Protein 2D1F (pdb70)

Foldseek 3Di:
DDQAFLCVVQVVQAPDDPPFDQQAPSFDPADFAWLVQVCVVQLATETERQRCPGPLFFLLLLLQSQQLSVLVVLQAQEEEEEDLASNLLSNLQSCLRSVHAYEYEYEDDDDDVLSCVSNVVSPYHYDYDPHHSVVSVVVLVVCVVVDVNYGYSDLPPPRSLSSLLCSLVVCCVVPQEGFQAEFAEDALQSNLLSVLVNQVVCVVVVSYVAGHAYEYEAAPQQQCVQVVHFHDFQDAPLVVRSHRHHNPNVSNVCSNVVSVHDYYHDYNVLLVVQQCCCCVRVVAHARSSLSRRVSRVVVCSVVCVDPRHTGYYRYRTGGNVSPVPSVPPPDDDDDDDDDDPVRVPVVPD/DDQAFLCVVPVVQADDDVVQDFQGPSFDPADFAFLPVLCVVQLATETERERLPGDLFFLLLLLLSQVLSVLLVQQAQEEEEADLASNLLSNQQSCLSSVHAYEYEYEDDDDPCLSNVSNCVSPYHYDYDDHDSVVSVVVLVVVCVVDVRYHYDDLVPPSSLSSLLCSLVSCCVVVQEGFQEEFEEQALQSNLLSVLVNQVVCVVVPSYPAGHAYEYEAAPQQACLQVVHFHDQGDAPQVRRSHRHRNPSPSNVVSNVVSVHDYYHDYNVLLLVQQCVCCVRVVARADSSLSRRVSSVSVCSVVCVDPRHTYYYGYRTGHNVSDVPSVPPPDDDDDDDDDDPVRVVVVPD

InterPro domains:
  IPR000634 Serine/threonine dehydratase, pyridoxal-phosphate-binding site [PS00165] (60-73)
  IPR001926 Tryptophan synthase beta chain-like, PALP domain [PF00291] (32-327)
  IPR004450 Threonine synthase-like [TIGR00260] (17-334)
  IPR026260 Threonine synthase, bacterial/archaeal [PIRSF038945] (6-358)
  IPR036052 Tryptophan synthase beta chain-like, PALP domain superfamily [G3DSA:3.40.50.1100] (21-335)
  IPR036052 Tryptophan synthase beta chain-like, PALP domain superfamily [G3DSA:3.40.50.1100] (68-165)
  IPR036052 Tryptophan synthase beta chain-like, PALP domain superfamily [SSF53686] (12-341)
  IPR050147 Serine/Threonine Dehydratase [PTHR48078] (39-328)

Secondary structure (DSSP, 8-state):
-----HHHHTGGGS---SS------------EEE-HHHHHHHSSEEEEEEGGGSTTSBTTHHHHHHHHHHHHHTT-SEEEE--SSHHHHHHHHHHHHHT-EEEEEE-SS---HHHHHHHHHTTPEEEEBSS-HHHHHHHHHHHHHH-TTEEE-STT-HHHHHHHTHHHHHHHHHHSS--SEEEEE-SSSHHHHHHHHHHHHHHHTTS-SSPPEEEEEEEGGG-HHHHSS--SS---S-GGG--SS-TTHHHHHHHHHHHT-EEEEE-HHHHHHHHHHHHHHH---B-HHHHHHHHHHHHHHHHTSSPTT-EEEEEE-BBGGG-HHHHHSS------B-S-HHHHHHTT-/-----HHHHTGGGS---SSPPP---S-----EEE-HHHHHHHTSEEEEEEGGGSTTSBTHHHHHHHHHHHHHHTT--EEEE--SSHHHHHHHHHHHHHT-EEEEEE-SS---HHHHHHHHHTT-EEEEBSS-HHHHHHHHHHHHHH-TTEEE--TT-HHHHHHHTHHHHHHHHHHSS--SEEEEE-SSSHHHHHHHHHHHHHHHTTS-SSPPEEEEEEETTS-HHHHSS--SS---S-GGG--SS-TTHHHHHHHHHHHT-EEEEE-HHHHHHHHHHHHHHT---B-HHHHHHHHHHHHHHHHS-S-TT-EEEEEE-BBGGG-HHHHHTT-PPPPPB-SSTHHHHTTT-

Organism: Mycobacterium tuberculosis (strain ATCC 25618 / H37Rv) (NCBI:txid83332)

Radius of gyration: 24.59 Å; Cα contacts (8 Å, |Δi|>4): 1637; chains: 2; bounding box: 54×61×67 Å

Nearest PDB structures (foldseek):
  2d1f-assembly1_B  TM=1.003E+00  e=1.004E-70  Mycobacterium tuberculosis
  2zsj-assembly2_C  TM=9.722E-01  e=9.018E-48  Aquifex aeolicus
  3aey-assembly1_B  TM=9.768E-01  e=2.888E-45  Thermus thermophilus HB8
  1uin-assembly1_B  TM=9.762E-01  e=5.482E-45  Thermus thermophilus
  1uin-assembly1_A  TM=9.665E-01  e=3.646E-45  Thermus thermophilus

Solvent-accessible surface area: 26030 Å² total; per-residue (Å²): 169,78,77,52,2,0,1,47,34,10,85,125,76,15,75,22,28,151,133,64,97,48,13,22,4,38,0,9,40,11,20,24,6,40,0,67,53,1,20,174,107,9,38,1,69,5,41,0,2,11,0,5,22,0,22,3,1,2,21,31,0,1,0,0,0,0,2,0,2,26,1,68,48,119,50,30,177,5,0,0,3,11,36,38,33,26,17,0,3,0,0,1,0,0,0,11,44,26,58,30,48,3,0,0,1,2,37,108,50,213,48,50,61,57,98,4,6,13,0,20,6,5,19,7,108,19,5,7,2,84,10,77,103,87,46,0,90,94,13,1,136,96,0,29,81,77,63,112,60,14,18,30,0,51,18,69,18,100,28,10,16,24,0,2,3,0,0,1,0,8,0,6,61,56,56,55,58,4,0,58,0,0,0,0,8,2,8,51,3,8,10,1,19,0,1,18,80,0,0,43,38,7,80,130,75,64,92,6,133,76,62,1,64,0,0,0,0,0,0,55,31,0,0,0,18,57,105,66,105,84,32,99,151,25,118,16,70,0,67,43,7,115,40,7,69,6,49,7,72,96,37,0,59,85,0,33,122,114,6,163,6,49,30,15,23,0,36,36,126,64,0,40,62,2,1,36,40,0,0,94,45,0,3,8,23,1,17,3,2,0,0,0,0,2,5,0,2,32,66,0,16,108,90,49,59,2,59,147,53,16,42,0,0,0,0,1,11,2,8,1,20,34,25,56,82,23,3,56,126,115,43,81,122,39,75,76,22,80,71,64,32,94,40,1,15,146,131,49,80,176,91,71,51,2,0,0,55,35,8,69,119,78,14,76,23,33,128,137,58,94,51,12,27,5,42,0,8,36,10,19,23,6,45,0,76,38,1,23,170,117,4,37,6,73,4,33,0,2,14,0,5,21,0,19,4,0,2,22,33,0,1,0,0,0,0,6,0,2,30,2,69,41,105,51,27,154,5,0,0,3,9,36,37,35,29,17,1,5,0,0,0,0,0,1,11,46,21,66,21,48,5,0,0,2,4,44,109,50,204,50,42,86,52,120,0,7,16,1,4,2,6,22,5,104,20,8,6,1,67,13,88,97,92,71,0,89,101,12,0,154,107,0,25,89,93,60,119,42,15,25,35,0,56,24,60,26,98,29,5,21,33,0,6,5,0,0,1,0,6,0,8,56,60,57,52,87,8,2,48,0,0,0,0,8,2,9,47,3,8,10,1,18,0,0,17,79,0,0,31,38,5,78,150,98,66,88,16,147,129,57,0,62,1,0,0,0,0,0,58,34,0,1,0,15,54,111,61,116,88,44,98,163,20,122,15,67,1,69,42,7,107,44,7,70,7,51,10,71,98,34,0,59,89,0,35,123,106,5,172,7,55,28,21,18,0,34,46,128,70,0,50,66,1,1,54,44,0,0,123,42,0,3,11,21,3,13,2,1,0,0,0,0,0,6,0,2,26,80,0,12,113,92,49,62,2,56,154,54,12,37,0,0,0,0,1,8,3,8,0,18,36,29,59,82,16,3,76,124,137,37,94,88,41,80,74,29,81,71,65,20,108,40,2,28,152,106,40,71

Structure (mmCIF, N/CA/C/O backbone):
data_2D1F
#
_entry.id   2D1F
#
_cell.length_a   55.964
_cell.length_b   55.964
_cell.length_c   368.378
_cell.angle_alpha   90.00
_cell.angle_beta   90.00
_cell.angle_gamma   120.00
#
_symmetry.space_group_name_H-M   'P 61'
#
loop_
_entity.id
_entity.type
_entity.pdbx_description
1 polymer 'Threonine synthase'
2 non-polymer "PYRIDOXAL-5'-PHOSPHATE"
3 water water
#
loop_
_atom_site.group_PDB
_atom_site.id
_atom_site.type_symbol
_atom_site.label_atom_id
_atom_site.label_alt_id
_atom_site.label_comp_id
_atom_site.label_asym_id
_atom_site.label_entity_id
_atom_site.label_seq_id
_atom_site.pdbx_PDB_ins_code
_atom_site.Cartn_x
_atom_site.Cartn_y
_atom_site.Cartn_z
_atom_site.occupancy
_atom_site.B_iso_or_equiv
_atom_site.auth_seq_id
_atom_site.auth_comp_id
_atom_site.auth_asym_id
_atom_site.auth_atom_id
_atom_site.pdbx_PDB_model_num
ATOM 1 N N . GLN A 1 10 ? 17.161 43.094 3.812 1.00 41.84 10 GLN A N 1
ATOM 2 C CA . GLN A 1 10 ? 16.867 42.010 2.817 1.00 41.82 10 GLN A CA 1
ATOM 3 C C . GLN A 1 10 ? 15.488 42.092 2.097 1.00 41.24 10 GLN A C 1
ATOM 4 O O . GLN A 1 10 ? 14.988 41.056 1.644 1.00 41.54 10 GLN A O 1
ATOM 10 N N . PRO A 1 11 ? 14.896 43.312 1.939 1.00 40.47 11 PRO A N 1
ATOM 11 C CA . PRO A 1 11 ? 13.492 43.422 1.496 1.00 39.57 11 PRO A CA 1
ATOM 12 C C . PRO A 1 11 ? 13.277 43.283 -0.015 1.00 38.99 11 PRO A C 1
ATOM 13 O O . PRO A 1 11 ? 14.212 43.473 -0.789 1.00 38.85 11 PRO A O 1
ATOM 17 N N . TRP A 1 12 ? 12.037 42.983 -0.414 1.00 38.47 12 TRP A N 1
ATOM 18 C CA . TRP A 1 12 ? 11.631 42.857 -1.830 1.00 37.77 12 TRP A CA 1
ATOM 19 C C . TRP A 1 12 ? 11.643 44.208 -2.555 1.00 37.75 12 TRP A C 1
ATOM 20 O O . TRP A 1 12 ? 11.097 45.183 -2.053 1.00 38.04 12 TRP A O 1
ATOM 31 N N . PRO A 1 13 ? 12.282 44.279 -3.731 1.00 37.61 13 PRO A N 1
ATOM 32 C CA . PRO A 1 13 ? 12.255 45.536 -4.460 1.00 37.68 13 PRO A CA 1
ATOM 33 C C . PRO A 1 13 ? 11.205 45.546 -5.568 1.00 37.82 13 PRO A C 1
ATOM 34 O O . PRO A 1 13 ? 10.266 44.728 -5.566 1.00 38.23 13 PRO A O 1
ATOM 38 N N . GLY A 1 14 ? 11.351 46.465 -6.514 1.00 37.71 14 GLY A N 1
ATOM 39 C CA . GLY A 1 14 ? 10.509 46.410 -7.708 1.00 37.63 14 GLY A CA 1
ATOM 40 C C . GLY A 1 14 ? 10.609 45.034 -8.343 1.00 36.95 14 GLY A C 1
ATOM 41 O O . GLY A 1 14 ? 11.690 44.448 -8.363 1.00 37.27 14 GLY A O 1
ATOM 42 N N . VAL A 1 15 ? 9.490 44.503 -8.830 1.00 36.24 15 VAL A N 1
ATOM 43 C CA . VAL A 1 15 ? 9.531 43.319 -9.696 1.00 35.50 15 VAL A CA 1
ATOM 44 C C . VAL A 1 15 ? 10.481 43.565 -10.880 1.00 34.96 15 VAL A C 1
ATOM 45 O O . VAL A 1 15 ? 11.173 42.656 -11.332 1.00 34.92 15 VAL A O 1
ATOM 49 N N . ILE A 1 16 ? 10.533 44.816 -11.336 1.00 34.45 16 ILE A N 1
ATOM 50 C CA . ILE A 1 16 ? 11.494 45.254 -12.331 1.00 33.66 16 ILE A CA 1
ATOM 51 C C . ILE A 1 16 ? 12.900 45.042 -11.798 1.00 33.35 16 ILE A C 1
ATOM 52 O O . ILE A 1 16 ? 13.693 44.352 -12.423 1.00 33.53 16 ILE A O 1
ATOM 57 N N . ALA A 1 17 ? 13.197 45.607 -10.634 1.00 33.01 17 ALA A N 1
ATOM 58 C CA . ALA A 1 17 ? 14.526 45.472 -10.050 1.00 32.88 17 ALA A CA 1
ATOM 59 C C . ALA A 1 17 ? 14.908 44.008 -9.794 1.00 32.74 17 ALA A C 1
ATOM 60 O O . ALA A 1 17 ? 16.035 43.609 -10.067 1.00 32.22 17 ALA A O 1
ATOM 62 N N . ALA A 1 18 ? 13.957 43.212 -9.308 1.00 32.91 18 ALA A N 1
ATOM 63 C CA . ALA A 1 18 ? 14.219 41.827 -8.899 1.00 33.32 18 ALA A CA 1
ATOM 64 C C . ALA A 1 18 ? 14.450 40.886 -10.064 1.00 33.93 18 ALA A C 1
ATOM 65 O O . ALA A 1 18 ? 14.969 39.780 -9.890 1.00 34.12 18 ALA A O 1
ATOM 67 N N . TYR A 1 19 ? 14.055 41.324 -11.252 1.00 34.59 19 TYR A N 1
ATOM 68 C CA . TYR A 1 19 ? 14.125 40.492 -12.434 1.00 35.05 19 TYR A CA 1
ATOM 69 C C . TYR A 1 19 ? 14.560 41.297 -13.665 1.00 35.52 19 TYR A C 1
ATOM 70 O O . TYR A 1 19 ? 14.125 41.008 -14.779 1.00 35.57 19 TYR A O 1
ATOM 79 N N . ARG A 1 20 ? 15.427 42.291 -13.472 1.00 36.03 20 ARG A N 1
ATOM 80 C CA . ARG A 1 20 ? 15.793 43.205 -14.564 1.00 36.58 20 ARG A CA 1
ATOM 81 C C . ARG A 1 20 ? 16.410 42.491 -15.771 1.00 36.99 20 ARG A C 1
ATOM 82 O O . ARG A 1 20 ? 15.980 42.688 -16.907 1.00 37.21 20 ARG A O 1
ATOM 90 N N . ASP A 1 21 ? 17.401 41.645 -15.515 1.00 37.55 21 ASP A N 1
ATOM 91 C CA . ASP A 1 21 ? 18.088 40.890 -16.566 1.00 38.09 21 ASP A CA 1
ATOM 92 C C . ASP A 1 21 ? 17.165 39.954 -17.367 1.00 38.22 21 ASP A C 1
ATOM 93 O O . ASP A 1 21 ? 17.610 39.307 -18.320 1.00 38.36 21 ASP A O 1
ATOM 98 N N . ARG A 1 22 ? 15.889 39.901 -16.985 1.00 38.31 22 ARG A N 1
ATOM 99 C CA . ARG A 1 22 ? 14.884 39.074 -17.666 1.00 38.61 22 ARG A CA 1
ATOM 100 C C . ARG A 1 22 ? 13.767 39.913 -18.296 1.00 38.58 22 ARG A C 1
ATOM 101 O O . ARG A 1 22 ? 12.808 39.366 -18.862 1.00 38.47 22 ARG A O 1
ATOM 109 N N . LEU A 1 23 ? 13.894 41.235 -18.200 1.00 38.49 23 LEU A N 1
ATOM 110 C CA . LEU A 1 23 ? 12.847 42.142 -18.663 1.00 38.52 23 LEU A CA 1
ATOM 111 C C . LEU A 1 23 ? 13.375 43.187 -19.657 1.00 39.00 23 LEU A C 1
ATOM 112 O O . LEU A 1 23 ? 14.534 43.602 -19.559 1.00 38.93 23 LEU A O 1
ATOM 117 N N . PRO A 1 24 ? 12.529 43.610 -20.624 1.00 39.54 24 PRO A N 1
ATOM 118 C CA . PRO A 1 24 ? 13.018 44.556 -21.635 1.00 39.88 24 PRO A CA 1
ATOM 119 C C . PRO A 1 24 ? 13.024 46.001 -21.129 1.00 40.26 24 PRO A C 1
ATOM 120 O O . PRO A 1 24 ? 12.127 46.779 -21.459 1.00 40.54 24 PRO A O 1
ATOM 124 N N . VAL A 1 25 ? 14.024 46.341 -20.319 1.00 40.50 25 VAL A N 1
ATOM 125 C CA . VAL A 1 25 ? 14.197 47.709 -19.830 1.00 40.85 25 VAL A CA 1
ATOM 126 C C . VAL A 1 25 ? 15.655 48.117 -19.903 1.00 41.18 25 VAL A C 1
ATOM 127 O O . VAL A 1 25 ? 16.532 47.382 -19.442 1.00 41.28 25 VAL A O 1
ATOM 131 N N . GLY A 1 26 ? 15.904 49.296 -20.471 1.00 41.63 26 GLY A N 1
ATOM 132 C CA . GLY A 1 26 ? 17.258 49.852 -20.568 1.00 42.14 26 GLY A CA 1
ATOM 133 C C . GLY A 1 26 ? 17.877 50.207 -19.220 1.00 42.53 26 GLY A C 1
ATOM 134 O O . GLY A 1 26 ? 17.201 50.209 -18.178 1.00 42.50 26 GLY A O 1
ATOM 135 N N . ASP A 1 27 ? 19.173 50.508 -19.247 1.00 42.81 27 ASP A N 1
ATOM 136 C CA . ASP A 1 27 ? 19.925 50.882 -18.045 1.00 43.12 27 ASP A CA 1
ATOM 137 C C . ASP A 1 27 ? 19.527 52.273 -17.540 1.00 43.23 27 ASP A C 1
ATOM 138 O O . ASP A 1 27 ? 19.767 52.617 -16.376 1.00 43.28 27 ASP A O 1
ATOM 143 N N . ASP A 1 28 ? 18.913 53.054 -18.429 1.00 43.22 28 ASP A N 1
ATOM 144 C CA . ASP A 1 28 ? 18.652 54.473 -18.204 1.00 43.06 28 ASP A CA 1
ATOM 145 C C . ASP A 1 28 ? 17.365 54.750 -17.410 1.00 42.84 28 ASP A C 1
ATOM 146 O O . ASP A 1 28 ? 17.321 55.660 -16.574 1.00 42.89 28 ASP A O 1
ATOM 151 N N . TRP A 1 29 ? 16.338 53.945 -17.668 1.00 42.31 29 TRP A N 1
ATOM 152 C CA . TRP A 1 29 ? 14.982 54.182 -17.182 1.00 41.87 29 TRP A CA 1
ATOM 153 C C . TRP A 1 29 ? 14.901 54.208 -15.656 1.00 41.52 29 TRP A C 1
ATOM 154 O O . TRP A 1 29 ? 15.688 53.542 -14.982 1.00 41.64 29 TRP A O 1
ATOM 165 N N . THR A 1 30 ? 13.959 54.982 -15.117 1.00 40.85 30 THR A N 1
ATOM 166 C CA . THR A 1 30 ? 13.710 54.992 -13.675 1.00 40.25 30 THR A CA 1
ATOM 167 C C . THR A 1 30 ? 12.490 54.122 -13.361 1.00 39.79 30 THR A C 1
ATOM 168 O O . THR A 1 30 ? 11.348 54.519 -13.643 1.00 39.77 30 THR A O 1
ATOM 172 N N . PRO A 1 31 ? 12.727 52.918 -12.795 1.00 39.26 31 PR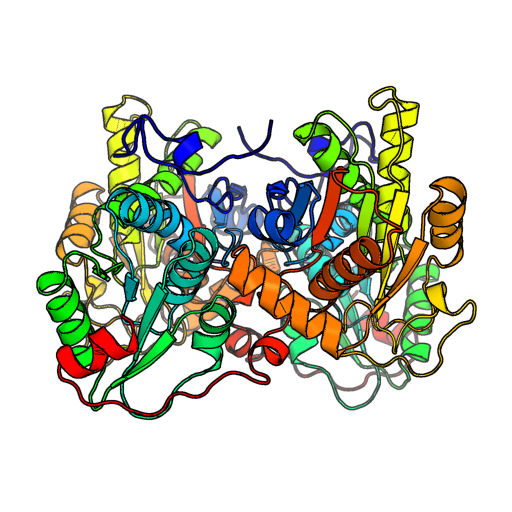O A N 1
ATOM 173 C CA . PRO A 1 31 ? 11.615 52.027 -12.423 1.00 38.62 31 PRO A CA 1
ATOM 174 C C . PRO A 1 31 ? 10.683 52.669 -11.390 1.00 37.88 31 PRO A C 1
ATOM 175 O O . PRO A 1 31 ? 11.128 53.090 -10.320 1.00 37.72 31 PRO A O 1
ATOM 179 N N . VAL A 1 32 ? 9.408 52.763 -11.749 1.00 37.20 32 VAL A N 1
ATOM 180 C CA . VAL A 1 32 ? 8.372 53.305 -10.885 1.00 36.71 32 VAL A CA 1
ATOM 181 C C . VAL A 1 32 ? 7.562 52.130 -10.346 1.00 36.21 32 VAL A C 1
ATOM 182 O O . VAL A 1 32 ? 6.858 51.447 -11.095 1.00 35.92 32 VAL A O 1
ATOM 186 N N . THR A 1 33 ? 7.684 51.899 -9.041 1.00 35.41 33 THR A N 1
ATOM 187 C CA . THR A 1 33 ? 7.205 50.666 -8.439 1.00 34.70 33 THR A CA 1
ATOM 188 C C . THR A 1 33 ? 6.600 50.921 -7.071 1.00 34.70 33 THR A C 1
ATOM 189 O O . THR A 1 33 ? 7.020 51.826 -6.358 1.00 34.54 33 THR A O 1
ATOM 193 N N . LEU A 1 34 ? 5.595 50.120 -6.728 1.00 34.56 34 LEU A N 1
ATOM 194 C CA . LEU A 1 34 ? 5.023 50.122 -5.395 1.00 34.16 34 LEU A CA 1
ATOM 195 C C . LEU A 1 34 ? 5.431 48.841 -4.691 1.00 34.34 34 LEU A C 1
ATOM 196 O O . LEU A 1 34 ? 4.741 48.378 -3.777 1.00 34.41 34 LEU A O 1
ATOM 201 N N . LEU A 1 35 ? 6.560 48.277 -5.127 1.00 34.53 35 LEU A N 1
ATOM 202 C CA . LEU A 1 35 ? 7.100 47.011 -4.599 1.00 34.60 35 LEU A CA 1
ATOM 203 C C . LEU A 1 35 ? 6.123 45.828 -4.784 1.00 35.20 35 LEU A C 1
ATOM 204 O O . LEU A 1 35 ? 5.922 45.007 -3.870 1.00 35.49 35 LEU A O 1
ATOM 209 N N . GLU A 1 36 ? 5.511 45.766 -5.971 1.00 35.14 36 GLU A N 1
ATOM 210 C CA . GLU A 1 36 ? 4.590 44.694 -6.319 1.00 35.22 36 GLU A CA 1
ATOM 211 C C . GLU A 1 36 ? 5.358 43.392 -6.443 1.00 35.43 36 GLU A C 1
ATOM 212 O O . GLU A 1 36 ? 6.591 43.387 -6.420 1.00 35.64 36 GLU A O 1
ATOM 218 N N . GLY A 1 37 ? 4.634 42.286 -6.558 1.00 35.52 37 GLY A N 1
ATOM 219 C CA . GLY A 1 37 ? 5.283 40.978 -6.639 1.00 35.89 37 GLY A CA 1
ATOM 220 C C . GLY A 1 37 ? 5.854 40.545 -5.302 1.00 35.77 37 GLY A C 1
ATOM 221 O O . GLY A 1 37 ? 5.663 41.219 -4.292 1.00 35.38 37 GLY A O 1
ATOM 222 N N . GLY A 1 38 ? 6.554 39.414 -5.303 1.00 35.88 38 GLY A N 1
ATOM 223 C CA . GLY A 1 38 ? 7.099 38.834 -4.080 1.00 36.08 38 GLY A CA 1
ATOM 224 C C . GLY A 1 38 ? 5.987 38.364 -3.158 1.00 36.33 38 GLY A C 1
ATOM 225 O O . GLY A 1 38 ? 6.180 38.262 -1.944 1.00 35.87 38 GLY A O 1
ATOM 226 N N . THR A 1 39 ? 4.824 38.083 -3.749 1.00 36.84 39 THR A N 1
ATOM 227 C CA . THR A 1 39 ? 3.604 37.714 -3.014 1.00 37.25 39 THR A CA 1
ATOM 228 C C . THR A 1 39 ? 3.678 36.279 -2.444 1.00 37.93 39 THR A C 1
ATOM 229 O O . THR A 1 39 ? 4.357 35.408 -3.016 1.00 37.82 39 THR A O 1
ATOM 233 N N . PRO A 1 40 ? 2.970 36.024 -1.321 1.00 38.23 40 PRO A N 1
ATOM 234 C CA . PRO A 1 40 ? 3.048 34.738 -0.603 1.00 38.17 40 PRO A CA 1
ATOM 235 C C . PRO A 1 40 ? 2.761 33.546 -1.493 1.00 38.51 40 PRO A C 1
ATOM 236 O O . PRO A 1 40 ? 1.976 33.665 -2.428 1.00 38.77 40 PRO A O 1
ATOM 240 N N . LEU A 1 41 ? 3.400 32.412 -1.217 1.00 38.94 41 LEU A N 1
ATOM 241 C CA . LEU A 1 41 ? 2.994 31.144 -1.831 1.00 39.06 41 LEU A CA 1
ATOM 242 C C . LEU A 1 41 ? 2.583 30.202 -0.700 1.00 39.79 41 LEU A C 1
ATOM 243 O O . LEU A 1 41 ? 3.430 29.545 -0.087 1.00 39.36 41 LEU A O 1
ATOM 248 N N . ILE A 1 42 ? 1.277 30.166 -0.420 1.00 40.68 42 ILE A N 1
ATOM 249 C CA . ILE A 1 42 ? 0.748 29.525 0.792 1.00 41.35 42 ILE A CA 1
ATOM 250 C C . ILE A 1 42 ? 0.464 28.057 0.550 1.00 41.70 42 ILE A C 1
ATOM 251 O O . ILE A 1 42 ? -0.209 27.710 -0.420 1.00 42.15 42 ILE A O 1
ATOM 256 N N . ALA A 1 43 ? 0.958 27.206 1.444 1.00 41.79 43 ALA A N 1
ATOM 257 C CA . ALA A 1 43 ? 0.625 25.797 1.418 1.00 41.80 43 ALA A CA 1
ATOM 258 C C . ALA A 1 43 ? -0.856 25.621 1.750 1.00 41.96 43 ALA A C 1
ATOM 259 O O . ALA A 1 43 ? -1.304 26.005 2.828 1.00 42.30 43 ALA A O 1
ATOM 261 N N . ALA A 1 44 ? -1.623 25.057 0.826 1.00 42.07 44 ALA A N 1
ATOM 262 C CA . ALA A 1 44 ? -3.030 24.785 1.098 1.00 42.57 44 ALA A CA 1
ATOM 263 C C . ALA A 1 44 ? -3.227 23.438 1.824 1.00 43.07 44 ALA A C 1
ATOM 264 O O . ALA A 1 44 ? -3.863 22.519 1.292 1.00 43.12 44 ALA A O 1
ATOM 266 N N . THR A 1 45 ? -2.708 23.340 3.052 1.00 43.41 45 THR A N 1
ATOM 267 C CA . THR A 1 45 ? -2.678 22.067 3.773 1.00 43.70 45 THR A CA 1
ATOM 268 C C . THR A 1 45 ? -4.055 21.387 3.858 1.00 43.82 45 THR A C 1
ATOM 269 O O . THR A 1 45 ? -4.158 20.176 3.651 1.00 43.99 45 THR A O 1
ATOM 273 N N . ASN A 1 46 ? -5.105 22.159 4.137 1.00 44.04 46 ASN A N 1
ATOM 274 C CA . ASN A 1 46 ? -6.466 21.602 4.205 1.00 44.31 46 ASN A CA 1
ATOM 275 C C . ASN A 1 46 ? -7.070 21.237 2.834 1.00 44.51 46 ASN A C 1
ATOM 276 O O . ASN A 1 46 ? -7.755 20.219 2.710 1.00 44.74 46 ASN A O 1
ATOM 281 N N . LEU A 1 47 ? -6.815 22.042 1.808 1.00 44.29 47 LEU A N 1
ATOM 282 C CA . LEU A 1 47 ? -7.205 21.652 0.455 1.00 44.48 47 LEU A CA 1
ATOM 283 C C . LEU A 1 47 ? -6.392 20.445 -0.023 1.00 44.35 47 LEU A C 1
ATOM 284 O O . LEU A 1 47 ? -6.900 19.607 -0.769 1.00 44.18 47 LEU A O 1
ATOM 289 N N . SER A 1 48 ? -5.143 20.350 0.430 1.00 44.11 48 SER A N 1
ATOM 290 C CA . SER A 1 48 ? -4.270 19.242 0.056 1.00 43.95 48 SER A CA 1
ATOM 291 C C . SER A 1 48 ? -4.728 17.905 0.625 1.00 43.94 48 SER A C 1
ATOM 292 O O . SER A 1 48 ? -4.828 16.925 -0.107 1.00 43.70 48 SER A O 1
ATOM 295 N N . LYS A 1 49 ? -5.003 17.872 1.929 1.00 44.47 49 LYS A N 1
ATOM 296 C CA . LYS A 1 49 ? -5.549 16.681 2.591 1.00 44.65 49 LYS A CA 1
ATOM 297 C C . LYS A 1 49 ? -6.816 16.206 1.883 1.00 44.77 49 LYS A C 1
ATOM 298 O O . LYS A 1 49 ? -7.032 15.003 1.712 1.00 44.92 49 LYS A O 1
ATOM 304 N N . GLN A 1 50 ? -7.640 17.168 1.474 1.00 44.76 50 GLN A N 1
ATOM 305 C CA . GLN A 1 50 ? -8.953 16.907 0.904 1.00 44.66 50 GLN A CA 1
ATOM 306 C C . GLN A 1 50 ? -8.837 16.380 -0.513 1.00 44.70 50 GLN A C 1
ATOM 307 O O . GLN A 1 50 ? -9.627 15.539 -0.939 1.00 44.68 50 GLN A O 1
ATOM 313 N N . THR A 1 51 ? -7.852 16.887 -1.243 1.00 44.71 51 THR A N 1
ATOM 314 C CA . THR A 1 51 ? -7.620 16.439 -2.599 1.00 44.65 51 THR A CA 1
ATOM 315 C C . THR A 1 51 ? -6.761 15.182 -2.602 1.00 44.54 51 THR A C 1
ATOM 316 O O . THR A 1 51 ? -7.187 14.146 -3.090 1.00 44.73 51 THR A O 1
ATOM 320 N N . GLY A 1 52 ? -5.562 15.278 -2.034 1.00 44.31 52 GLY A N 1
ATOM 321 C CA . GLY A 1 52 ? -4.549 14.245 -2.194 1.00 43.88 52 GLY A CA 1
ATOM 322 C C . GLY A 1 52 ? -3.392 14.731 -3.052 1.00 43.68 52 GLY A C 1
ATOM 323 O O . GLY A 1 52 ? -2.330 14.099 -3.091 1.00 43.80 52 GLY A O 1
ATOM 324 N N . CYS A 1 53 ? -3.609 15.838 -3.761 1.00 43.07 53 CYS A N 1
ATOM 325 C CA . CYS A 1 53 ? -2.534 16.552 -4.443 1.00 42.81 53 CYS A CA 1
ATOM 326 C C . CYS A 1 53 ? -1.931 17.552 -3.471 1.00 42.08 53 CYS A C 1
ATOM 327 O O . CYS A 1 53 ? -2.549 17.845 -2.450 1.00 42.32 53 CYS A O 1
ATOM 330 N N . THR A 1 54 ? -0.731 18.059 -3.750 1.00 41.22 54 THR A N 1
ATOM 331 C CA . THR A 1 54 ? -0.163 19.087 -2.872 1.00 40.75 54 THR A CA 1
ATOM 332 C C . THR A 1 54 ? -0.247 20.448 -3.563 1.00 40.00 54 THR A C 1
ATOM 333 O O . THR A 1 54 ? 0.402 20.697 -4.588 1.00 39.49 54 THR A O 1
ATOM 337 N N . ILE A 1 55 ? -1.067 21.308 -2.958 1.00 38.80 55 ILE A N 1
ATOM 338 C CA . ILE A 1 55 ? -1.493 22.558 -3.531 1.00 37.77 55 ILE A CA 1
ATOM 339 C C . ILE A 1 55 ? -0.902 23.725 -2.753 1.00 37.42 55 ILE A C 1
ATOM 340 O O . ILE A 1 55 ? -1.004 23.785 -1.522 1.00 37.68 55 ILE A O 1
ATOM 345 N N . HIS A 1 56 ? -0.261 24.631 -3.480 1.00 36.39 56 HIS A N 1
ATOM 346 C CA . HIS A 1 56 ? 0.167 25.902 -2.939 1.00 35.80 56 HIS A CA 1
ATOM 347 C C . HIS A 1 56 ? -0.739 26.963 -3.528 1.00 35.31 56 HIS A C 1
ATOM 348 O O . HIS A 1 56 ? -1.299 26.759 -4.602 1.00 35.88 56 HIS A O 1
ATOM 355 N N . LEU A 1 57 ? -0.896 28.088 -2.843 1.00 34.55 57 LEU A N 1
ATOM 356 C CA . LEU A 1 57 ? -1.631 29.196 -3.409 1.00 33.96 57 LEU A CA 1
ATOM 357 C C . LEU A 1 57 ? -0.690 30.354 -3.647 1.00 33.90 57 LEU A C 1
ATOM 358 O O . LEU A 1 57 ? -0.023 30.839 -2.730 1.00 34.02 57 LEU A O 1
ATOM 363 N N . LYS A 1 58 ? -0.604 30.789 -4.890 1.00 33.86 58 LYS A N 1
ATOM 364 C CA . LYS A 1 58 ? 0.050 32.047 -5.156 1.00 34.02 58 LYS A CA 1
ATOM 365 C C . LYS A 1 58 ? -0.979 33.177 -4.878 1.00 34.48 58 LYS A C 1
ATOM 366 O O . LYS A 1 58 ? -1.990 33.320 -5.589 1.00 34.33 58 LYS A O 1
ATOM 372 N N . VAL A 1 59 ? -0.750 33.943 -3.817 1.00 34.42 59 VAL A N 1
ATOM 373 C CA . VAL A 1 59 ? -1.763 34.909 -3.407 1.00 34.92 59 VAL A CA 1
ATOM 374 C C . VAL A 1 59 ? -1.445 36.336 -3.861 1.00 35.22 59 VAL A C 1
ATOM 375 O O . VAL A 1 59 ? -0.717 37.072 -3.207 1.00 34.46 59 VAL A O 1
ATOM 379 N N . GLU A 1 60 ? -2.012 36.665 -5.031 1.00 35.84 60 GLU A N 1
ATOM 380 C CA . GLU A 1 60 ? -1.762 37.927 -5.728 1.00 36.58 60 GLU A CA 1
ATOM 381 C C . GLU A 1 60 ? -2.604 39.076 -5.216 1.00 37.09 60 GLU A C 1
ATOM 382 O O . GLU A 1 60 ? -2.342 40.231 -5.558 1.00 37.95 60 GLU A O 1
ATOM 388 N N . GLY A 1 61 ? -3.599 38.782 -4.386 1.00 37.22 61 GLY A N 1
ATOM 389 C CA . GLY A 1 61 ? -4.398 39.846 -3.782 1.00 37.50 61 GLY A CA 1
ATOM 390 C C . GLY A 1 61 ? -3.562 40.749 -2.897 1.00 37.91 61 GLY A C 1
ATOM 391 O O . GLY A 1 61 ? -4.005 41.834 -2.514 1.00 37.95 61 GLY A O 1
ATOM 392 N N . LEU A 1 62 ? -2.353 40.291 -2.559 1.00 37.90 62 LEU A N 1
ATOM 393 C CA . LEU A 1 62 ? -1.456 41.048 -1.681 1.00 37.77 62 LEU A CA 1
ATOM 394 C C . LEU A 1 62 ? -0.483 41.956 -2.449 1.00 37.81 62 LEU A C 1
ATOM 395 O O . LEU A 1 62 ? 0.485 42.467 -1.867 1.00 38.35 62 LEU A O 1
ATOM 400 N N . ASN A 1 63 ? -0.735 42.134 -3.749 1.00 37.22 63 ASN A N 1
ATOM 401 C CA . ASN A 1 63 ? -0.124 43.206 -4.524 1.00 36.69 63 ASN A CA 1
ATOM 402 C C . ASN A 1 63 ? -0.725 44.571 -4.139 1.00 36.48 63 ASN A C 1
ATOM 403 O O . ASN A 1 63 ? -1.886 44.649 -3.720 1.00 35.78 63 ASN A O 1
ATOM 408 N N . PRO A 1 64 ? 0.059 45.655 -4.292 1.00 36.36 64 PRO A N 1
ATOM 409 C CA . PRO A 1 64 ? -0.386 46.999 -3.903 1.00 36.05 64 PRO A CA 1
ATOM 410 C C . PRO A 1 64 ? -1.873 47.270 -4.176 1.00 35.51 64 PRO A C 1
ATOM 411 O O . PRO A 1 64 ? -2.608 47.585 -3.254 1.00 36.07 64 PRO A O 1
ATOM 415 N N . THR A 1 65 ? -2.334 47.111 -5.405 1.00 35.03 65 THR A N 1
ATOM 416 C CA . THR A 1 65 ? -3.728 47.437 -5.700 1.00 34.92 65 THR A CA 1
ATOM 417 C C . THR A 1 65 ? -4.721 46.277 -5.529 1.00 34.92 65 THR A C 1
ATOM 418 O O . THR A 1 65 ? -5.919 46.448 -5.791 1.00 34.45 65 THR A O 1
ATOM 422 N N . GLY A 1 66 ? -4.231 45.116 -5.089 1.00 34.47 66 GLY A N 1
ATOM 423 C CA . GLY A 1 66 ? -5.117 44.016 -4.726 1.00 34.88 66 GLY A CA 1
ATOM 424 C C . GLY A 1 66 ? -5.349 43.000 -5.829 1.00 35.70 66 GLY A C 1
ATOM 425 O O . GLY A 1 66 ? -6.242 42.149 -5.725 1.00 35.95 66 GLY A O 1
ATOM 426 N N . SER A 1 67 ? -4.559 43.087 -6.894 1.00 35.47 67 SER A N 1
ATOM 427 C CA . SER A 1 67 ? -4.626 42.101 -7.945 1.00 35.90 67 SER A CA 1
ATOM 428 C C . SER A 1 67 ? -3.299 42.004 -8.686 1.00 36.22 67 SER A C 1
ATOM 429 O O . SER A 1 67 ? -2.430 42.859 -8.521 1.00 37.11 67 SER A O 1
ATOM 432 N N . PHE A 1 68 ? -3.175 40.982 -9.527 1.00 35.71 68 PHE A N 1
ATOM 433 C CA . PHE A 1 68 ? -1.932 40.681 -10.214 1.00 35.47 68 PHE A CA 1
ATOM 434 C C . PHE A 1 68 ? -1.602 41.685 -11.332 1.00 35.58 68 PHE A C 1
ATOM 435 O O . PHE A 1 68 ? -0.479 41.676 -11.861 1.00 35.99 68 PHE A O 1
ATOM 443 N N . LYS A 1 69 ? -2.572 42.514 -11.721 1.00 35.14 69 LYS A N 1
ATOM 444 C CA . LYS A 1 69 ? -2.359 43.523 -12.788 1.00 34.75 69 LYS A CA 1
ATOM 445 C C . LYS A 1 69 ? -1.178 44.458 -12.462 1.00 34.62 69 LYS A C 1
ATOM 446 O O . LYS A 1 69 ? -0.594 45.067 -13.348 1.00 34.65 69 LYS A O 1
ATOM 452 N N . ASP A 1 70 ? -0.836 44.564 -11.186 1.00 34.65 70 ASP A N 1
ATOM 453 C CA . ASP A 1 70 ? 0.290 45.380 -10.760 1.00 35.32 70 ASP A CA 1
ATOM 454 C C . ASP A 1 70 ? 1.627 44.972 -11.397 1.00 35.49 70 ASP A C 1
ATOM 455 O O . ASP A 1 70 ? 2.481 45.829 -11.615 1.00 35.85 70 ASP A O 1
ATOM 460 N N . ARG A 1 71 ? 1.797 43.677 -11.684 1.00 35.47 71 ARG A N 1
ATOM 461 C CA . ARG A 1 71 ? 2.995 43.143 -12.338 1.00 35.42 71 ARG A CA 1
ATOM 462 C C . ARG A 1 71 ? 3.137 43.678 -13.759 1.00 35.85 71 ARG A C 1
ATOM 463 O O . ARG A 1 71 ? 4.250 43.831 -14.279 1.00 36.09 71 ARG A O 1
ATOM 471 N N . GLY A 1 72 ? 2.007 43.944 -14.399 1.00 35.88 72 GLY A N 1
ATOM 472 C CA . GLY A 1 72 ? 2.028 44.496 -15.747 1.00 35.93 72 GLY A CA 1
ATOM 473 C C . GLY A 1 72 ? 2.251 45.994 -15.730 1.00 36.25 72 GLY A C 1
ATOM 474 O O . GLY A 1 72 ? 3.030 46.512 -16.533 1.00 36.68 72 GLY A O 1
ATOM 475 N N . MET A 1 73 ? 1.570 46.692 -14.821 1.00 35.94 73 MET A N 1
ATOM 476 C CA . MET A 1 73 ? 1.617 48.149 -14.779 1.00 35.98 73 MET A CA 1
ATOM 477 C C . MET A 1 73 ? 2.981 48.784 -14.466 1.00 36.01 73 MET A C 1
ATOM 478 O O . MET A 1 73 ? 3.347 49.735 -15.153 1.00 36.00 73 MET A O 1
ATOM 483 N N . THR A 1 74 ? 3.732 48.284 -13.469 1.00 35.86 74 THR A N 1
ATOM 484 C CA . THR A 1 74 ? 5.107 48.783 -13.204 1.00 35.58 74 THR A CA 1
ATOM 485 C C . THR A 1 74 ? 5.760 48.892 -14.543 1.00 35.60 74 THR A C 1
ATOM 486 O O . THR A 1 74 ? 6.351 49.912 -14.910 1.00 35.73 74 THR A O 1
ATOM 490 N N . MET A 1 75 ? 5.643 47.780 -15.264 1.00 35.13 75 MET A N 1
ATOM 491 C CA . MET A 1 75 ? 6.303 47.576 -16.523 1.00 34.59 75 MET A CA 1
ATOM 492 C C . MET A 1 75 ? 5.702 48.503 -17.572 1.00 33.77 75 MET A C 1
ATOM 493 O O . MET A 1 75 ? 6.442 49.225 -18.217 1.00 34.07 75 MET A O 1
ATOM 498 N N . ALA A 1 76 ? 4.377 48.541 -17.705 1.00 32.93 76 ALA A N 1
ATOM 499 C CA . ALA A 1 76 ? 3.756 49.403 -18.721 1.00 32.45 76 ALA A CA 1
ATOM 500 C C . ALA A 1 76 ? 3.966 50.887 -18.456 1.00 32.08 76 ALA A C 1
ATOM 501 O O . ALA A 1 76 ? 4.229 51.657 -19.373 1.00 31.80 76 ALA A O 1
ATOM 503 N N . VAL A 1 77 ? 3.873 51.276 -17.192 1.00 32.22 77 VAL A N 1
ATOM 504 C CA . VAL A 1 77 ? 4.020 52.676 -16.804 1.00 32.22 77 VAL A CA 1
ATOM 505 C C . VAL A 1 77 ? 5.485 53.144 -16.835 1.00 32.43 77 VAL A C 1
ATOM 506 O O . VAL A 1 77 ? 5.767 54.281 -17.219 1.00 32.50 77 VAL A O 1
ATOM 510 N N . THR A 1 78 ? 6.410 52.264 -16.458 1.00 32.70 78 THR A N 1
ATOM 511 C CA . THR A 1 78 ? 7.835 52.602 -16.495 1.00 32.98 78 THR A CA 1
ATOM 512 C C . THR A 1 78 ? 8.292 52.805 -17.933 1.00 33.23 78 THR A C 1
ATOM 513 O O . THR A 1 78 ? 9.019 53.755 -18.237 1.00 33.22 78 THR A O 1
ATOM 517 N N . ASP A 1 79 ? 7.851 51.903 -18.805 1.00 33.40 79 ASP A N 1
ATOM 518 C CA . ASP A 1 79 ? 8.092 52.009 -20.231 1.00 33.62 79 ASP A CA 1
ATOM 519 C C . ASP A 1 79 ? 7.419 53.258 -20.825 1.00 33.79 79 ASP A C 1
ATOM 520 O O . ASP A 1 79 ? 7.966 53.894 -21.719 1.00 33.82 79 ASP A O 1
ATOM 525 N N . ALA A 1 80 ? 6.232 53.596 -20.329 1.00 34.04 80 ALA A N 1
ATOM 526 C CA . ALA A 1 80 ? 5.543 54.814 -20.735 1.00 34.04 80 ALA A CA 1
ATOM 527 C C . ALA A 1 80 ? 6.364 56.051 -20.363 1.00 34.19 80 ALA A C 1
ATOM 528 O O . ALA A 1 80 ? 6.624 56.905 -21.214 1.00 33.92 80 ALA A O 1
ATOM 530 N N . LEU A 1 81 ? 6.782 56.131 -19.095 1.00 34.58 81 LEU A N 1
ATOM 531 C CA . LEU A 1 81 ? 7.602 57.252 -18.601 1.00 35.00 81 LEU A CA 1
ATOM 532 C C . LEU A 1 81 ? 8.858 57.429 -19.462 1.00 35.39 81 LEU A C 1
ATOM 533 O O . LEU A 1 81 ? 9.129 58.525 -19.961 1.00 35.50 81 LEU A O 1
ATOM 538 N N . ALA A 1 82 ? 9.597 56.333 -19.640 1.00 35.79 82 ALA A N 1
ATOM 539 C CA . ALA A 1 82 ? 10.852 56.324 -20.384 1.00 36.04 82 ALA A CA 1
ATOM 540 C C . ALA A 1 82 ? 10.652 56.725 -21.838 1.00 36.33 82 ALA A C 1
ATOM 541 O O . ALA A 1 82 ? 11.513 57.389 -22.429 1.00 36.18 82 ALA A O 1
ATOM 543 N N . HIS A 1 83 ? 9.513 56.318 -22.400 1.00 36.68 83 HIS A N 1
ATOM 544 C CA . HIS A 1 83 ? 9.156 56.638 -23.780 1.00 37.19 83 HIS A CA 1
ATOM 545 C C . HIS A 1 83 ? 8.460 57.998 -23.940 1.00 37.50 83 HIS A C 1
ATOM 546 O O . HIS A 1 83 ? 8.065 58.371 -25.047 1.00 37.55 83 HIS A O 1
ATOM 553 N N . GLY A 1 84 ? 8.333 58.737 -22.838 1.00 37.87 84 GLY A N 1
ATOM 554 C CA . GLY A 1 84 ? 7.821 60.106 -22.868 1.00 38.38 84 GLY A CA 1
ATOM 555 C C . GLY A 1 84 ? 6.364 60.204 -23.269 1.00 38.84 84 GLY A C 1
ATOM 556 O O . GLY A 1 84 ? 5.995 61.040 -24.090 1.00 38.87 84 GLY A O 1
ATOM 557 N N . GLN A 1 85 ? 5.540 59.330 -22.701 1.00 39.38 85 GLN A N 1
ATOM 558 C CA . GLN A 1 85 ? 4.098 59.382 -22.896 1.00 39.95 85 GLN A CA 1
ATOM 559 C C . GLN A 1 85 ? 3.517 60.296 -21.822 1.00 40.27 85 GLN A C 1
ATOM 560 O O . GLN A 1 85 ? 4.029 60.338 -20.706 1.00 40.24 85 GLN A O 1
ATOM 566 N N . ARG A 1 86 ? 2.455 61.024 -22.155 1.00 40.78 86 ARG A N 1
ATOM 567 C CA . ARG A 1 86 ? 1.798 61.912 -21.190 1.00 41.17 86 ARG A CA 1
ATOM 568 C C . ARG A 1 86 ? 0.548 61.294 -20.590 1.00 41.39 86 ARG A C 1
ATOM 569 O O . ARG A 1 86 ? 0.024 61.789 -19.594 1.00 41.81 86 ARG A O 1
ATOM 577 N N . ALA A 1 87 ? 0.060 60.219 -21.197 1.00 41.44 87 ALA A N 1
ATOM 578 C CA . ALA A 1 87 ? -1.183 59.611 -20.747 1.00 41.35 87 ALA A CA 1
ATOM 579 C C . ALA A 1 87 ? -1.185 58.089 -20.877 1.00 41.49 87 ALA A C 1
ATOM 580 O O . ALA A 1 87 ? -0.626 57.514 -21.817 1.00 41.27 87 ALA A O 1
ATOM 582 N N . VAL A 1 88 ? -1.820 57.452 -19.902 1.00 41.81 88 VAL A N 1
ATOM 583 C CA . VAL A 1 88 ? -2.014 56.008 -19.880 1.00 42.13 88 VAL A CA 1
ATOM 584 C C . VAL A 1 88 ? -3.520 55.731 -19.935 1.00 42.21 88 VAL A C 1
ATOM 585 O O . VAL A 1 88 ? -4.284 56.193 -19.085 1.00 42.28 88 VAL A O 1
ATOM 589 N N . LEU A 1 89 ? -3.940 54.999 -20.957 1.00 42.48 89 LEU A N 1
ATOM 590 C CA . LEU A 1 89 ? -5.359 54.818 -21.236 1.00 42.75 89 LEU A CA 1
ATOM 591 C C . LEU A 1 89 ? -5.757 53.341 -21.238 1.00 43.02 89 LEU A C 1
ATOM 592 O O . LEU A 1 89 ? -4.991 52.483 -21.678 1.00 42.97 89 LEU A O 1
ATOM 597 N N . CYS A 1 90 ? -6.948 53.056 -20.724 1.00 43.33 90 CYS A N 1
ATOM 598 C CA . CYS A 1 90 ? -7.537 51.731 -20.852 1.00 44.31 90 CYS A CA 1
ATOM 599 C C . CYS A 1 90 ? -9.047 51.865 -20.907 1.00 43.77 90 CYS A C 1
ATOM 600 O O . CYS A 1 90 ? -9.576 52.923 -20.605 1.00 43.86 90 CYS A O 1
ATOM 603 N N . ALA A 1 91 ? -9.730 50.791 -21.289 1.00 43.63 91 ALA A N 1
ATOM 604 C CA . ALA A 1 91 ? -11.165 50.838 -21.515 1.00 43.48 91 ALA A CA 1
ATOM 605 C C . ALA A 1 91 ? -11.902 49.700 -20.817 1.00 43.62 91 ALA A C 1
ATOM 606 O O . ALA A 1 91 ? -12.521 48.861 -21.470 1.00 43.97 91 ALA A O 1
ATOM 608 N N . SER A 1 92 ? -11.827 49.665 -19.490 1.00 43.49 92 SER A N 1
ATOM 609 C CA . SER A 1 92 ? -12.629 48.727 -18.703 1.00 43.26 92 SER A CA 1
ATOM 610 C C . SER A 1 92 ? -12.783 49.220 -17.274 1.00 42.98 92 SER A C 1
ATOM 611 O O . SER A 1 92 ? -11.938 49.969 -16.776 1.00 42.38 92 SER A O 1
ATOM 614 N N . THR A 1 93 ? -13.865 48.777 -16.630 1.00 42.94 93 THR A N 1
ATOM 615 C CA . THR A 1 93 ? -14.195 49.150 -15.241 1.00 42.71 93 THR A CA 1
ATOM 616 C C . THR A 1 93 ? -13.544 48.238 -14.180 1.00 42.27 93 THR A C 1
ATOM 617 O O . THR A 1 93 ? -13.941 48.248 -13.004 1.00 42.31 93 THR A O 1
ATOM 621 N N . GLY A 1 94 ? -12.533 47.475 -14.586 1.00 41.71 94 GLY A N 1
ATOM 622 C CA . GLY A 1 94 ? -12.016 46.403 -13.735 1.00 41.07 94 GLY A CA 1
ATOM 623 C C . GLY A 1 94 ? -10.779 46.721 -12.921 1.00 40.30 94 GLY A C 1
ATOM 624 O O . GLY A 1 94 ? -10.462 47.891 -12.651 1.00 40.22 94 GLY A O 1
ATOM 625 N N . ASN A 1 95 ? -10.081 45.658 -12.530 1.00 39.41 95 ASN A N 1
ATOM 626 C CA . ASN A 1 95 ? -8.854 45.778 -11.749 1.00 38.68 95 ASN A CA 1
ATOM 627 C C . ASN A 1 95 ? -7.689 46.379 -12.550 1.00 38.61 95 ASN A C 1
ATOM 628 O O . ASN A 1 95 ? -6.717 46.864 -11.961 1.00 39.00 95 ASN A O 1
ATOM 633 N N . THR A 1 96 ? -7.797 46.345 -13.882 1.00 38.20 96 THR A N 1
ATOM 634 C CA . THR A 1 96 ? -6.850 47.005 -14.778 1.00 38.10 96 THR A CA 1
ATOM 635 C C . THR A 1 96 ? -6.758 48.500 -14.478 1.00 38.13 96 THR A C 1
ATOM 636 O O . THR A 1 96 ? -5.668 49.057 -14.379 1.00 38.29 96 THR A O 1
ATOM 640 N N . SER A 1 97 ? -7.912 49.138 -14.335 1.00 37.82 97 SER A N 1
ATOM 641 C CA . SER A 1 97 ? -7.975 50.578 -14.175 1.00 37.75 97 SER A CA 1
ATOM 642 C C . SER A 1 97 ? -7.380 51.032 -12.842 1.00 37.44 97 SER A C 1
ATOM 643 O O . SER A 1 97 ? -6.648 52.017 -12.790 1.00 37.53 97 SER A O 1
ATOM 646 N N . ALA A 1 98 ? -7.696 50.310 -11.773 1.00 37.07 98 ALA A N 1
ATOM 647 C CA . ALA A 1 98 ? -7.171 50.624 -10.446 1.00 36.47 98 ALA A CA 1
ATOM 648 C C . ALA A 1 98 ? -5.660 50.491 -10.453 1.00 36.20 98 ALA A C 1
ATOM 649 O O . ALA A 1 98 ? -4.959 51.343 -9.928 1.00 35.87 98 ALA A O 1
ATOM 651 N N . SER A 1 99 ? -5.172 49.414 -11.061 1.00 35.66 99 SER A N 1
ATOM 652 C CA . SER A 1 99 ? -3.754 49.167 -11.157 1.00 35.42 99 SER A CA 1
ATOM 653 C C . SER A 1 99 ? -3.075 50.242 -12.015 1.00 35.31 99 SER A C 1
ATOM 654 O O . SER A 1 99 ? -2.040 50.785 -11.632 1.00 35.14 99 SER A O 1
ATOM 657 N N . ALA A 1 100 ? -3.671 50.552 -13.166 1.00 35.28 100 ALA A N 1
ATOM 658 C CA . ALA A 1 100 ? -3.148 51.570 -14.083 1.00 35.21 100 ALA A CA 1
ATOM 659 C C . ALA A 1 100 ? -3.080 52.928 -13.404 1.00 35.38 100 ALA A C 1
ATOM 660 O O . ALA A 1 100 ? -2.069 53.627 -13.500 1.00 35.55 100 ALA A O 1
ATOM 662 N N . ALA A 1 101 ? -4.156 53.277 -12.703 1.00 35.09 101 ALA A N 1
ATOM 663 C CA . ALA A 1 101 ? -4.294 54.576 -12.084 1.00 35.31 101 ALA A CA 1
ATOM 664 C C . ALA A 1 101 ? -3.285 54.794 -10.957 1.00 35.56 101 ALA A C 1
ATOM 665 O O . ALA A 1 101 ? -2.782 55.909 -10.772 1.00 36.05 101 ALA A O 1
ATOM 667 N N . ALA A 1 102 ? -2.998 53.738 -10.200 1.00 35.26 102 ALA A N 1
ATOM 668 C CA . ALA A 1 102 ? -2.035 53.821 -9.111 1.00 35.03 102 ALA A CA 1
ATOM 669 C C . ALA A 1 102 ? -0.631 54.138 -9.636 1.00 35.20 102 ALA A C 1
ATOM 670 O O . ALA A 1 102 ? 0.018 55.075 -9.154 1.00 35.17 102 ALA A O 1
ATOM 672 N N . TYR A 1 103 ? -0.187 53.379 -10.642 1.00 35.02 103 TYR A N 1
ATOM 673 C CA . TYR A 1 103 ? 1.149 53.553 -11.223 1.00 34.78 103 TYR A CA 1
ATOM 674 C C . TYR A 1 103 ? 1.313 54.885 -11.980 1.00 34.80 103 TYR A C 1
ATOM 675 O O . TYR A 1 103 ? 2.386 55.495 -11.948 1.00 34.90 103 TYR A O 1
ATOM 684 N N . ALA A 1 104 ? 0.243 55.342 -12.627 1.00 34.60 104 ALA A N 1
ATOM 685 C CA . ALA A 1 104 ? 0.250 56.636 -13.306 1.00 34.26 104 ALA A CA 1
ATOM 686 C C . ALA A 1 104 ? 0.401 57.749 -12.268 1.00 34.18 104 ALA A C 1
ATOM 687 O O . ALA A 1 104 ? 1.165 58.701 -12.460 1.00 34.38 104 ALA A O 1
ATOM 689 N N . ALA A 1 105 ? -0.314 57.600 -11.157 1.00 33.86 105 ALA A N 1
ATOM 690 C CA . ALA A 1 105 ? -0.251 58.548 -10.060 1.00 33.30 105 ALA A CA 1
ATOM 691 C C . ALA A 1 105 ? 1.155 58.629 -9.506 1.00 33.18 105 ALA A C 1
ATOM 692 O O . ALA A 1 105 ? 1.655 59.719 -9.268 1.00 33.15 105 ALA A O 1
ATOM 694 N N . ARG A 1 106 ? 1.792 57.479 -9.292 1.00 33.26 106 ARG A N 1
ATOM 695 C CA . ARG A 1 106 ? 3.140 57.479 -8.729 1.00 33.39 106 ARG A CA 1
ATOM 696 C C . ARG A 1 106 ? 4.158 58.070 -9.715 1.00 33.90 106 ARG A C 1
ATOM 697 O O . ARG A 1 106 ? 5.055 58.840 -9.315 1.00 34.08 106 ARG A O 1
ATOM 705 N N . ALA A 1 107 ? 4.008 57.728 -10.995 1.00 33.95 107 ALA A N 1
ATOM 706 C CA . ALA A 1 107 ? 4.867 58.284 -12.040 1.00 34.11 107 ALA A CA 1
ATOM 707 C C . ALA A 1 107 ? 4.657 59.793 -12.181 1.00 34.32 107 ALA A C 1
ATOM 708 O O . ALA A 1 107 ? 5.591 60.524 -12.497 1.00 34.13 107 ALA A O 1
ATOM 710 N N . GLY A 1 108 ? 3.429 60.241 -11.914 1.00 34.66 108 GLY A N 1
ATOM 711 C CA . GLY A 1 108 ? 2.997 61.601 -12.210 1.00 34.79 108 GLY A CA 1
ATOM 712 C C . GLY A 1 108 ? 2.572 61.664 -13.664 1.00 35.10 108 GLY A C 1
ATOM 713 O O . GLY A 1 108 ? 3.168 62.377 -14.458 1.00 34.97 108 GLY A O 1
ATOM 714 N N . ILE A 1 109 ? 1.540 60.904 -14.015 1.00 35.65 109 ILE A N 1
ATOM 715 C CA . ILE A 1 109 ? 1.075 60.808 -15.403 1.00 36.02 109 ILE A CA 1
ATOM 716 C C . ILE A 1 109 ? -0.440 60.674 -15.466 1.00 36.13 109 ILE A C 1
ATOM 717 O O . ILE A 1 109 ? -1.047 60.012 -14.632 1.00 36.45 109 ILE A O 1
ATOM 722 N N . THR A 1 110 ? -1.049 61.322 -16.446 1.00 36.34 110 THR A N 1
ATOM 723 C CA . THR A 1 110 ? -2.493 61.266 -16.600 1.00 36.77 110 THR A CA 1
ATOM 724 C C . THR A 1 110 ? -2.948 59.835 -16.884 1.00 36.95 110 THR A C 1
ATOM 725 O O . THR A 1 110 ? -2.272 59.099 -17.586 1.00 37.27 110 THR A O 1
ATOM 729 N N . CYS A 1 111 ? -4.084 59.440 -16.318 1.00 37.48 111 CYS A N 1
ATOM 730 C CA . CYS A 1 111 ? -4.639 58.112 -16.559 1.00 37.23 111 CYS A CA 1
ATOM 731 C C . CYS A 1 111 ? -6.115 58.200 -16.915 1.00 37.02 111 CYS A C 1
ATOM 732 O O . CYS A 1 111 ? -6.914 58.706 -16.132 1.00 37.45 111 CYS A O 1
ATOM 735 N N . ALA A 1 112 ? -6.474 57.736 -18.106 1.00 36.77 112 ALA A N 1
ATOM 736 C CA . ALA A 1 112 ? -7.854 57.846 -18.557 1.00 36.61 112 ALA A CA 1
ATOM 737 C C . ALA A 1 112 ? -8.522 56.495 -18.697 1.00 36.67 112 ALA A C 1
ATOM 738 O O . ALA A 1 112 ? -7.932 55.552 -19.222 1.00 36.69 112 ALA A O 1
ATOM 740 N N . VAL A 1 113 ? -9.759 56.410 -18.221 1.00 36.52 113 VAL A N 1
ATOM 741 C CA . VAL A 1 113 ? -10.533 55.187 -18.332 1.00 36.23 113 VAL A CA 1
ATOM 742 C C . VAL A 1 113 ? -11.812 55.456 -19.097 1.00 36.35 113 VAL A C 1
ATOM 743 O O . VAL A 1 113 ? -12.657 56.248 -18.657 1.00 36.55 113 VAL A O 1
ATOM 747 N N . LEU A 1 114 ? -11.940 54.789 -20.242 1.00 36.36 114 LEU A N 1
ATOM 748 C CA . LEU A 1 114 ? -13.121 54.886 -21.104 1.00 36.51 114 LEU A CA 1
ATOM 749 C C . LEU A 1 114 ? -14.191 53.866 -20.717 1.00 36.59 114 LEU A C 1
ATOM 750 O O . LEU A 1 114 ? -13.883 52.686 -20.509 1.00 36.75 114 LEU A O 1
ATOM 755 N N . ILE A 1 115 ? -15.439 54.328 -20.626 1.00 36.52 115 ILE A N 1
ATOM 756 C CA . ILE A 1 115 ? -16.560 53.491 -20.183 1.00 36.62 115 ILE A CA 1
ATOM 757 C C . ILE A 1 115 ? -17.816 53.721 -21.038 1.00 36.83 115 ILE A C 1
ATOM 758 O O . ILE A 1 115 ? -17.998 54.815 -21.579 1.00 36.76 115 ILE A O 1
ATOM 763 N N . PRO A 1 116 ? -18.672 52.684 -21.181 1.00 37.06 116 PRO A N 1
ATOM 764 C CA . PRO A 1 116 ? -19.847 52.768 -22.053 1.00 37.34 116 PRO A CA 1
ATOM 765 C C . PRO A 1 116 ? -21.010 53.543 -21.425 1.00 37.64 116 PRO A C 1
ATOM 766 O O . PRO A 1 116 ? -21.014 53.770 -20.213 1.00 37.84 116 PRO A O 1
ATOM 770 N N . GLN A 1 117 ? -21.981 53.929 -22.254 1.00 37.87 117 GLN A N 1
ATOM 771 C CA . GLN A 1 117 ? -23.164 54.678 -21.819 1.00 38.26 117 GLN A CA 1
ATOM 772 C C . GLN A 1 117 ? -24.059 53.824 -20.926 1.00 38.60 117 GLN A C 1
ATOM 773 O O . GLN A 1 117 ? -23.899 52.600 -20.858 1.00 38.44 117 GLN A O 1
ATOM 779 N N . GLY A 1 118 ? -25.012 54.482 -20.264 1.00 39.14 118 GLY A N 1
ATOM 780 C CA . GLY A 1 118 ? -25.947 53.819 -19.360 1.00 39.68 118 GLY A CA 1
ATOM 781 C C . GLY A 1 118 ? -25.473 53.841 -17.918 1.00 40.12 118 GLY A C 1
ATOM 782 O O . GLY A 1 118 ? -24.651 54.683 -17.536 1.00 40.01 118 GLY A O 1
ATOM 783 N N . LYS A 1 119 ? -25.993 52.906 -17.122 1.00 40.50 119 LYS A N 1
ATOM 784 C CA . LYS A 1 119 ? -25.682 52.818 -15.698 1.00 41.00 119 LYS A CA 1
ATOM 785 C C . LYS A 1 119 ? -24.196 52.588 -15.486 1.00 41.46 119 LYS A C 1
ATOM 786 O O . LYS A 1 119 ? -23.583 51.750 -16.159 1.00 41.49 119 LYS A O 1
ATOM 792 N N . ILE A 1 120 ? -23.621 53.353 -14.564 1.00 41.93 120 ILE A N 1
ATOM 793 C CA . ILE A 1 120 ? -22.228 53.179 -14.182 1.00 42.49 120 ILE A CA 1
ATOM 794 C C . ILE A 1 120 ? -22.181 52.543 -12.801 1.00 42.86 120 ILE A C 1
ATOM 795 O O . ILE A 1 120 ? -22.888 52.980 -11.891 1.00 43.22 120 ILE A O 1
ATOM 800 N N . ALA A 1 121 ? -21.374 51.496 -12.654 1.00 43.25 121 ALA A N 1
ATOM 801 C CA . ALA A 1 121 ? -21.050 50.967 -11.335 1.00 43.60 121 ALA A CA 1
ATOM 802 C C . ALA A 1 121 ? -19.858 51.767 -10.815 1.00 43.66 121 ALA A C 1
ATOM 803 O O . ALA A 1 121 ? -18.712 51.548 -11.229 1.00 43.57 121 ALA A O 1
ATOM 805 N N . MET A 1 122 ? -20.153 52.721 -9.937 1.00 43.71 122 MET A N 1
ATOM 806 C CA . MET A 1 122 ? -19.135 53.606 -9.364 1.00 43.86 122 MET A CA 1
ATOM 807 C C . MET A 1 122 ? -18.263 52.874 -8.343 1.00 43.54 122 MET A C 1
ATOM 808 O O . MET A 1 122 ? -17.095 53.218 -8.146 1.00 43.74 122 MET A O 1
ATOM 813 N N . GLY A 1 123 ? -18.840 51.858 -7.704 1.00 43.08 123 GLY A N 1
ATOM 814 C CA . GLY A 1 123 ? -18.095 50.964 -6.835 1.00 42.20 123 GLY A CA 1
ATOM 815 C C . GLY A 1 123 ? -16.898 50.379 -7.551 1.00 41.73 123 GLY A C 1
ATOM 816 O O . GLY A 1 123 ? -15.824 50.275 -6.970 1.00 41.88 123 GLY A O 1
ATOM 817 N N . LYS A 1 124 ? -17.082 50.003 -8.815 1.00 41.23 124 LYS A N 1
ATOM 818 C CA . LYS A 1 124 ? -15.998 49.468 -9.632 1.00 40.89 124 LYS A CA 1
ATOM 819 C C . LYS A 1 124 ? -14.877 50.491 -9.826 1.00 40.38 124 LYS A C 1
ATOM 820 O O . LYS A 1 124 ? -13.696 50.163 -9.677 1.00 40.65 124 LYS A O 1
ATOM 826 N N . LEU A 1 125 ? -15.246 51.735 -10.122 1.00 39.45 125 LEU A N 1
ATOM 827 C CA . LEU A 1 125 ? -14.261 52.742 -10.527 1.00 38.63 125 LEU A CA 1
ATOM 828 C C . LEU A 1 125 ? -13.616 53.510 -9.368 1.00 38.13 125 LEU A C 1
ATOM 829 O O . LEU A 1 125 ? -12.567 54.149 -9.539 1.00 38.02 125 LEU A O 1
ATOM 834 N N . ALA A 1 126 ? -14.227 53.407 -8.190 1.00 37.39 126 ALA A N 1
ATOM 835 C CA . ALA A 1 126 ? -13.797 54.135 -6.995 1.00 36.99 126 ALA A CA 1
ATOM 836 C C . ALA A 1 126 ? -12.281 54.122 -6.715 1.00 36.73 126 ALA A C 1
ATOM 837 O O . ALA A 1 126 ? -11.668 55.182 -6.583 1.00 36.70 126 ALA A O 1
ATOM 839 N N . GLN A 1 127 ? -11.675 52.940 -6.633 1.00 36.53 127 GLN A N 1
ATOM 840 C CA . GLN A 1 127 ? -10.233 52.852 -6.376 1.00 36.41 127 GLN A CA 1
ATOM 841 C C . GLN A 1 127 ? -9.401 53.651 -7.407 1.00 36.28 127 GLN A C 1
ATOM 842 O O . GLN A 1 127 ? -8.519 54.440 -7.031 1.00 36.40 127 GLN A O 1
ATOM 848 N N . ALA A 1 128 ? -9.703 53.469 -8.693 1.00 35.66 128 ALA A N 1
ATOM 849 C CA . ALA A 1 128 ? -9.020 54.203 -9.750 1.00 35.14 128 ALA A CA 1
ATOM 850 C C . ALA A 1 128 ? -9.240 55.719 -9.684 1.00 35.21 128 ALA A C 1
ATOM 851 O O . ALA A 1 128 ? -8.301 56.493 -9.917 1.00 35.13 128 ALA A O 1
ATOM 853 N N . VAL A 1 129 ? -10.459 56.160 -9.383 1.00 34.83 129 VAL A N 1
ATOM 854 C CA . VAL A 1 129 ? -10.685 57.605 -9.309 1.00 35.19 129 VAL A CA 1
ATOM 855 C C . VAL A 1 129 ? -10.001 58.203 -8.058 1.00 35.19 129 VAL A C 1
ATOM 856 O O . VAL A 1 129 ? -9.597 59.370 -8.051 1.00 34.99 129 VAL A O 1
ATOM 860 N N . MET A 1 130 ? -9.840 57.375 -7.032 1.00 35.07 130 MET A N 1
ATOM 861 C CA . MET A 1 130 ? -9.050 57.733 -5.862 1.00 35.38 130 MET A CA 1
ATOM 862 C C . MET A 1 130 ? -7.612 58.087 -6.231 1.00 35.49 130 MET A C 1
ATOM 863 O O . MET A 1 130 ? -7.006 58.968 -5.612 1.00 35.20 130 MET A O 1
ATOM 868 N N . HIS A 1 131 ? -7.079 57.391 -7.238 1.00 35.56 131 HIS A N 1
ATOM 869 C CA . HIS A 1 131 ? -5.691 57.564 -7.671 1.00 35.54 131 HIS A CA 1
ATOM 870 C C . HIS A 1 131 ? -5.496 58.668 -8.697 1.00 35.62 131 HIS A C 1
ATOM 871 O O . HIS A 1 131 ? -4.359 58.940 -9.098 1.00 35.88 131 HIS A O 1
ATOM 878 N N . GLY A 1 132 ? -6.594 59.285 -9.137 1.00 35.65 132 GLY A N 1
ATOM 879 C CA . GLY A 1 132 ? -6.529 60.367 -10.129 1.00 35.33 132 GLY A CA 1
ATOM 880 C C . GLY A 1 132 ? -6.927 60.006 -11.553 1.00 35.30 132 GLY A C 1
ATOM 881 O O . GLY A 1 132 ? -6.738 60.807 -12.475 1.00 35.03 132 GLY A O 1
ATOM 882 N N . ALA A 1 133 ? -7.472 58.806 -11.750 1.00 35.50 133 ALA A N 1
ATOM 883 C CA . ALA A 1 133 ? -7.969 58.415 -13.073 1.00 35.73 133 ALA A CA 1
ATOM 884 C C . ALA A 1 133 ? -9.035 59.398 -13.546 1.00 35.97 133 ALA A C 1
ATOM 885 O O . ALA A 1 133 ? -9.892 59.805 -12.756 1.00 35.79 133 ALA A O 1
ATOM 887 N N . LYS A 1 134 ? -8.958 59.805 -14.814 1.00 36.14 134 LYS A N 1
ATOM 888 C CA . LYS A 1 134 ? -10.036 60.578 -15.419 1.00 36.69 134 LYS A CA 1
ATOM 889 C C . LYS A 1 134 ? -10.996 59.600 -16.077 1.00 36.81 134 LYS A C 1
ATOM 890 O O . LYS A 1 134 ? -10.626 58.875 -17.012 1.00 36.76 134 LYS A O 1
ATOM 896 N N . ILE A 1 135 ? -12.224 59.566 -15.576 1.00 36.99 135 ILE A N 1
ATOM 897 C CA . ILE A 1 135 ? -13.255 58.720 -16.159 1.00 37.19 135 ILE A CA 1
ATOM 898 C C . ILE A 1 135 ? -13.898 59.460 -17.320 1.00 37.39 135 ILE A C 1
ATOM 899 O O . ILE A 1 135 ? -14.243 60.635 -17.200 1.00 37.88 135 ILE A O 1
ATOM 904 N N . ILE A 1 136 ? -14.036 58.782 -18.451 1.00 37.61 136 ILE A N 1
ATOM 905 C CA . ILE A 1 136 ? -14.635 59.399 -19.629 1.00 37.74 136 ILE A CA 1
ATOM 906 C C . ILE A 1 136 ? -15.716 58.484 -20.177 1.00 38.04 136 ILE A C 1
ATOM 907 O O . ILE A 1 136 ? -15.421 57.402 -20.689 1.00 38.20 136 ILE A O 1
ATOM 912 N N . GLN A 1 137 ? -16.968 58.912 -20.038 1.00 38.32 137 GLN A N 1
ATOM 913 C CA . GLN A 1 137 ? -18.104 58.126 -20.512 1.00 38.65 137 GLN A CA 1
ATOM 914 C C . GLN A 1 137 ? -18.472 58.492 -21.948 1.00 38.99 137 GLN A C 1
ATOM 915 O O . GLN A 1 137 ? -18.468 59.668 -22.321 1.00 38.94 137 GLN A O 1
ATOM 921 N N . ILE A 1 138 ? -18.808 57.463 -22.727 1.00 39.52 138 ILE A N 1
ATOM 922 C CA . ILE A 1 138 ? -18.954 57.540 -24.186 1.00 39.88 138 ILE A CA 1
ATOM 923 C C . ILE A 1 138 ? -20.402 57.370 -24.647 1.00 40.05 138 ILE A C 1
ATOM 924 O O . ILE A 1 138 ? -21.128 56.521 -24.124 1.00 40.17 138 ILE A O 1
ATOM 929 N N . ASP A 1 139 ? -20.804 58.181 -25.629 1.00 40.26 139 ASP A N 1
ATOM 930 C CA . ASP A 1 139 ? -22.070 58.004 -26.345 1.00 40.49 139 ASP A CA 1
ATOM 931 C C . ASP A 1 139 ? -22.030 56.718 -27.187 1.00 40.65 139 ASP A C 1
ATOM 932 O O . ASP A 1 139 ? -21.939 56.768 -28.418 1.00 40.77 139 ASP A O 1
ATOM 937 N N . GLY A 1 140 ? -22.095 55.571 -26.515 1.00 40.79 140 GLY A N 1
ATOM 938 C CA . GLY A 1 140 ? -22.005 54.271 -27.180 1.00 41.07 140 GLY A CA 1
ATOM 939 C C . GLY A 1 140 ? -21.795 53.101 -26.232 1.00 41.33 140 GLY A C 1
ATOM 940 O O . GLY A 1 140 ? -21.937 53.245 -25.012 1.00 41.27 140 GLY A O 1
ATOM 941 N N . ASN A 1 141 ? -21.445 51.945 -26.798 1.00 41.56 141 ASN A N 1
ATOM 942 C CA . ASN A 1 141 ? -21.329 50.698 -26.037 1.00 41.86 141 ASN A CA 1
ATOM 943 C C . ASN A 1 141 ? -19.890 50.237 -25.808 1.00 42.02 141 ASN A C 1
ATOM 944 O O . ASN A 1 141 ? -18.941 50.907 -26.215 1.00 42.14 141 ASN A O 1
ATOM 949 N N . PHE A 1 142 ? -19.743 49.083 -25.162 1.00 42.18 142 PHE A N 1
ATOM 950 C CA . PHE A 1 142 ? -18.435 48.579 -24.753 1.00 42.32 142 PHE A CA 1
ATOM 951 C C . PHE A 1 142 ? -17.470 48.327 -25.912 1.00 42.35 142 PHE A C 1
ATOM 952 O O . PHE A 1 142 ? -16.257 48.453 -25.740 1.00 42.54 142 PHE A O 1
ATOM 960 N N . ASP A 1 143 ? -18.006 47.964 -27.074 1.00 42.28 143 ASP A N 1
ATOM 961 C CA . ASP A 1 143 ? -17.204 47.841 -28.291 1.00 42.26 143 ASP A CA 1
ATOM 962 C C . ASP A 1 143 ? -16.605 49.192 -28.684 1.00 42.05 143 ASP A C 1
ATOM 963 O O . ASP A 1 143 ? -15.398 49.291 -28.930 1.00 42.27 143 ASP A O 1
ATOM 968 N N . ASP A 1 144 ? -17.451 50.221 -28.741 1.00 41.60 144 ASP A N 1
ATOM 969 C CA . ASP A 1 144 ? -17.022 51.573 -29.088 1.00 41.27 144 ASP A CA 1
ATOM 970 C C . ASP A 1 144 ? -15.858 52.032 -28.214 1.00 41.19 144 ASP A C 1
ATOM 971 O O . ASP A 1 144 ? -14.956 52.722 -28.689 1.00 40.94 144 ASP A O 1
ATOM 976 N N . CYS A 1 145 ? -15.884 51.630 -26.943 1.00 41.13 145 CYS A N 1
ATOM 977 C CA . CYS A 1 145 ? -14.807 51.916 -26.003 1.00 41.27 145 CYS A CA 1
ATOM 978 C C . CYS A 1 145 ? -13.472 51.324 -26.461 1.00 41.12 145 CYS A C 1
ATOM 979 O O . CYS A 1 145 ? -12.453 52.012 -26.476 1.00 41.05 145 CYS A O 1
ATOM 982 N N . LEU A 1 146 ? -13.491 50.054 -26.848 1.00 41.14 146 LEU A N 1
ATOM 983 C CA . LEU A 1 146 ? -12.301 49.377 -27.357 1.00 41.17 146 LEU A CA 1
ATOM 984 C C . LEU A 1 146 ? -11.832 49.968 -28.674 1.00 41.14 146 LEU A C 1
ATOM 985 O O . LEU A 1 146 ? -10.647 50.240 -28.840 1.00 41.12 146 LEU A O 1
ATOM 990 N N . GLU A 1 147 ? -12.765 50.158 -29.604 1.00 41.22 147 GLU A N 1
ATOM 991 C CA . GLU A 1 147 ? -12.467 50.784 -30.885 1.00 41.52 147 GLU A CA 1
ATOM 992 C C . GLU A 1 147 ? -11.888 52.191 -30.679 1.00 41.45 147 GLU A C 1
ATOM 993 O O . GLU A 1 147 ? -10.901 52.545 -31.325 1.00 41.61 147 GLU A O 1
ATOM 999 N N . LEU A 1 148 ? -12.479 52.978 -29.773 1.00 41.17 148 LEU A N 1
ATOM 1000 C CA . LEU A 1 148 ? -11.984 54.329 -29.506 1.00 41.08 148 LEU A CA 1
ATOM 1001 C C . LEU A 1 148 ? -10.572 54.312 -28.929 1.00 41.25 148 LEU A C 1
ATOM 1002 O O . LEU A 1 148 ? -9.682 54.985 -29.444 1.00 41.37 148 LEU A O 1
ATOM 1007 N N . ALA A 1 149 ? -10.371 53.541 -27.864 1.00 41.68 149 ALA A N 1
ATOM 1008 C CA . ALA A 1 149 ? -9.085 53.512 -27.168 1.00 42.05 149 ALA A CA 1
ATOM 1009 C C . ALA A 1 149 ? -7.937 53.121 -28.093 1.00 42.43 149 ALA A C 1
ATOM 1010 O O . ALA A 1 149 ? -6.832 53.649 -27.980 1.00 42.43 149 ALA A O 1
ATOM 1012 N N . ARG A 1 150 ? -8.227 52.207 -29.018 1.00 43.13 150 ARG A N 1
ATOM 1013 C CA . ARG A 1 150 ? -7.266 51.711 -30.001 1.00 43.57 150 ARG A CA 1
ATOM 1014 C C . ARG A 1 150 ? -6.930 52.783 -31.043 1.00 43.59 150 ARG A C 1
ATOM 1015 O O . ARG A 1 150 ? -5.769 52.946 -31.411 1.00 43.50 150 ARG A O 1
ATOM 1023 N N . LYS A 1 151 ? -7.947 53.512 -31.503 1.00 43.96 151 LYS A N 1
ATOM 1024 C CA . LYS A 1 151 ? -7.768 54.571 -32.497 1.00 44.33 151 LYS A CA 1
ATOM 1025 C C . LYS A 1 151 ? -6.897 55.697 -31.944 1.00 44.71 151 LYS A C 1
ATOM 1026 O O . LYS A 1 151 ? -5.987 56.185 -32.620 1.00 44.78 151 LYS A O 1
ATOM 1032 N N . MET A 1 152 ? -7.173 56.087 -30.703 1.00 45.36 152 MET A N 1
ATOM 1033 C CA . MET A 1 152 ? -6.397 57.113 -30.008 1.00 46.25 152 MET A CA 1
ATOM 1034 C C . MET A 1 152 ? -4.927 56.737 -29.849 1.00 46.03 152 MET A C 1
ATOM 1035 O O . MET A 1 152 ? -4.042 57.546 -30.123 1.00 46.29 152 MET A O 1
ATOM 1040 N N . ALA A 1 153 ? -4.675 55.509 -29.408 1.00 45.97 153 ALA A N 1
ATOM 1041 C CA . ALA A 1 153 ? -3.313 55.015 -29.231 1.00 45.85 153 ALA A CA 1
ATOM 1042 C C . ALA A 1 153 ? -2.516 55.054 -30.537 1.00 45.66 153 ALA A C 1
ATOM 1043 O O . ALA A 1 153 ? -1.321 55.342 -30.525 1.00 45.71 153 ALA A O 1
ATOM 1045 N N . ALA A 1 154 ? -3.197 54.785 -31.650 1.00 45.53 154 ALA A N 1
ATOM 1046 C CA . ALA A 1 154 ? -2.591 54.768 -32.984 1.00 45.43 154 ALA A CA 1
ATOM 1047 C C . ALA A 1 154 ? -2.514 56.158 -33.619 1.00 45.41 154 ALA A C 1
ATOM 1048 O O . ALA A 1 154 ? -1.816 56.353 -34.617 1.00 45.57 154 ALA A O 1
ATOM 1050 N N . ASP A 1 155 ? -3.238 57.116 -33.049 1.00 45.41 155 ASP A N 1
ATOM 1051 C CA . ASP A 1 155 ? -3.186 58.493 -33.532 1.00 45.43 155 ASP A CA 1
ATOM 1052 C C . ASP A 1 155 ? -2.269 59.366 -32.684 1.00 45.58 155 ASP A C 1
ATOM 1053 O O . ASP A 1 155 ? -1.702 60.335 -33.183 1.00 45.68 155 ASP A O 1
ATOM 1058 N N . PHE A 1 156 ? -2.122 59.017 -31.408 1.00 45.74 156 PHE A N 1
ATOM 1059 C CA . PHE A 1 156 ? -1.305 59.796 -30.474 1.00 45.87 156 PHE A CA 1
ATOM 1060 C C . PHE A 1 156 ? -0.245 58.919 -29.802 1.00 46.20 156 PHE A C 1
ATOM 1061 O O . PHE A 1 156 ? -0.538 58.226 -28.815 1.00 46.18 156 PHE A O 1
ATOM 1069 N N . PRO A 1 157 ? 0.990 58.940 -30.349 1.00 46.44 157 PRO A N 1
ATOM 1070 C CA . PRO A 1 157 ? 2.133 58.166 -29.846 1.00 46.62 157 PRO A CA 1
ATOM 1071 C C . PRO A 1 157 ? 2.556 58.556 -28.428 1.00 46.79 157 PRO A C 1
ATOM 1072 O O . PRO A 1 157 ? 3.547 58.030 -27.913 1.00 47.00 157 PRO A O 1
ATOM 1076 N N . THR A 1 158 ? 1.809 59.473 -27.817 1.00 46.69 158 THR A N 1
ATOM 1077 C CA . THR A 1 158 ? 2.029 59.868 -26.433 1.00 46.46 158 THR A CA 1
ATOM 1078 C C . THR A 1 158 ? 1.000 59.207 -25.503 1.00 46.43 158 THR A C 1
ATOM 1079 O O . THR A 1 158 ? 1.169 59.195 -24.282 1.00 46.29 158 THR A O 1
ATOM 1083 N N . ILE A 1 159 ? -0.062 58.652 -26.088 1.00 46.37 159 ILE A N 1
ATOM 1084 C CA . ILE A 1 159 ? -0.988 57.796 -25.342 1.00 46.21 159 ILE A CA 1
ATOM 1085 C C . ILE A 1 159 ? -0.437 56.375 -25.366 1.00 46.12 159 ILE A C 1
ATOM 1086 O O . ILE A 1 159 ? 0.133 55.941 -26.363 1.00 46.13 159 ILE A O 1
ATOM 1091 N N . SER A 1 160 ? -0.606 55.653 -24.270 1.00 46.18 160 SER A N 1
ATOM 1092 C CA . SER A 1 160 ? -0.187 54.268 -24.231 1.00 46.29 160 SER A CA 1
ATOM 1093 C C . SER A 1 160 ? -1.331 53.396 -23.765 1.00 46.55 160 SER A C 1
ATOM 1094 O O . SER A 1 160 ? -1.654 53.366 -22.587 1.00 46.89 160 SER A O 1
ATOM 1097 N N . LEU A 1 161 ? -1.955 52.693 -24.700 1.00 47.09 161 LEU A N 1
ATOM 1098 C CA . LEU A 1 161 ? -3.026 51.760 -24.363 1.00 47.55 161 LEU A CA 1
ATOM 1099 C C . LEU A 1 161 ? -2.482 50.591 -23.540 1.00 47.87 161 LEU A C 1
ATOM 1100 O O . LEU A 1 161 ? -1.665 49.806 -24.023 1.00 47.90 161 LEU A O 1
ATOM 1105 N N . VAL A 1 162 ? -2.941 50.489 -22.297 1.00 48.33 162 VAL A N 1
ATOM 1106 C CA . VAL A 1 162 ? -2.457 49.460 -21.379 1.00 48.80 162 VAL A CA 1
ATOM 1107 C C . VAL A 1 162 ? -3.427 48.277 -21.237 1.00 49.23 162 VAL A C 1
ATOM 1108 O O . VAL A 1 162 ? -3.655 47.790 -20.129 1.00 49.59 162 VAL A O 1
ATOM 1112 N N . ASN A 1 163 ? -3.978 47.812 -22.358 1.00 49.73 163 ASN A N 1
ATOM 1113 C CA . ASN A 1 163 ? -4.894 46.663 -22.374 1.00 50.33 163 ASN A CA 1
ATOM 1114 C C . ASN A 1 163 ? -4.150 45.314 -22.315 1.00 50.79 163 ASN A C 1
ATOM 1115 O O . ASN A 1 163 ? -2.921 45.279 -22.385 1.00 50.83 163 ASN A O 1
ATOM 1120 N N . SER A 1 164 ? -4.893 44.211 -22.208 1.00 51.27 164 SER A N 1
ATOM 1121 C CA . SER A 1 164 ? -4.308 42.864 -22.038 1.00 51.68 164 SER A CA 1
ATOM 1122 C C . SER A 1 164 ? -3.140 42.559 -22.980 1.00 51.93 164 SER A C 1
ATOM 1123 O O . SER A 1 164 ? -2.155 41.918 -22.595 1.00 51.81 164 SER A O 1
ATOM 1126 N N . VAL A 1 165 ? -3.264 43.021 -24.218 1.00 52.25 165 VAL A N 1
ATOM 1127 C CA . VAL A 1 165 ? -2.341 42.620 -25.277 1.00 52.43 165 VAL A CA 1
ATOM 1128 C C . VAL A 1 165 ? -1.086 43.496 -25.385 1.00 52.40 165 VAL A C 1
ATOM 1129 O O . VAL A 1 165 ? -0.312 43.384 -26.352 1.00 52.66 165 VAL A O 1
ATOM 1133 N N . ASN A 1 166 ? -0.893 44.344 -24.375 1.00 52.15 166 ASN A N 1
ATOM 1134 C CA . ASN A 1 166 ? 0.313 45.157 -24.222 1.00 51.85 166 ASN A CA 1
ATOM 1135 C C . ASN A 1 166 ? 1.515 44.238 -23.977 1.00 51.41 166 ASN A C 1
ATOM 1136 O O . ASN A 1 166 ? 1.585 43.567 -22.938 1.00 51.29 166 ASN A O 1
ATOM 1141 N N . PRO A 1 167 ? 2.455 44.184 -24.944 1.00 50.92 167 PRO A N 1
ATOM 1142 C CA . PRO A 1 167 ? 3.601 43.275 -24.806 1.00 50.39 167 PRO A CA 1
ATOM 1143 C C . PRO A 1 167 ? 4.371 43.499 -23.496 1.00 49.74 167 PRO A C 1
ATOM 1144 O O . PRO A 1 167 ? 4.856 42.539 -22.898 1.00 49.90 167 PRO A O 1
ATOM 1148 N N . VAL A 1 168 ? 4.460 44.752 -23.056 1.00 48.89 168 VAL A N 1
ATOM 1149 C CA . VAL A 1 168 ? 5.167 45.109 -21.826 1.00 47.92 168 VAL A CA 1
ATOM 1150 C C . VAL A 1 168 ? 4.436 44.568 -20.587 1.00 47.41 168 VAL A C 1
ATOM 1151 O O . VAL A 1 168 ? 5.078 44.068 -19.662 1.00 47.44 168 VAL A O 1
ATOM 1155 N N . ARG A 1 169 ? 3.104 44.657 -20.573 1.00 46.71 169 ARG A N 1
ATOM 1156 C CA . ARG A 1 169 ? 2.288 44.107 -19.476 1.00 45.90 169 ARG A CA 1
ATOM 1157 C C . ARG A 1 169 ? 2.535 42.621 -19.265 1.00 45.41 169 ARG A C 1
ATOM 1158 O O . ARG A 1 169 ? 2.653 42.166 -18.135 1.00 45.34 169 ARG A O 1
ATOM 1166 N N . ILE A 1 170 ? 2.597 41.878 -20.366 1.00 45.03 170 ILE A N 1
ATOM 1167 C CA . ILE A 1 170 ? 2.778 40.433 -20.334 1.00 44.89 170 ILE A CA 1
ATOM 1168 C C . ILE A 1 170 ? 4.173 40.078 -19.831 1.00 44.47 170 ILE A C 1
ATOM 1169 O O . ILE A 1 170 ? 4.354 39.103 -19.104 1.00 44.63 170 ILE A O 1
ATOM 1174 N N . GLU A 1 171 ? 5.154 40.889 -20.210 1.00 44.07 171 GLU A N 1
ATOM 1175 C CA . GLU A 1 171 ? 6.511 40.745 -19.694 1.00 43.39 171 GLU A CA 1
ATOM 1176 C C . GLU A 1 171 ? 6.511 40.874 -18.172 1.00 43.03 171 GLU A C 1
ATOM 1177 O O . GLU A 1 171 ? 7.048 40.017 -17.471 1.00 43.26 171 GLU A O 1
ATOM 1183 N N . GLY A 1 172 ? 5.884 41.929 -17.664 1.00 42.08 172 GLY A N 1
ATOM 1184 C CA . GLY A 1 172 ? 5.781 42.115 -16.227 1.00 41.38 172 GLY A CA 1
ATOM 1185 C C . GLY A 1 172 ? 5.087 40.947 -15.558 1.00 40.75 172 GLY A C 1
ATOM 1186 O O . GLY A 1 172 ? 5.571 40.419 -14.556 1.00 40.53 172 GLY A O 1
ATOM 1187 N N . GLN A 1 173 ? 3.967 40.521 -16.139 1.00 40.10 173 GLN A N 1
ATOM 1188 C CA . GLN A 1 173 ? 3.131 39.504 -15.514 1.00 39.37 173 GLN A CA 1
ATOM 1189 C C . GLN A 1 173 ? 3.755 38.124 -15.493 1.00 38.85 173 GLN A C 1
ATOM 1190 O O . GLN A 1 173 ? 3.325 37.275 -14.701 1.00 39.41 173 GLN A O 1
ATOM 1196 N N . LYS A 1 174 ? 4.765 37.901 -16.333 1.00 37.74 174 LYS A N 1
ATOM 1197 C CA . LYS A 1 174 ? 5.395 36.584 -16.431 1.00 37.02 174 LYS A CA 1
ATOM 1198 C C . LYS A 1 174 ? 6.193 36.244 -15.179 1.00 36.74 174 LYS A C 1
ATOM 1199 O O . L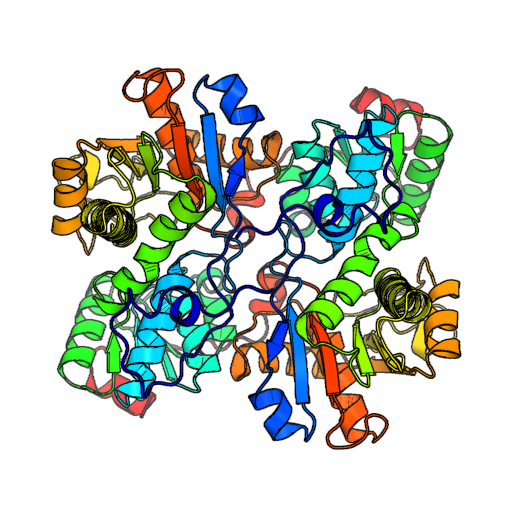YS A 1 174 ? 6.543 35.094 -14.955 1.00 36.44 174 LYS A O 1
ATOM 1205 N N . THR A 1 175 ? 6.448 37.252 -14.354 1.00 36.67 175 THR A N 1
ATOM 1206 C CA . THR A 1 175 ? 7.358 37.119 -13.223 1.00 36.54 175 THR A CA 1
ATOM 1207 C C . THR A 1 175 ? 6.769 36.284 -12.090 1.00 36.48 175 THR A C 1
ATOM 1208 O O . THR A 1 175 ? 7.511 35.702 -11.283 1.00 36.25 175 THR A O 1
ATOM 1212 N N . ALA A 1 176 ? 5.440 36.218 -12.037 1.00 36.24 176 ALA A N 1
ATOM 1213 C CA . ALA A 1 176 ? 4.756 35.394 -11.047 1.00 35.82 176 ALA A CA 1
ATOM 1214 C C . ALA A 1 176 ? 5.212 33.946 -11.201 1.00 35.74 176 ALA A C 1
ATOM 1215 O O . ALA A 1 176 ? 5.382 33.228 -10.219 1.00 35.55 176 ALA A O 1
ATOM 1217 N N . ALA A 1 177 ? 5.426 33.535 -12.444 1.00 35.68 177 ALA A N 1
ATOM 1218 C CA . ALA A 1 177 ? 5.963 32.215 -12.729 1.00 36.01 177 ALA A CA 1
ATOM 1219 C C . ALA A 1 177 ? 7.379 32.081 -12.170 1.00 35.93 177 ALA A C 1
ATOM 1220 O O . ALA A 1 177 ? 7.740 31.026 -11.640 1.00 35.93 177 ALA A O 1
ATOM 1222 N N . PHE A 1 178 ? 8.160 33.156 -12.272 1.00 35.83 178 PHE A N 1
ATOM 1223 C CA . PHE A 1 178 ? 9.541 33.143 -11.790 1.00 36.13 178 PHE A CA 1
ATOM 1224 C C . PHE A 1 178 ? 9.593 32.965 -10.280 1.00 35.91 178 PHE A C 1
ATOM 1225 O O . PHE A 1 178 ? 10.456 32.250 -9.766 1.00 35.78 178 PHE A O 1
ATOM 1233 N N . GLU A 1 179 ? 8.679 33.616 -9.571 1.00 35.90 179 GLU A N 1
ATOM 1234 C CA . GLU A 1 179 ? 8.702 33.562 -8.112 1.00 36.10 179 GLU A CA 1
ATOM 1235 C C . GLU A 1 179 ? 8.364 32.165 -7.618 1.00 36.40 179 GLU A C 1
ATOM 1236 O O . GLU A 1 179 ? 9.083 31.617 -6.757 1.00 36.53 179 GLU A O 1
ATOM 1242 N N . ILE A 1 180 ? 7.311 31.580 -8.196 1.00 36.18 180 ILE A N 1
ATOM 1243 C CA . ILE A 1 180 ? 6.894 30.217 -7.872 1.00 36.46 180 ILE A CA 1
ATOM 1244 C C . ILE A 1 180 ? 8.069 29.232 -7.926 1.00 36.96 180 ILE A C 1
ATOM 1245 O O . ILE A 1 180 ? 8.301 28.482 -6.964 1.00 37.12 180 ILE A O 1
ATOM 1250 N N . VAL A 1 181 ? 8.812 29.250 -9.034 1.00 37.28 181 VAL A N 1
ATOM 1251 C CA . VAL A 1 181 ? 9.991 28.402 -9.172 1.00 37.86 181 VAL A CA 1
ATOM 1252 C C . VAL A 1 181 ? 11.109 28.832 -8.211 1.00 38.55 181 VAL A C 1
ATOM 1253 O O . VAL A 1 181 ? 11.675 27.995 -7.488 1.00 38.61 181 VAL A O 1
ATOM 1257 N N . ASP A 1 182 ? 11.414 30.133 -8.192 1.00 39.18 182 ASP A N 1
ATOM 1258 C CA . ASP A 1 182 ? 12.387 30.686 -7.236 1.00 39.40 182 ASP A CA 1
ATOM 1259 C C . ASP A 1 182 ? 12.224 30.108 -5.831 1.00 39.56 182 ASP A C 1
ATOM 1260 O O . ASP A 1 182 ? 13.228 29.768 -5.189 1.00 39.48 182 ASP A O 1
ATOM 1265 N N . VAL A 1 183 ? 10.984 29.976 -5.343 1.00 39.63 183 VAL A N 1
ATOM 1266 C CA . VAL A 1 183 ? 10.820 29.415 -3.986 1.00 39.96 183 VAL A CA 1
ATOM 1267 C C . VAL A 1 183 ? 10.666 27.897 -3.924 1.00 40.09 183 VAL A C 1
ATOM 1268 O O . VAL A 1 183 ? 11.015 27.298 -2.914 1.00 40.12 183 VAL A O 1
ATOM 1272 N N . LEU A 1 184 ? 10.158 27.272 -4.988 1.00 40.26 184 LEU A N 1
ATOM 1273 C CA . LEU A 1 184 ? 9.937 25.827 -4.968 1.00 40.11 184 LEU A CA 1
ATOM 1274 C C . LEU A 1 184 ? 11.163 25.068 -5.413 1.00 40.45 184 LEU A C 1
ATOM 1275 O O . LEU A 1 184 ? 11.396 23.945 -4.962 1.00 40.47 184 LEU A O 1
ATOM 1280 N N . GLY A 1 185 ? 11.945 25.679 -6.299 1.00 40.70 185 GLY A N 1
ATOM 1281 C CA . GLY A 1 185 ? 13.100 25.014 -6.891 1.00 40.95 185 GLY A CA 1
ATOM 1282 C C . GLY A 1 185 ? 12.749 24.255 -8.161 1.00 41.29 185 GLY A C 1
ATOM 1283 O O . GLY A 1 185 ? 13.640 23.707 -8.821 1.00 41.32 185 GLY A O 1
ATOM 1284 N N . THR A 1 186 ? 11.451 24.209 -8.480 1.00 41.43 186 THR A N 1
ATOM 1285 C CA . THR A 1 186 ? 10.921 23.651 -9.736 1.00 41.87 186 THR A CA 1
ATOM 1286 C C . THR A 1 186 ? 9.550 24.217 -10.008 1.00 41.97 186 THR A C 1
ATOM 1287 O O . THR A 1 186 ? 8.945 24.823 -9.132 1.00 42.26 186 THR A O 1
ATOM 1291 N N . ALA A 1 187 ? 9.063 24.000 -11.228 1.00 42.10 187 ALA A N 1
ATOM 1292 C CA . ALA A 1 187 ? 7.680 24.266 -11.600 1.00 41.75 187 ALA A CA 1
ATOM 1293 C C . ALA A 1 187 ? 6.757 23.279 -10.885 1.00 41.67 187 ALA A C 1
ATOM 1294 O O . ALA A 1 187 ? 7.205 22.197 -10.451 1.00 42.13 187 ALA A O 1
ATOM 1296 N N . PRO A 1 188 ? 5.476 23.652 -10.715 1.00 41.10 188 PRO A N 1
ATOM 1297 C CA . PRO A 1 188 ? 4.473 22.649 -10.364 1.00 40.72 188 PRO A CA 1
ATOM 1298 C C . PRO A 1 188 ? 4.229 21.661 -11.509 1.00 40.26 188 PRO A C 1
ATOM 1299 O O . PRO A 1 188 ? 4.642 21.915 -12.647 1.00 40.22 188 PRO A O 1
ATOM 1303 N N . ASP A 1 189 ? 3.579 20.540 -11.203 1.00 39.88 189 ASP A N 1
ATOM 1304 C CA . ASP A 1 189 ? 3.097 19.616 -12.239 1.00 39.54 189 ASP A CA 1
ATOM 1305 C C . ASP A 1 189 ? 2.026 20.296 -13.084 1.00 39.56 189 ASP A C 1
ATOM 1306 O O . ASP A 1 189 ? 2.035 20.191 -14.316 1.00 39.83 189 ASP A O 1
ATOM 1311 N N . VAL A 1 190 ? 1.095 20.982 -12.411 1.00 39.09 190 VAL A N 1
ATOM 1312 C CA . VAL A 1 190 ? 0.085 21.799 -13.080 1.00 38.22 190 VAL A CA 1
ATOM 1313 C C . VAL A 1 190 ? -0.023 23.147 -12.430 1.00 37.64 190 VAL A C 1
ATOM 1314 O O . VAL A 1 190 ? -0.027 23.259 -11.207 1.00 37.90 190 VAL A O 1
ATOM 1318 N N . HIS A 1 191 ? -0.080 24.180 -13.260 1.00 36.88 191 HIS A N 1
ATOM 1319 C CA . HIS A 1 191 ? -0.443 25.486 -12.776 1.00 36.06 191 HIS A CA 1
ATOM 1320 C C . HIS A 1 191 ? -1.883 25.836 -13.140 1.00 35.95 191 HIS A C 1
ATOM 1321 O O . HIS A 1 191 ? -2.256 25.829 -14.322 1.00 36.36 191 HIS A O 1
ATOM 1328 N N . ALA A 1 192 ? -2.690 26.144 -12.132 1.00 35.49 192 ALA A N 1
ATOM 1329 C CA . ALA A 1 192 ? -4.093 26.498 -12.369 1.00 36.01 192 ALA A CA 1
ATOM 1330 C C . ALA A 1 192 ? -4.369 27.997 -12.187 1.00 36.11 192 ALA A C 1
ATOM 1331 O O . ALA A 1 192 ? -4.004 28.595 -11.171 1.00 36.50 192 ALA A O 1
ATOM 1333 N N . LEU A 1 193 ? -5.022 28.604 -13.161 1.00 36.10 193 LEU A N 1
ATOM 1334 C CA . LEU A 1 193 ? -5.340 30.025 -13.067 1.00 36.82 193 LEU A CA 1
ATOM 1335 C C . LEU A 1 193 ? -6.683 30.317 -13.740 1.00 36.80 193 LEU A C 1
ATOM 1336 O O . LEU A 1 193 ? -7.159 29.479 -14.494 1.00 36.91 193 LEU A O 1
ATOM 1341 N N . PRO A 1 194 ? -7.326 31.467 -13.417 1.00 36.94 194 PRO A N 1
ATOM 1342 C CA . PRO A 1 194 ? -8.606 31.798 -14.031 1.00 36.89 194 PRO A CA 1
ATOM 1343 C C . PRO A 1 194 ? -8.333 32.532 -15.324 1.00 37.32 194 PRO A C 1
ATOM 1344 O O . PRO A 1 194 ? -7.265 33.115 -15.458 1.00 38.11 194 PRO A O 1
ATOM 1348 N N . VAL A 1 195 ? -9.256 32.500 -16.282 1.00 37.12 195 VAL A N 1
ATOM 1349 C CA . VAL A 1 195 ? -8.963 33.095 -17.565 1.00 36.67 195 VAL A CA 1
ATOM 1350 C C . VAL A 1 195 ? -10.101 34.012 -18.014 1.00 36.91 195 VAL A C 1
ATOM 1351 O O . VAL A 1 195 ? -11.219 33.554 -18.247 1.00 37.47 195 VAL A O 1
ATOM 1355 N N . GLY A 1 196 ? -9.819 35.306 -18.159 1.00 36.56 196 GLY A N 1
ATOM 1356 C CA . GLY A 1 196 ? -10.788 36.219 -18.775 1.00 36.44 196 GLY A CA 1
ATOM 1357 C C . GLY A 1 196 ? -10.379 36.659 -20.179 1.00 36.79 196 GLY A C 1
ATOM 1358 O O . GLY A 1 196 ? -10.946 36.202 -21.202 1.00 37.30 196 GLY A O 1
ATOM 1359 N N . ASN A 1 197 ? -9.399 37.559 -20.243 1.00 36.44 197 ASN A N 1
ATOM 1360 C CA . ASN A 1 197 ? -8.837 37.965 -21.515 1.00 36.40 197 ASN A CA 1
ATOM 1361 C C . ASN A 1 197 ? -7.659 37.077 -21.967 1.00 36.92 197 ASN A C 1
ATOM 1362 O O . ASN A 1 197 ? -7.204 37.171 -23.125 1.00 37.09 197 ASN A O 1
ATOM 1367 N N . ALA A 1 198 ? -7.194 36.214 -21.056 1.00 36.83 198 ALA A N 1
ATOM 1368 C CA . ALA A 1 198 ? -6.136 35.238 -21.321 1.00 36.99 198 ALA A CA 1
ATOM 1369 C C . ALA A 1 198 ? -4.739 35.848 -21.353 1.00 37.13 198 ALA A C 1
ATOM 1370 O O . ALA A 1 198 ? -3.787 35.208 -21.796 1.00 37.43 198 ALA A O 1
ATOM 1372 N N . GLY A 1 199 ? -4.612 37.084 -20.892 1.00 37.14 199 GLY A N 1
ATOM 1373 C CA . GLY A 1 199 ? -3.310 37.729 -20.823 1.00 37.60 199 GLY A CA 1
ATOM 1374 C C . GLY A 1 199 ? -2.413 37.058 -19.803 1.00 38.15 199 GLY A C 1
ATOM 1375 O O . GLY A 1 199 ? -1.197 36.991 -19.988 1.00 38.76 199 GLY A O 1
ATOM 1376 N N . ASN A 1 200 ? -3.024 36.537 -18.738 1.00 38.32 200 ASN A N 1
ATOM 1377 C CA . ASN A 1 200 ? -2.300 35.948 -17.614 1.00 38.68 200 ASN A CA 1
ATOM 1378 C C . ASN A 1 200 ? -1.808 34.537 -17.927 1.00 38.95 200 ASN A C 1
ATOM 1379 O O . ASN A 1 200 ? -0.628 34.238 -17.749 1.00 39.42 200 ASN A O 1
ATOM 1384 N N . ILE A 1 201 ? -2.700 33.674 -18.410 1.00 38.77 201 ILE A N 1
ATOM 1385 C CA . ILE A 1 201 ? -2.292 32.338 -18.794 1.00 38.35 201 ILE A CA 1
ATOM 1386 C C . ILE A 1 201 ? -1.145 32.461 -19.779 1.00 38.42 201 ILE A C 1
ATOM 1387 O O . ILE A 1 201 ? -0.191 31.706 -19.688 1.00 38.65 201 ILE A O 1
ATOM 1392 N N . THR A 1 202 ? -1.230 33.433 -20.689 1.00 38.17 202 THR A N 1
ATOM 1393 C CA . THR A 1 202 ? -0.150 33.715 -21.627 1.00 38.18 202 THR A CA 1
ATOM 1394 C C . THR A 1 202 ? 1.139 34.046 -20.888 1.00 38.17 202 THR A C 1
ATOM 1395 O O . THR A 1 202 ? 2.176 33.447 -21.139 1.00 38.11 202 THR A O 1
ATOM 1399 N N . ALA A 1 203 ? 1.061 34.988 -19.957 1.00 38.37 203 ALA A N 1
ATOM 1400 C CA . ALA A 1 203 ? 2.245 35.428 -19.223 1.00 38.43 203 ALA A CA 1
ATOM 1401 C C . ALA A 1 203 ? 2.914 34.312 -18.429 1.00 38.34 203 ALA A C 1
ATOM 1402 O O . ALA A 1 203 ? 4.142 34.176 -18.469 1.00 39.01 203 ALA A O 1
ATOM 1404 N N . TYR A 1 204 ? 2.127 33.516 -17.708 1.00 37.77 204 TYR A N 1
ATOM 1405 C CA . TYR A 1 204 ? 2.695 32.398 -16.951 1.00 37.38 204 TYR A CA 1
ATOM 1406 C C . TYR A 1 204 ? 3.452 31.465 -17.877 1.00 37.61 204 TYR A C 1
ATOM 1407 O O . TYR A 1 204 ? 4.564 31.010 -17.557 1.00 37.42 204 TYR A O 1
ATOM 1416 N N . TRP A 1 205 ? 2.849 31.203 -19.036 1.00 37.29 205 TRP A N 1
ATOM 1417 C CA . TRP A 1 205 ? 3.425 30.265 -19.972 1.00 37.33 205 TRP A CA 1
ATOM 1418 C C . TRP A 1 205 ? 4.691 30.802 -20.601 1.00 37.20 205 TRP A C 1
ATOM 1419 O O . TRP A 1 205 ? 5.602 30.035 -20.915 1.00 37.62 205 TRP A O 1
ATOM 1430 N N . LYS A 1 206 ? 4.730 32.115 -20.802 1.00 36.91 206 LYS A N 1
ATOM 1431 C CA . LYS A 1 206 ? 5.911 32.782 -21.304 1.00 36.69 206 LYS A CA 1
ATOM 1432 C C . LYS A 1 206 ? 6.984 32.647 -20.226 1.00 36.77 206 LYS A C 1
ATOM 1433 O O . LYS A 1 206 ? 8.154 32.332 -20.519 1.00 36.74 206 LYS A O 1
ATOM 1439 N N . GLY A 1 207 ? 6.560 32.834 -18.976 1.00 36.26 207 GLY A N 1
ATOM 1440 C CA . GLY A 1 207 ? 7.459 32.799 -17.831 1.00 36.04 207 GLY A CA 1
ATOM 1441 C C . GLY A 1 207 ? 8.077 31.444 -17.573 1.00 36.04 207 GLY A C 1
ATOM 1442 O O . GLY A 1 207 ? 9.308 31.331 -17.449 1.00 36.35 207 GLY A O 1
ATOM 1443 N N . TYR A 1 208 ? 7.234 30.415 -17.480 1.00 35.92 208 TYR A N 1
ATOM 1444 C CA . TYR A 1 208 ? 7.717 29.048 -17.304 1.00 36.00 208 TYR A CA 1
ATOM 1445 C C . TYR A 1 208 ? 8.672 28.609 -18.422 1.00 36.40 208 TYR A C 1
ATOM 1446 O O . TYR A 1 208 ? 9.732 28.036 -18.135 1.00 36.78 208 TYR A O 1
ATOM 1455 N N . THR A 1 209 ? 8.321 28.903 -19.677 1.00 36.55 209 THR A N 1
ATOM 1456 C CA . THR A 1 209 ? 9.166 28.545 -20.828 1.00 36.58 209 THR A CA 1
ATOM 1457 C C . THR A 1 209 ? 10.488 29.299 -20.850 1.00 36.72 209 THR A C 1
ATOM 1458 O O . THR A 1 209 ? 11.463 28.794 -21.375 1.00 36.95 209 THR A O 1
ATOM 1462 N N . GLU A 1 210 ? 10.513 30.509 -20.300 1.00 37.21 210 GLU A N 1
ATOM 1463 C CA . GLU A 1 210 ? 11.751 31.281 -20.179 1.00 37.89 210 GLU A CA 1
ATOM 1464 C C . GLU A 1 210 ? 12.745 30.657 -19.198 1.00 38.35 210 GLU A C 1
ATOM 1465 O O . GLU A 1 210 ? 13.959 30.775 -19.384 1.00 38.67 210 GLU A O 1
ATOM 1471 N N . TYR A 1 211 ? 12.220 30.006 -18.159 1.00 38.78 211 TYR A N 1
ATOM 1472 C CA . TYR A 1 211 ? 13.020 29.320 -17.142 1.00 39.06 211 TYR A CA 1
ATOM 1473 C C . TYR A 1 211 ? 13.513 27.960 -17.643 1.00 39.83 211 TYR A C 1
ATOM 1474 O O . TYR A 1 211 ? 14.674 27.587 -17.419 1.00 40.15 211 TYR A O 1
ATOM 1483 N N . HIS A 1 212 ? 12.638 27.235 -18.340 1.00 40.28 212 HIS A N 1
ATOM 1484 C CA . HIS A 1 212 ? 13.011 26.007 -19.030 1.00 40.51 212 HIS A CA 1
ATOM 1485 C C . HIS A 1 212 ? 14.106 26.271 -20.062 1.00 41.08 212 HIS A C 1
ATOM 1486 O O . HIS A 1 212 ? 15.042 25.464 -20.216 1.00 41.22 212 HIS A O 1
ATOM 1493 N N . GLN A 1 213 ? 13.993 27.401 -20.758 1.00 41.46 213 GLN A N 1
ATOM 1494 C CA . GLN A 1 213 ? 14.990 27.792 -21.761 1.00 42.07 213 GLN A CA 1
ATOM 1495 C C . GLN A 1 213 ? 16.298 28.260 -21.084 1.00 42.05 213 GLN A C 1
ATOM 1496 O O . GLN A 1 213 ? 17.389 28.125 -21.647 1.00 41.74 213 GLN A O 1
ATOM 1502 N N . LEU A 1 214 ? 16.178 28.781 -19.863 1.00 42.36 214 LEU A N 1
ATOM 1503 C CA . LEU A 1 214 ? 17.352 29.133 -19.055 1.00 42.54 214 LEU A CA 1
ATOM 1504 C C . LEU A 1 214 ? 17.995 27.932 -18.331 1.00 42.75 214 LEU A C 1
ATOM 1505 O O . LEU A 1 214 ? 19.054 28.066 -17.701 1.00 42.55 214 LEU A O 1
ATOM 1510 N N . GLY A 1 215 ? 17.366 26.761 -18.453 1.00 42.95 215 GLY A N 1
ATOM 1511 C CA . GLY A 1 215 ? 17.835 25.536 -17.798 1.00 43.04 215 GLY A CA 1
ATOM 1512 C C . GLY A 1 215 ? 17.602 25.522 -16.295 1.00 43.17 215 GLY A C 1
ATOM 1513 O O . GLY A 1 215 ? 18.404 24.954 -15.544 1.00 43.12 215 GLY A O 1
ATOM 1514 N N . LEU A 1 216 ? 16.504 26.144 -15.861 1.00 43.17 216 LEU A N 1
ATOM 1515 C CA . LEU A 1 216 ? 16.163 26.244 -14.439 1.00 43.22 216 LEU A CA 1
ATOM 1516 C C . LEU A 1 216 ? 15.055 25.284 -14.003 1.00 43.26 216 LEU A C 1
ATOM 1517 O O . LEU A 1 216 ? 14.805 25.101 -12.813 1.00 43.26 216 LEU A O 1
ATOM 1522 N N . ILE A 1 217 ? 14.389 24.681 -14.978 1.00 43.37 217 ILE A N 1
ATOM 1523 C CA . ILE A 1 217 ? 13.514 23.539 -14.735 1.00 43.37 217 ILE A CA 1
ATOM 1524 C C . ILE A 1 217 ? 13.667 22.544 -15.883 1.00 43.54 217 ILE A C 1
ATOM 1525 O O . ILE A 1 217 ? 14.289 22.844 -16.909 1.00 43.50 217 ILE A O 1
ATOM 1530 N N . ASP A 1 218 ? 13.105 21.357 -15.702 1.00 43.60 218 ASP A N 1
ATOM 1531 C CA . ASP A 1 218 ? 13.214 20.302 -16.692 1.00 43.71 218 ASP A CA 1
ATOM 1532 C C . ASP A 1 218 ? 11.834 19.925 -17.182 1.00 43.70 218 ASP A C 1
ATOM 1533 O O . ASP A 1 218 ? 11.630 19.674 -18.371 1.00 44.60 218 ASP A O 1
ATOM 1538 N N . LYS A 1 219 ? 10.897 19.891 -16.247 1.00 43.08 219 LYS A N 1
ATOM 1539 C CA . LYS A 1 219 ? 9.502 19.624 -16.505 1.00 42.88 219 LYS A CA 1
ATOM 1540 C C . LYS A 1 219 ? 8.795 20.972 -16.610 1.00 42.34 219 LYS A C 1
ATOM 1541 O O . LYS A 1 219 ? 9.079 21.893 -15.839 1.00 42.75 219 LYS A O 1
ATOM 1547 N N . LEU A 1 220 ? 7.887 21.102 -17.569 1.00 41.60 220 LEU A N 1
ATOM 1548 C CA . LEU A 1 220 ? 7.047 22.294 -17.668 1.00 40.62 220 LEU A CA 1
ATOM 1549 C C . LEU A 1 220 ? 5.685 21.969 -17.066 1.00 40.02 220 LEU A C 1
ATOM 1550 O O . LEU A 1 220 ? 5.273 20.798 -17.081 1.00 39.89 220 LEU A O 1
ATOM 1555 N N . PRO A 1 221 ? 4.989 22.981 -16.503 1.00 39.28 221 PRO A N 1
ATOM 1556 C CA . PRO A 1 221 ? 3.687 22.652 -15.935 1.00 38.93 221 PRO A CA 1
ATOM 1557 C C . PRO A 1 221 ? 2.604 22.519 -16.984 1.00 38.64 221 PRO A C 1
ATOM 1558 O O . PRO A 1 221 ? 2.779 22.955 -18.122 1.00 38.68 221 PRO A O 1
ATOM 1562 N N . ARG A 1 222 ? 1.508 21.876 -16.597 1.00 38.53 222 ARG A N 1
ATOM 1563 C CA . ARG A 1 222 ? 0.294 21.832 -17.405 1.00 38.17 222 ARG A CA 1
ATOM 1564 C C . ARG A 1 222 ? -0.580 23.008 -16.979 1.00 37.40 222 ARG A C 1
ATOM 1565 O O . ARG A 1 222 ? -0.918 23.144 -15.812 1.00 36.75 222 ARG A O 1
ATOM 1573 N N . MET A 1 223 ? -0.921 23.873 -17.925 1.00 37.12 223 MET A N 1
ATOM 1574 C CA . MET A 1 223 ? -1.662 25.074 -17.590 1.00 36.76 223 MET A CA 1
ATOM 1575 C C . MET A 1 223 ? -3.141 24.803 -17.605 1.00 36.39 223 MET A C 1
ATOM 1576 O O . MET A 1 223 ? -3.712 24.523 -18.650 1.00 36.76 223 MET A O 1
ATOM 1581 N N . LEU A 1 224 ? -3.762 24.883 -16.440 1.00 36.26 224 LEU A N 1
ATOM 1582 C CA . LEU A 1 224 ? -5.191 24.678 -16.334 1.00 36.46 224 LEU A CA 1
ATOM 1583 C C . LEU A 1 224 ? -5.868 26.024 -16.196 1.00 36.68 224 LEU A C 1
ATOM 1584 O O . LEU A 1 224 ? -5.623 26.739 -15.234 1.00 37.63 224 LEU A O 1
ATOM 1589 N N . GLY A 1 225 ? -6.710 26.376 -17.156 1.00 36.15 225 GLY A N 1
ATOM 1590 C CA . GLY A 1 225 ? -7.389 27.659 -17.111 1.00 36.08 225 GLY A CA 1
ATOM 1591 C C . GLY A 1 225 ? -8.881 27.489 -16.913 1.00 35.98 225 GLY A C 1
ATOM 1592 O O . GLY A 1 225 ? -9.538 26.772 -17.686 1.00 36.16 225 GLY A O 1
ATOM 1593 N N . THR A 1 226 ? -9.417 28.133 -15.882 1.00 35.34 226 THR A N 1
ATOM 1594 C CA . THR A 1 226 ? -10.837 28.022 -15.611 1.00 35.52 226 THR A CA 1
ATOM 1595 C C . THR A 1 226 ? -11.622 29.250 -16.045 1.00 35.83 226 THR A C 1
ATOM 1596 O O . THR A 1 226 ? -11.225 30.397 -15.796 1.00 35.82 226 THR A O 1
ATOM 1600 N N . GLN A 1 227 ? -12.731 28.979 -16.716 1.00 35.86 227 GLN A N 1
ATOM 1601 C CA . GLN A 1 227 ? -13.685 30.001 -17.046 1.00 36.41 227 GLN A CA 1
ATOM 1602 C C . GLN A 1 227 ? -14.990 29.671 -16.359 1.00 36.49 227 GLN A C 1
ATOM 1603 O O . GLN A 1 227 ? -15.272 28.503 -16.093 1.00 36.51 227 GLN A O 1
ATOM 1609 N N . ALA A 1 228 ? -15.769 30.705 -16.054 1.00 36.45 228 ALA A N 1
ATOM 1610 C CA . ALA A 1 228 ? -17.143 30.519 -15.605 1.00 36.52 228 ALA A CA 1
ATOM 1611 C C . ALA A 1 228 ? -17.977 29.911 -16.738 1.00 36.68 228 ALA A C 1
ATOM 1612 O O . ALA A 1 228 ? -17.788 30.250 -17.902 1.00 37.05 228 ALA A O 1
ATOM 1614 N N . ALA A 1 229 ? -18.897 29.018 -16.396 1.00 36.67 229 ALA A N 1
ATOM 1615 C CA . ALA A 1 229 ? -19.770 28.381 -17.382 1.00 36.81 229 ALA A CA 1
ATOM 1616 C C . ALA A 1 229 ? -20.563 29.376 -18.246 1.00 37.09 229 ALA A C 1
ATOM 1617 O O . ALA A 1 229 ? -20.887 29.078 -19.399 1.00 37.34 229 ALA A O 1
ATOM 1619 N N . GLY A 1 230 ? -20.879 30.547 -17.698 1.00 37.02 230 GLY A N 1
ATOM 1620 C CA . GLY A 1 230 ? -21.685 31.531 -18.428 1.00 37.33 230 GLY A CA 1
ATOM 1621 C C . GLY A 1 230 ? -20.846 32.514 -19.232 1.00 37.59 230 GLY A C 1
ATOM 1622 O O . GLY A 1 230 ? -21.384 33.398 -19.917 1.00 37.78 230 GLY A O 1
ATOM 1623 N N . ALA A 1 231 ? -19.525 32.368 -19.125 1.00 37.14 231 ALA A N 1
ATOM 1624 C CA . ALA A 1 231 ? -18.593 33.117 -19.938 1.00 36.75 231 ALA A CA 1
ATOM 1625 C C . ALA A 1 231 ? -17.385 32.223 -20.209 1.00 36.88 231 ALA A C 1
ATOM 1626 O O . ALA A 1 231 ? -16.297 32.470 -19.692 1.00 37.12 231 ALA A O 1
ATOM 1628 N N . ALA A 1 232 ? -17.590 31.172 -21.014 1.00 36.89 232 ALA A N 1
ATOM 1629 C CA . ALA A 1 232 ? -16.572 30.134 -21.240 1.00 36.61 232 ALA A CA 1
ATOM 1630 C C . ALA A 1 232 ? -16.218 29.920 -22.728 1.00 36.90 232 ALA A C 1
ATOM 1631 O O . ALA A 1 232 ? -16.241 28.775 -23.222 1.00 36.58 232 ALA A O 1
ATOM 1633 N N . PRO A 1 233 ? -15.862 31.010 -23.445 1.00 37.02 233 PRO A N 1
ATOM 1634 C CA . PRO A 1 233 ? -15.664 30.899 -24.880 1.00 37.43 233 PRO A CA 1
ATOM 1635 C C . PRO A 1 233 ? -14.455 30.047 -25.259 1.00 37.95 233 PRO A C 1
ATOM 1636 O O . PRO A 1 233 ? -14.390 29.540 -26.378 1.00 38.36 233 PRO A O 1
ATOM 1640 N N . LEU A 1 234 ? -13.510 29.885 -24.342 1.00 38.66 234 LEU A N 1
ATOM 1641 C CA . LEU A 1 234 ? -12.357 29.037 -24.612 1.00 39.50 234 LEU A CA 1
ATOM 1642 C C . LEU A 1 234 ? -12.678 27.560 -24.385 1.00 39.98 234 LEU A C 1
ATOM 1643 O O . LEU A 1 234 ? -12.031 26.684 -24.964 1.00 40.39 234 LEU A O 1
ATOM 1648 N N . VAL A 1 235 ? -13.701 27.293 -23.577 1.00 40.28 235 VAL A N 1
ATOM 1649 C CA . VAL A 1 235 ? -14.207 25.936 -23.414 1.00 40.27 235 VAL A CA 1
ATOM 1650 C C . VAL A 1 235 ? -15.002 25.517 -24.642 1.00 40.66 235 VAL A C 1
ATOM 1651 O O . VAL A 1 235 ? -14.706 24.487 -25.253 1.00 41.16 235 VAL A O 1
ATOM 1655 N N . LEU A 1 236 ? -15.998 26.324 -25.010 1.00 41.12 236 LEU A N 1
ATOM 1656 C CA . LEU A 1 236 ? -16.982 25.943 -26.043 1.00 41.32 236 LEU A CA 1
ATOM 1657 C C . LEU A 1 236 ? -16.468 26.138 -27.469 1.00 41.47 236 LEU A C 1
ATOM 1658 O O . LEU A 1 236 ? -17.114 25.698 -28.428 1.00 41.63 236 LEU A O 1
ATOM 1663 N N . GLY A 1 237 ? -15.324 26.813 -27.598 1.00 41.52 237 GLY A N 1
ATOM 1664 C CA . GLY A 1 237 ? -14.631 26.984 -28.878 1.00 41.88 237 GLY A CA 1
ATOM 1665 C C . GLY A 1 237 ? -15.140 28.118 -29.751 1.00 42.25 237 GLY A C 1
ATOM 1666 O O . GLY A 1 237 ? -14.706 28.273 -30.898 1.00 42.11 237 GLY A O 1
ATOM 1667 N N . GLU A 1 238 ? -16.056 28.910 -29.197 1.00 42.66 238 GLU A N 1
ATOM 1668 C CA . GLU A 1 238 ? -16.666 30.042 -29.888 1.00 42.69 238 GLU A CA 1
ATOM 1669 C C . GLU A 1 238 ? -16.844 31.257 -28.972 1.00 42.71 238 GLU A C 1
ATOM 1670 O O . GLU A 1 238 ? -17.005 31.103 -27.767 1.00 42.50 238 GLU A O 1
ATOM 1676 N N . PRO A 1 239 ? -16.822 32.476 -29.548 1.00 42.88 239 PRO A N 1
ATOM 1677 C CA . PRO A 1 239 ? -17.124 33.685 -28.779 1.00 42.82 239 PRO A CA 1
ATOM 1678 C C . PRO A 1 239 ? -18.510 33.620 -28.134 1.00 42.81 239 PRO A C 1
ATOM 1679 O O . PRO A 1 239 ? -19.421 32.972 -28.679 1.00 42.38 239 PRO A O 1
ATOM 1683 N N . VAL A 1 240 ? -18.652 34.291 -26.988 1.00 42.68 240 VAL A N 1
ATOM 1684 C CA . VAL A 1 240 ? -19.905 34.324 -26.239 1.00 42.82 240 VAL A CA 1
ATOM 1685 C C . VAL A 1 240 ? -20.516 35.724 -26.335 1.00 43.42 240 VAL A C 1
ATOM 1686 O O . VAL A 1 240 ? -19.867 36.726 -26.001 1.00 43.52 240 VAL A O 1
ATOM 1690 N N . SER A 1 241 ? -21.763 35.776 -26.802 1.00 43.96 241 SER A N 1
ATOM 1691 C CA . SER A 1 241 ? -22.482 37.034 -27.044 1.00 44.57 241 SER A CA 1
ATOM 1692 C C . SER A 1 241 ? -22.771 37.834 -25.778 1.00 44.75 241 SER A C 1
ATOM 1693 O O . SER A 1 241 ? -22.595 39.057 -25.748 1.00 44.82 241 SER A O 1
ATOM 1696 N N . HIS A 1 242 ? -23.244 37.148 -24.742 1.00 44.87 242 HIS A N 1
ATOM 1697 C CA . HIS A 1 242 ? -23.602 37.823 -23.513 1.00 44.81 242 HIS A CA 1
ATOM 1698 C C . HIS A 1 242 ? -23.051 37.102 -22.318 1.00 44.74 242 HIS A C 1
ATOM 1699 O O . HIS A 1 242 ? -23.741 36.292 -21.699 1.00 44.88 242 HIS A O 1
ATOM 1706 N N . PRO A 1 243 ? -21.780 37.397 -21.993 1.00 44.65 243 PRO A N 1
ATOM 1707 C CA . PRO A 1 243 ? -21.090 36.730 -20.902 1.00 44.42 243 PRO A CA 1
ATOM 1708 C C . PRO A 1 243 ? -21.841 37.006 -19.606 1.00 44.43 243 PRO A C 1
ATOM 1709 O O . PRO A 1 243 ? -22.395 38.094 -19.424 1.00 44.19 243 PRO A O 1
ATOM 1713 N N . GLU A 1 244 ? -21.861 36.011 -18.730 1.00 44.42 244 GLU A N 1
ATOM 1714 C CA . GLU A 1 244 ? -22.801 35.974 -17.629 1.00 44.48 244 GLU A CA 1
ATOM 1715 C C . GLU A 1 244 ? -22.155 35.239 -16.472 1.00 43.91 244 GLU A C 1
ATOM 1716 O O . GLU A 1 244 ? -22.113 34.006 -16.456 1.00 44.08 244 GLU A O 1
ATOM 1722 N N . THR A 1 245 ? -21.634 35.998 -15.515 1.00 43.15 245 THR A N 1
ATOM 1723 C CA . THR A 1 245 ? -21.052 35.425 -14.310 1.00 42.50 245 THR A CA 1
ATOM 1724 C C . THR A 1 245 ? -20.902 36.456 -13.194 1.00 42.41 245 THR A C 1
ATOM 1725 O O . THR A 1 245 ? -20.636 37.637 -13.443 1.00 42.22 245 THR A O 1
ATOM 1729 N N . ILE A 1 246 ? -21.059 35.997 -11.959 1.00 41.98 246 ILE A N 1
ATOM 1730 C CA . ILE A 1 246 ? -20.824 36.856 -10.825 1.00 41.78 246 ILE A CA 1
ATOM 1731 C C . ILE A 1 246 ? -19.332 37.162 -10.661 1.00 41.38 246 ILE A C 1
ATOM 1732 O O . ILE A 1 246 ? -18.973 38.212 -10.119 1.00 41.00 246 ILE A O 1
ATOM 1737 N N . ALA A 1 247 ? -18.477 36.252 -11.137 1.00 41.03 247 ALA A N 1
ATOM 1738 C CA . ALA A 1 247 ? -17.029 36.494 -11.166 1.00 40.84 247 ALA A CA 1
ATOM 1739 C C . ALA A 1 247 ? -16.760 37.539 -12.234 1.00 40.81 247 ALA A C 1
ATOM 1740 O O . ALA A 1 247 ? -16.501 37.209 -13.390 1.00 41.18 247 ALA A O 1
ATOM 1742 N N . THR A 1 248 ? -16.850 38.807 -11.850 1.00 40.62 248 THR A N 1
ATOM 1743 C CA . THR A 1 248 ? -16.864 39.904 -12.817 1.00 40.40 248 THR A CA 1
ATOM 1744 C C . THR A 1 248 ? -15.608 39.962 -13.679 1.00 40.17 248 THR A C 1
ATOM 1745 O O . THR A 1 248 ? -15.680 40.294 -14.860 1.00 39.96 248 THR A O 1
ATOM 1749 N N . ALA A 1 249 ? -14.466 39.625 -13.076 1.00 40.01 249 ALA A N 1
ATOM 1750 C CA . ALA A 1 249 ? -13.163 39.814 -13.698 1.00 39.60 249 ALA A CA 1
ATOM 1751 C C . ALA A 1 249 ? -12.937 38.864 -14.868 1.00 39.73 249 ALA A C 1
ATOM 1752 O O . ALA A 1 249 ? -12.060 39.110 -15.715 1.00 40.07 249 ALA A O 1
ATOM 1754 N N . ILE A 1 250 ? -13.720 37.786 -14.913 1.00 39.31 250 ILE A N 1
ATOM 1755 C CA . ILE A 1 250 ? -13.661 36.850 -16.032 1.00 39.21 250 ILE A CA 1
ATOM 1756 C C . ILE A 1 250 ? -14.978 36.831 -16.818 1.00 39.37 250 ILE A C 1
ATOM 1757 O O . ILE A 1 250 ? -15.264 35.895 -17.562 1.00 39.81 250 ILE A O 1
ATOM 1762 N N . ARG A 1 251 ? -15.766 37.887 -16.663 1.00 39.41 251 ARG A N 1
ATOM 1763 C CA . ARG A 1 251 ? -16.995 38.065 -17.438 1.00 39.76 251 ARG A CA 1
ATOM 1764 C C . ARG A 1 251 ? -16.596 38.547 -18.842 1.00 39.41 251 ARG A C 1
ATOM 1765 O O . ARG A 1 251 ? -16.847 39.689 -19.205 1.00 39.39 251 ARG A O 1
ATOM 1773 N N . ILE A 1 252 ? -15.937 37.669 -19.605 1.00 39.26 252 ILE A N 1
ATOM 1774 C CA . ILE A 1 252 ? -15.437 37.992 -20.952 1.00 39.00 252 ILE A CA 1
ATOM 1775 C C . ILE A 1 252 ? -15.912 36.964 -21.999 1.00 39.24 252 ILE A C 1
ATOM 1776 O O . ILE A 1 252 ? -15.606 35.764 -21.905 1.00 38.68 252 ILE A O 1
ATOM 1781 N N . GLY A 1 253 ? -16.661 37.459 -22.984 1.00 39.44 253 GLY A N 1
ATOM 1782 C CA . GLY A 1 253 ? -17.169 36.638 -24.075 1.00 40.24 253 GLY A CA 1
ATOM 1783 C C . GLY A 1 253 ? -16.245 36.528 -25.273 1.00 40.63 253 GLY A C 1
ATOM 1784 O O . GLY A 1 253 ? -16.517 35.761 -26.198 1.00 40.65 253 GLY A O 1
ATOM 1785 N N . SER A 1 254 ? -15.148 37.281 -25.243 1.00 41.03 254 SER A N 1
ATOM 1786 C CA . SER A 1 254 ? -14.272 37.438 -26.399 1.00 41.74 254 SER A CA 1
ATOM 1787 C C . SER A 1 254 ? -12.861 37.818 -25.930 1.00 41.74 254 SER A C 1
ATOM 1788 O O . SER A 1 254 ? -12.528 39.002 -25.867 1.00 42.05 254 SER A O 1
ATOM 1791 N N . PRO A 1 255 ? -12.032 36.822 -25.580 1.00 41.55 255 PRO A N 1
ATOM 1792 C CA . PRO A 1 255 ? -10.719 37.138 -25.038 1.00 41.88 255 PRO A CA 1
ATOM 1793 C C . PRO A 1 255 ? -9.820 37.879 -26.021 1.00 41.97 255 PRO A C 1
ATOM 1794 O O . PRO A 1 255 ? -9.718 37.494 -27.190 1.00 42.17 255 PRO A O 1
ATOM 1798 N N . ALA A 1 256 ? -9.187 38.939 -25.530 1.00 41.91 256 ALA A N 1
ATOM 1799 C CA . ALA A 1 256 ? -8.204 39.705 -26.283 1.00 42.00 256 ALA A CA 1
ATOM 1800 C C . ALA A 1 256 ? -7.045 38.847 -26.798 1.00 42.38 256 ALA A C 1
ATOM 1801 O O . ALA A 1 256 ? -6.654 38.976 -27.959 1.00 42.02 256 ALA A O 1
ATOM 1803 N N . SER A 1 257 ? -6.509 37.987 -25.925 1.00 43.20 257 SER A N 1
ATOM 1804 C CA . SER A 1 257 ? -5.349 37.137 -26.216 1.00 44.28 257 SER A CA 1
ATOM 1805 C C . SER A 1 257 ? -5.806 35.720 -26.488 1.00 44.96 257 SER A C 1
ATOM 1806 O O . SER A 1 257 ? -5.391 34.767 -25.833 1.00 45.06 257 SER A O 1
ATOM 1809 N N . TRP A 1 258 ? -6.669 35.604 -27.480 1.00 46.22 258 TRP A N 1
ATOM 1810 C CA . TRP A 1 258 ? -7.277 34.361 -27.849 1.00 47.18 258 TRP A CA 1
ATOM 1811 C C . TRP A 1 258 ? -6.222 33.363 -28.325 1.00 46.50 258 TRP A C 1
ATOM 1812 O O . TRP A 1 258 ? -6.048 32.305 -27.718 1.00 46.39 258 TRP A O 1
ATOM 1823 N N . THR A 1 259 ? -5.521 33.734 -29.400 1.00 45.62 259 THR A N 1
ATOM 1824 C CA . THR A 1 259 ? -4.413 32.983 -29.997 1.00 44.60 259 THR A CA 1
ATOM 1825 C C . THR A 1 259 ? -3.385 32.449 -28.996 1.00 44.36 259 THR A C 1
ATOM 1826 O O . THR A 1 259 ? -3.035 31.259 -29.027 1.00 44.30 259 THR A O 1
ATOM 1830 N N . SER A 1 260 ? -2.905 33.342 -28.129 1.00 43.61 260 SER A N 1
ATOM 1831 C CA . SER A 1 260 ? -1.874 33.033 -27.141 1.00 43.14 260 SER A CA 1
ATOM 1832 C C . SER A 1 260 ? -2.324 32.035 -26.078 1.00 42.41 260 SER A C 1
ATOM 1833 O O . SER A 1 260 ? -1.506 31.253 -25.559 1.00 42.00 260 SER A O 1
ATOM 1836 N N . ALA A 1 261 ? -3.610 32.100 -25.726 1.00 41.23 261 ALA A N 1
ATOM 1837 C CA . ALA A 1 261 ? -4.161 31.217 -24.712 1.00 40.36 261 ALA A CA 1
ATOM 1838 C C . ALA A 1 261 ? -4.183 29.794 -25.232 1.00 39.79 261 ALA A C 1
ATOM 1839 O O . ALA A 1 261 ? -3.704 28.873 -24.565 1.00 39.40 261 ALA A O 1
ATOM 1841 N N . VAL A 1 262 ? -4.718 29.632 -26.440 1.00 39.19 262 VAL A N 1
ATOM 1842 C CA . VAL A 1 262 ? -4.802 28.335 -27.094 1.00 38.39 262 VAL A CA 1
ATOM 1843 C C . VAL A 1 262 ? -3.409 27.762 -27.310 1.00 38.33 262 VAL A C 1
ATOM 1844 O O . VAL A 1 262 ? -3.207 26.570 -27.113 1.00 38.51 262 VAL A O 1
ATOM 1848 N N . GLU A 1 263 ? -2.451 28.601 -27.705 1.00 38.06 263 GLU A N 1
ATOM 1849 C CA . GLU A 1 263 ? -1.079 28.136 -27.893 1.00 38.03 263 GLU A CA 1
ATOM 1850 C C . GLU A 1 263 ? -0.519 27.597 -26.590 1.00 38.06 263 GLU A C 1
ATOM 1851 O O . GLU A 1 263 ? 0.079 26.525 -26.566 1.00 38.29 263 GLU A O 1
ATOM 1857 N N . ALA A 1 264 ? -0.732 28.337 -25.506 1.00 38.04 264 ALA A N 1
ATOM 1858 C CA . ALA A 1 264 ? -0.315 27.903 -24.185 1.00 37.89 264 ALA A CA 1
ATOM 1859 C C . ALA A 1 264 ? -0.960 26.571 -23.828 1.00 38.10 264 ALA A C 1
ATOM 1860 O O . ALA A 1 264 ? -0.276 25.644 -23.405 1.00 38.77 264 ALA A O 1
ATOM 1862 N N . GLN A 1 265 ? -2.268 26.464 -24.019 1.00 37.99 265 GLN A N 1
ATOM 1863 C CA . GLN A 1 265 ? -2.966 25.214 -23.764 1.00 38.17 265 GLN A CA 1
ATOM 1864 C C . GLN A 1 265 ? -2.399 24.063 -24.594 1.00 38.44 265 GLN A C 1
ATOM 1865 O O . GLN A 1 265 ? -2.135 22.973 -24.077 1.00 38.73 265 GLN A O 1
ATOM 1871 N N . GLN A 1 266 ? -2.211 24.308 -25.881 1.00 38.35 266 GLN A N 1
ATOM 1872 C CA . GLN A 1 266 ? -1.720 23.281 -26.777 1.00 38.49 266 GLN A CA 1
ATOM 1873 C C . GLN A 1 266 ? -0.280 22.900 -26.469 1.00 38.56 266 GLN A C 1
ATOM 1874 O O . GLN A 1 266 ? 0.055 21.716 -26.502 1.00 39.11 266 GLN A O 1
ATOM 1880 N N . GLN A 1 267 ? 0.565 23.889 -26.175 1.00 38.28 267 GLN A N 1
ATOM 1881 C CA . GLN A 1 267 ? 1.995 23.628 -25.942 1.00 37.68 267 GLN A CA 1
ATOM 1882 C C . GLN A 1 267 ? 2.248 22.982 -24.562 1.00 38.08 267 GLN A C 1
ATOM 1883 O O . GLN A 1 267 ? 3.084 22.081 -24.447 1.00 37.87 267 GLN A O 1
ATOM 1889 N N . SER A 1 268 ? 1.523 23.434 -23.532 1.00 37.97 268 SER A N 1
ATOM 1890 C CA . SER A 1 268 ? 1.702 22.924 -22.164 1.00 38.03 268 SER A CA 1
ATOM 1891 C C . SER A 1 268 ? 0.961 21.619 -21.893 1.00 37.97 268 SER A C 1
ATOM 1892 O O . SER A 1 268 ? 1.053 21.074 -20.792 1.00 38.06 268 SER A O 1
ATOM 1895 N N . LYS A 1 269 ? 0.246 21.111 -22.900 1.00 37.98 269 LYS A N 1
ATOM 1896 C CA . LYS A 1 269 ? -0.662 19.968 -22.733 1.00 37.80 269 LYS A CA 1
ATOM 1897 C C . LYS A 1 269 ? -1.671 20.315 -21.649 1.00 37.59 269 LYS A C 1
ATOM 1898 O O . LYS A 1 269 ? -2.102 19.443 -20.890 1.00 37.65 269 LYS A O 1
ATOM 1904 N N . GLY A 1 270 ? -2.022 21.597 -21.565 1.00 37.14 270 GLY A N 1
ATOM 1905 C CA . GLY A 1 270 ? -2.977 22.066 -20.578 1.00 37.00 270 GLY A CA 1
ATOM 1906 C C . GLY A 1 270 ? -4.423 21.836 -20.969 1.00 36.92 270 GLY A C 1
ATOM 1907 O O . GLY A 1 270 ? -4.711 21.208 -21.980 1.00 36.88 270 GLY A O 1
ATOM 1908 N N . ARG A 1 271 ? -5.337 22.383 -20.174 1.00 36.93 271 ARG A N 1
ATOM 1909 C CA . ARG A 1 271 ? -6.769 22.205 -20.391 1.00 36.60 271 ARG A CA 1
ATOM 1910 C C . ARG A 1 271 ? -7.517 23.511 -20.146 1.00 36.51 271 ARG A C 1
ATOM 1911 O O . ARG A 1 271 ? -7.095 24.320 -19.321 1.00 36.75 271 ARG A O 1
ATOM 1919 N N . PHE A 1 272 ? -8.609 23.720 -20.881 1.00 36.26 272 PHE A N 1
ATOM 1920 C CA . PHE A 1 272 ? -9.594 24.747 -20.531 1.00 35.81 272 PHE A CA 1
ATOM 1921 C C . PHE A 1 272 ? -10.843 24.084 -19.967 1.00 36.31 272 PHE A C 1
ATOM 1922 O O . PHE A 1 272 ? -11.284 23.034 -20.450 1.00 36.85 272 PHE A O 1
ATOM 1930 N N . LEU A 1 273 ? -11.401 24.698 -18.934 1.00 36.38 273 LEU A N 1
ATOM 1931 C CA . LEU A 1 273 ? -12.435 24.062 -18.155 1.00 36.62 273 LEU A CA 1
ATOM 1932 C C . LEU A 1 273 ? -13.410 25.113 -17.629 1.00 36.42 273 LEU A C 1
ATOM 1933 O O . LEU A 1 273 ? -13.015 26.213 -17.263 1.00 36.40 273 LEU A O 1
ATOM 1938 N N . ALA A 1 274 ? -14.691 24.769 -17.619 1.00 36.33 274 ALA A N 1
ATOM 1939 C CA . ALA A 1 274 ? -15.719 25.661 -17.099 1.00 36.00 274 ALA A CA 1
ATOM 1940 C C . ALA A 1 274 ? -16.159 25.234 -15.709 1.00 35.94 274 ALA A C 1
ATOM 1941 O O . ALA A 1 274 ? -16.322 24.032 -15.435 1.00 35.61 274 ALA A O 1
ATOM 1943 N N . ALA A 1 275 ? -16.310 26.227 -14.830 1.00 35.88 275 ALA A N 1
ATOM 1944 C CA . ALA A 1 275 ? -16.928 26.039 -13.527 1.00 35.89 275 ALA A CA 1
ATOM 1945 C C . ALA A 1 275 ? -18.218 26.845 -13.499 1.00 36.11 275 ALA A C 1
ATOM 1946 O O . ALA A 1 275 ? -18.276 27.933 -14.057 1.00 36.16 275 ALA A O 1
ATOM 1948 N N . SER A 1 276 ? -19.259 26.301 -12.878 1.00 36.46 276 SER A N 1
ATOM 1949 C CA . SER A 1 276 ? -20.515 27.025 -12.728 1.00 36.79 276 SER A CA 1
ATOM 1950 C C . SER A 1 276 ? -20.365 28.056 -11.609 1.00 37.48 276 SER A C 1
ATOM 1951 O O . SER A 1 276 ? -19.424 27.974 -10.800 1.00 37.63 276 SER A O 1
ATOM 1954 N N . ASP A 1 277 ? -21.292 29.012 -11.548 1.00 37.88 277 ASP A N 1
ATOM 1955 C CA . ASP A 1 277 ? -21.267 30.010 -10.489 1.00 38.52 277 ASP A CA 1
ATOM 1956 C C . ASP A 1 277 ? -21.338 29.371 -9.102 1.00 38.75 277 ASP A C 1
ATOM 1957 O O . ASP A 1 277 ? -20.561 29.737 -8.224 1.00 38.70 277 ASP A O 1
ATOM 1962 N N . GLU A 1 278 ? -22.225 28.385 -8.931 1.00 38.97 278 GLU A N 1
ATOM 1963 C CA . GLU A 1 278 ? -22.338 27.628 -7.674 1.00 39.15 278 GLU A CA 1
ATOM 1964 C C . GLU A 1 278 ? -20.985 27.071 -7.255 1.00 38.72 278 GLU A C 1
ATOM 1965 O O . GLU A 1 278 ? -20.582 27.191 -6.095 1.00 38.73 278 GLU A O 1
ATOM 1971 N N . GLU A 1 279 ? -20.286 26.480 -8.216 1.00 38.33 279 GLU A N 1
ATOM 1972 C CA . GLU A 1 279 ? -19.009 25.851 -7.954 1.00 38.10 279 GLU A CA 1
ATOM 1973 C C . GLU A 1 279 ? -17.936 26.867 -7.638 1.00 37.91 279 GLU A C 1
ATOM 1974 O O . GLU A 1 279 ? -17.107 26.631 -6.759 1.00 37.96 279 GLU A O 1
ATOM 1980 N N . ILE A 1 280 ? -17.960 27.991 -8.354 1.00 37.69 280 ILE A N 1
ATOM 1981 C CA . ILE A 1 280 ? -17.109 29.144 -8.038 1.00 37.16 280 ILE A CA 1
ATOM 1982 C C . ILE A 1 280 ? -17.385 29.652 -6.624 1.00 37.48 280 ILE A C 1
ATOM 1983 O O . ILE A 1 280 ? -16.465 29.840 -5.822 1.00 38.08 280 ILE A O 1
ATOM 1988 N N . LEU A 1 281 ? -18.660 29.850 -6.317 1.00 37.34 281 LEU A N 1
ATOM 1989 C CA . LEU A 1 281 ? -19.076 30.265 -4.994 1.00 37.19 281 LEU A CA 1
ATOM 1990 C C . LEU A 1 281 ? -18.700 29.273 -3.900 1.00 37.12 281 LEU A C 1
ATOM 1991 O O . LEU A 1 281 ? -18.350 29.685 -2.796 1.00 37.56 281 LEU A O 1
ATOM 1996 N N . ALA A 1 282 ? -18.778 27.974 -4.185 1.00 36.71 282 ALA A N 1
ATOM 1997 C CA . ALA A 1 282 ? -18.364 26.979 -3.197 1.00 36.34 282 ALA A CA 1
ATOM 1998 C C . ALA A 1 282 ? -16.860 27.124 -2.885 1.00 36.30 282 ALA A C 1
ATOM 1999 O O . ALA A 1 282 ? -16.457 27.123 -1.712 1.00 36.28 282 ALA A O 1
ATOM 2001 N N . ALA A 1 283 ? -16.047 27.288 -3.929 1.00 35.84 283 ALA A N 1
ATOM 2002 C CA . ALA A 1 283 ? -14.612 27.500 -3.762 1.00 35.79 283 ALA A CA 1
ATOM 2003 C C . ALA A 1 283 ? -14.349 28.785 -2.974 1.00 35.94 283 ALA A C 1
ATOM 2004 O O . ALA A 1 283 ? -13.558 28.793 -2.015 1.00 35.94 283 ALA A O 1
ATOM 2006 N N . TYR A 1 284 ? -15.033 29.855 -3.390 1.00 36.05 284 TYR A N 1
ATOM 2007 C CA . TYR A 1 284 ? -15.001 31.182 -2.749 1.00 35.96 284 TYR A CA 1
ATOM 2008 C C . TYR A 1 284 ? -15.041 31.078 -1.251 1.00 36.21 284 TYR A C 1
ATOM 2009 O O . TYR A 1 284 ? -14.196 31.662 -0.571 1.00 36.42 284 TYR A O 1
ATOM 2018 N N . HIS A 1 285 ? -16.014 30.312 -0.749 1.00 36.70 285 HIS A N 1
ATOM 2019 C CA . HIS A 1 285 ? -16.161 30.040 0.688 1.00 37.00 285 HIS A CA 1
ATOM 2020 C C . HIS A 1 285 ? -15.120 29.064 1.218 1.00 37.17 285 HIS A C 1
ATOM 2021 O O . HIS A 1 285 ? -14.646 29.217 2.344 1.00 37.38 285 HIS A O 1
ATOM 2028 N N . LEU A 1 286 ? -14.762 28.073 0.404 1.00 37.40 286 LEU A N 1
ATOM 2029 C CA . LEU A 1 286 ? -13.831 27.030 0.826 1.00 37.59 286 LEU A CA 1
ATOM 2030 C C . LEU A 1 286 ? -12.489 27.604 1.266 1.00 37.89 286 LEU A C 1
ATOM 2031 O O . LEU A 1 286 ? -12.087 27.392 2.410 1.00 37.60 286 LEU A O 1
ATOM 2036 N N . VAL A 1 287 ? -11.814 28.329 0.361 1.00 38.06 287 VAL A N 1
ATOM 2037 C CA . VAL A 1 287 ? -10.498 28.923 0.649 1.00 38.29 287 VAL A CA 1
ATOM 2038 C C . VAL A 1 287 ? -10.517 29.762 1.931 1.00 38.63 287 VAL A C 1
ATOM 2039 O O . VAL A 1 287 ? -9.676 29.583 2.820 1.00 39.00 287 VAL A O 1
ATOM 2043 N N . ALA A 1 288 ? -11.501 30.651 2.029 1.00 38.45 288 ALA A N 1
ATOM 2044 C CA . ALA A 1 288 ? -11.650 31.494 3.183 1.00 38.76 288 ALA A CA 1
ATOM 2045 C C . ALA A 1 288 ? -11.892 30.695 4.464 1.00 39.35 288 ALA A C 1
ATOM 2046 O O . ALA A 1 288 ? -11.272 30.982 5.495 1.00 39.48 288 ALA A O 1
ATOM 2048 N N . ARG A 1 289 ? -12.771 29.692 4.401 1.00 39.70 289 ARG A N 1
ATOM 2049 C CA . ARG A 1 289 ? -13.150 28.920 5.595 1.00 40.37 289 ARG A CA 1
ATOM 2050 C C . ARG A 1 289 ? -12.090 27.924 6.053 1.00 39.98 289 ARG A C 1
ATOM 2051 O O . ARG A 1 289 ? -12.050 27.535 7.220 1.00 40.38 289 ARG A O 1
ATOM 2059 N N . VAL A 1 290 ? -11.210 27.534 5.149 1.00 39.76 290 VAL A N 1
ATOM 2060 C CA . VAL A 1 290 ? -10.381 26.368 5.395 1.00 39.38 290 VAL A CA 1
ATOM 2061 C C . VAL A 1 290 ? -8.883 26.642 5.234 1.00 39.78 290 VAL A C 1
ATOM 2062 O O . VAL A 1 290 ? -8.059 25.913 5.801 1.00 39.83 290 VAL A O 1
ATOM 2066 N N . GLU A 1 291 ? -8.542 27.693 4.482 1.00 39.88 291 GLU A N 1
ATOM 2067 C CA . GLU A 1 291 ? -7.150 28.124 4.310 1.00 40.22 291 GLU A CA 1
ATOM 2068 C C . GLU A 1 291 ? -6.818 29.450 4.979 1.00 40.31 291 GLU A C 1
ATOM 2069 O O . GLU A 1 291 ? -5.645 29.834 5.083 1.00 40.50 291 GLU A O 1
ATOM 2075 N N . GLY A 1 292 ? -7.853 30.151 5.423 1.00 40.28 292 GLY A N 1
ATOM 2076 C CA . GLY A 1 292 ? -7.693 31.468 6.006 1.00 39.83 292 GLY A CA 1
ATOM 2077 C C . GLY A 1 292 ? -7.419 32.532 4.965 1.00 40.01 292 GLY A C 1
ATOM 2078 O O . GLY A 1 292 ? -7.064 33.656 5.321 1.00 40.42 292 GLY A O 1
ATOM 2079 N N . VAL A 1 293 ? -7.578 32.212 3.680 1.00 39.70 293 VAL A N 1
ATOM 2080 C CA . VAL A 1 293 ? -7.313 33.227 2.659 1.00 39.63 293 VAL A CA 1
ATOM 2081 C C . VAL A 1 293 ? -8.544 33.773 1.901 1.00 40.10 293 VAL A C 1
ATOM 2082 O O . VAL A 1 293 ? -9.342 33.010 1.357 1.00 40.31 293 VAL A O 1
ATOM 2086 N N . PHE A 1 294 ? -8.699 35.100 1.934 1.00 40.22 294 PHE A N 1
ATOM 2087 C CA . PHE A 1 294 ? -9.861 35.775 1.377 1.00 40.18 294 PHE A CA 1
ATOM 2088 C C . PHE A 1 294 ? -9.588 36.197 -0.053 1.00 40.67 294 PHE A C 1
ATOM 2089 O O . PHE A 1 294 ? -8.773 37.095 -0.330 1.00 40.58 294 PHE A O 1
ATOM 2097 N N . VAL A 1 295 ? -10.343 35.566 -0.940 1.00 40.81 295 VAL A N 1
ATOM 2098 C CA . VAL A 1 295 ? -10.087 35.564 -2.358 1.00 40.92 295 VAL A CA 1
ATOM 2099 C C . VAL A 1 295 ? -11.319 36.076 -3.074 1.00 41.57 295 VAL A C 1
ATOM 2100 O O . VAL A 1 295 ? -12.436 35.842 -2.635 1.00 42.13 295 VAL A O 1
ATOM 2104 N N . GLU A 1 296 ? -11.090 36.840 -4.134 1.00 42.23 296 GLU A N 1
ATOM 2105 C CA . GLU A 1 296 ? -12.113 37.380 -5.028 1.00 42.82 296 GLU A CA 1
ATOM 2106 C C . GLU A 1 296 ? -12.804 36.215 -5.769 1.00 42.90 296 GLU A C 1
ATOM 2107 O O . GLU A 1 296 ? -12.185 35.163 -5.957 1.00 42.90 296 GLU A O 1
ATOM 2113 N N . PRO A 1 297 ? -14.072 36.385 -6.215 1.00 42.94 297 PRO A N 1
ATOM 2114 C CA . PRO A 1 297 ? -14.752 35.278 -6.935 1.00 42.80 297 PRO A CA 1
ATOM 2115 C C . PRO A 1 297 ? -14.007 34.710 -8.147 1.00 42.88 297 PRO A C 1
ATOM 2116 O O . PRO A 1 297 ? -13.936 33.487 -8.292 1.00 43.35 297 PRO A O 1
ATOM 2120 N N . ALA A 1 298 ? -13.460 35.573 -9.005 1.00 42.61 298 ALA A N 1
ATOM 2121 C CA . ALA A 1 298 ? -12.636 35.127 -10.133 1.00 42.35 298 ALA A CA 1
ATOM 2122 C C . ALA A 1 298 ? -11.455 34.274 -9.691 1.00 42.53 298 ALA A C 1
ATOM 2123 O O . ALA A 1 298 ? -11.100 33.326 -10.366 1.00 43.66 298 ALA A O 1
ATOM 2125 N N . SER A 1 299 ? -10.846 34.613 -8.563 1.00 42.81 299 SER A N 1
ATOM 2126 C CA . SER A 1 299 ? -9.747 33.838 -8.017 1.00 42.77 299 SER A CA 1
ATOM 2127 C C . SER A 1 299 ? -10.254 32.480 -7.525 1.00 43.05 299 SER A C 1
ATOM 2128 O O . SER A 1 299 ? -9.569 31.448 -7.685 1.00 43.80 299 SER A O 1
ATOM 2131 N N . ALA A 1 300 ? -11.461 32.478 -6.960 1.00 42.83 300 ALA A N 1
ATOM 2132 C CA . ALA A 1 300 ? -12.146 31.254 -6.543 1.00 42.65 300 ALA A CA 1
ATOM 2133 C C . ALA A 1 300 ? -12.400 30.310 -7.708 1.00 42.88 300 ALA A C 1
ATOM 2134 O O . ALA A 1 300 ? -12.221 29.097 -7.566 1.00 43.31 300 ALA A O 1
ATOM 2136 N N . ALA A 1 301 ? -12.814 30.860 -8.852 1.00 42.76 301 ALA A N 1
ATOM 2137 C CA . ALA A 1 301 ? -13.060 30.065 -10.073 1.00 42.67 301 ALA A CA 1
ATOM 2138 C C . ALA A 1 301 ? -11.896 29.152 -10.423 1.00 42.56 301 ALA A C 1
ATOM 2139 O O . ALA A 1 301 ? -12.108 28.009 -10.838 1.00 42.66 301 ALA A O 1
ATOM 2141 N N . SER A 1 302 ? -10.676 29.656 -10.255 1.00 42.33 302 SER A N 1
ATOM 2142 C CA . SER A 1 302 ? -9.472 28.861 -10.521 1.00 42.30 302 SER A CA 1
ATOM 2143 C C . SER A 1 302 ? -9.372 27.628 -9.606 1.00 41.80 302 SER A C 1
ATOM 2144 O O . SER A 1 302 ? -9.108 26.515 -10.076 1.00 42.15 302 SER A O 1
ATOM 2147 N N . ILE A 1 303 ? -9.616 27.825 -8.313 1.00 41.40 303 ILE A N 1
ATOM 2148 C CA . ILE A 1 303 ? -9.686 26.716 -7.347 1.00 40.79 303 ILE A CA 1
ATOM 2149 C C . ILE A 1 303 ? -10.829 25.780 -7.727 1.00 40.51 303 ILE A C 1
ATOM 2150 O O . ILE A 1 303 ? -10.674 24.558 -7.707 1.00 40.22 303 ILE A O 1
ATOM 2155 N N . ALA A 1 304 ? -11.966 26.375 -8.104 1.00 40.41 304 ALA A N 1
ATOM 2156 C CA . ALA A 1 304 ? -13.160 25.629 -8.500 1.00 39.92 304 ALA A CA 1
ATOM 2157 C C . ALA A 1 304 ? -12.836 24.701 -9.655 1.00 39.76 304 ALA A C 1
ATOM 2158 O O . ALA A 1 304 ? -13.316 23.569 -9.701 1.00 39.78 304 ALA A O 1
ATOM 2160 N N . GLY A 1 305 ? -11.985 25.180 -10.560 1.00 39.62 305 GLY A N 1
ATOM 2161 C CA . GLY A 1 305 ? -11.558 24.404 -11.712 1.00 39.42 305 GLY A CA 1
ATOM 2162 C C . GLY A 1 305 ? -10.532 23.347 -11.365 1.00 39.34 305 GLY A C 1
ATOM 2163 O O . GLY A 1 305 ? -10.599 22.222 -11.870 1.00 39.20 305 GLY A O 1
ATOM 2164 N N . LEU A 1 306 ? -9.574 23.700 -10.512 1.00 39.21 306 LEU A N 1
ATOM 2165 C CA . LEU A 1 306 ? -8.583 22.719 -10.087 1.00 39.33 306 LEU A CA 1
ATOM 2166 C C . LEU A 1 306 ? -9.309 21.544 -9.462 1.00 39.31 306 LEU A C 1
ATOM 2167 O O . LEU A 1 3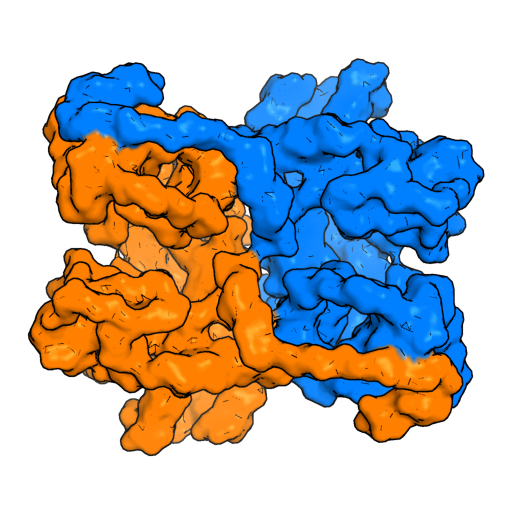06 ? -9.090 20.400 -9.856 1.00 39.33 306 LEU A O 1
ATOM 2172 N N . LEU A 1 307 ? -10.194 21.843 -8.510 1.00 39.28 307 LEU A N 1
ATOM 2173 C CA . LEU A 1 307 ? -10.985 20.814 -7.835 1.00 39.47 307 LEU A CA 1
ATOM 2174 C C . LEU A 1 307 ? -11.766 19.934 -8.807 1.00 39.80 307 LEU A C 1
ATOM 2175 O O . LEU A 1 307 ? -11.818 18.718 -8.649 1.00 39.74 307 LEU A O 1
ATOM 2180 N N . LYS A 1 308 ? -12.367 20.567 -9.808 1.00 40.18 308 LYS A N 1
ATOM 2181 C CA . LYS A 1 308 ? -13.169 19.874 -10.786 1.00 40.77 308 LYS A CA 1
ATOM 2182 C C . LYS A 1 308 ? -12.270 18.897 -11.538 1.00 41.15 308 LYS A C 1
ATOM 2183 O O . LYS A 1 308 ? -12.672 17.756 -11.811 1.00 40.68 308 LYS A O 1
ATOM 2189 N N . ALA A 1 309 ? -11.044 19.342 -11.831 1.00 41.54 309 ALA A N 1
ATOM 2190 C CA . ALA A 1 309 ? -10.069 18.537 -12.566 1.00 42.01 309 ALA A CA 1
ATOM 2191 C C . ALA A 1 309 ? -9.532 17.362 -11.761 1.00 42.66 309 ALA A C 1
ATOM 2192 O O . ALA A 1 309 ? -9.194 16.322 -12.349 1.00 42.64 309 ALA A O 1
ATOM 2194 N N . ILE A 1 310 ? -9.441 17.517 -10.435 1.00 43.14 310 ILE A N 1
ATOM 2195 C CA . ILE A 1 310 ? -9.007 16.399 -9.586 1.00 44.01 310 ILE A CA 1
ATOM 2196 C C . ILE A 1 310 ? -10.028 15.240 -9.539 1.00 44.13 310 ILE A C 1
ATOM 2197 O O . ILE A 1 310 ? -9.625 14.082 -9.595 1.00 44.04 310 ILE A O 1
ATOM 2202 N N . ASP A 1 311 ? -11.329 15.555 -9.485 1.00 44.44 311 ASP A N 1
ATOM 2203 C CA . ASP A 1 311 ? -12.399 14.538 -9.625 1.00 44.67 311 ASP A CA 1
ATOM 2204 C C . ASP A 1 311 ? -12.241 13.758 -10.909 1.00 44.41 311 ASP A C 1
ATOM 2205 O O . ASP A 1 311 ? -12.141 12.533 -10.869 1.00 44.68 311 ASP A O 1
ATOM 2210 N N . ASP A 1 312 ? -12.236 14.482 -12.034 1.00 44.06 312 ASP A N 1
ATOM 2211 C CA . ASP A 1 312 ? -12.105 13.920 -13.390 1.00 43.84 312 ASP A CA 1
ATOM 2212 C C . ASP A 1 312 ? -10.932 12.973 -13.486 1.00 43.36 312 ASP A C 1
ATOM 2213 O O . ASP A 1 312 ? -10.988 11.958 -14.189 1.00 43.59 312 ASP A O 1
ATOM 2218 N N . GLY A 1 313 ? -9.863 13.324 -12.780 1.00 42.71 313 GLY A N 1
ATOM 2219 C CA . GLY A 1 313 ? -8.634 12.567 -12.828 1.00 41.86 313 GLY A CA 1
ATOM 2220 C C . GLY A 1 313 ? -7.716 13.123 -13.888 1.00 41.19 313 GLY A C 1
ATOM 2221 O O . GLY A 1 313 ? -6.731 12.489 -14.242 1.00 41.32 313 GLY A O 1
ATOM 2222 N N . TRP A 1 314 ? -8.044 14.303 -14.404 1.00 40.71 314 TRP A N 1
ATOM 2223 C CA . TRP A 1 314 ? -7.149 15.005 -15.307 1.00 40.30 314 TRP A CA 1
ATOM 2224 C C . TRP A 1 314 ? -5.860 15.413 -14.589 1.00 40.40 314 TRP A C 1
ATOM 2225 O O . TRP A 1 314 ? -4.787 15.430 -15.181 1.00 40.04 314 TRP A O 1
ATOM 2236 N N . VAL A 1 315 ? -5.980 15.778 -13.318 1.00 40.74 315 VAL A N 1
ATOM 2237 C CA . VAL A 1 315 ? -4.808 15.969 -12.469 1.00 41.07 315 VAL A CA 1
ATOM 2238 C C . VAL A 1 315 ? -4.659 14.753 -11.546 1.00 41.33 315 VAL A C 1
ATOM 2239 O O . VAL A 1 315 ? -5.616 14.344 -10.881 1.00 41.51 315 VAL A O 1
ATOM 2243 N N . ALA A 1 316 ? -3.465 14.162 -11.543 1.00 41.50 316 ALA A N 1
ATOM 2244 C CA . ALA A 1 316 ? -3.221 12.905 -10.830 1.00 41.86 316 ALA A CA 1
ATOM 2245 C C . ALA A 1 316 ? -2.954 13.109 -9.350 1.00 42.01 316 ALA A C 1
ATOM 2246 O O . ALA A 1 316 ? -2.350 14.106 -8.955 1.00 42.12 316 ALA A O 1
ATOM 2248 N N . ARG A 1 317 ? -3.404 12.149 -8.545 1.00 42.26 317 ARG A N 1
ATOM 2249 C CA . ARG A 1 317 ? -3.128 12.121 -7.112 1.00 42.51 317 ARG A CA 1
ATOM 2250 C C . ARG A 1 317 ? -1.636 12.223 -6.833 1.00 42.34 317 ARG A C 1
ATOM 2251 O O . ARG A 1 317 ? -0.821 11.524 -7.455 1.00 42.24 317 ARG A O 1
ATOM 2259 N N . GLY A 1 318 ? -1.290 13.107 -5.905 1.00 42.14 318 GLY A N 1
ATOM 2260 C CA . GLY A 1 318 ? 0.083 13.247 -5.435 1.00 41.84 318 GLY A CA 1
ATOM 2261 C C . GLY A 1 318 ? 0.956 14.210 -6.220 1.00 41.64 318 GLY A C 1
ATOM 2262 O O . GLY A 1 318 ? 2.123 14.415 -5.861 1.00 41.69 318 GLY A O 1
ATOM 2263 N N . SER A 1 319 ? 0.401 14.802 -7.281 1.00 41.17 319 SER A N 1
ATOM 2264 C CA . SER A 1 319 ? 1.140 15.753 -8.118 1.00 40.80 319 SER A CA 1
ATOM 2265 C C . SER A 1 319 ? 1.109 17.157 -7.509 1.00 40.20 319 SER A C 1
ATOM 2266 O O . SER A 1 319 ? 0.210 17.477 -6.741 1.00 39.62 319 SER A O 1
ATOM 2269 N N . THR A 1 320 ? 2.102 17.977 -7.853 1.00 40.01 320 THR A N 1
ATOM 2270 C CA . THR A 1 320 ? 2.261 19.312 -7.274 1.00 40.21 320 THR A CA 1
ATOM 2271 C C . THR A 1 320 ? 1.561 20.377 -8.124 1.00 40.40 320 THR A C 1
ATOM 2272 O O . THR A 1 320 ? 1.719 20.405 -9.336 1.00 41.11 320 THR A O 1
ATOM 2276 N N . VAL A 1 321 ? 0.797 21.246 -7.471 1.00 40.14 321 VAL A N 1
ATOM 2277 C CA . VAL A 1 321 ? -0.070 22.194 -8.134 1.00 40.10 321 VAL A CA 1
ATOM 2278 C C . VAL A 1 321 ? 0.017 23.558 -7.463 1.00 40.61 321 VAL A C 1
ATOM 2279 O O . VAL A 1 321 ? -0.160 23.662 -6.248 1.00 40.94 321 VAL A O 1
ATOM 2283 N N . VAL A 1 322 ? 0.280 24.601 -8.247 1.00 40.65 322 VAL A N 1
ATOM 2284 C CA . VAL A 1 322 ? 0.169 25.966 -7.743 1.00 40.40 322 VAL A CA 1
ATOM 2285 C C . VAL A 1 322 ? -1.075 26.556 -8.370 1.00 40.80 322 VAL A C 1
ATOM 2286 O O . VAL A 1 322 ? -1.278 26.459 -9.585 1.00 40.97 322 VAL A O 1
ATOM 2290 N N . CYS A 1 323 ? -1.918 27.151 -7.533 1.00 41.01 323 CYS A N 1
ATOM 2291 C CA . CYS A 1 323 ? -3.148 27.755 -8.000 1.00 40.53 323 CYS A CA 1
ATOM 2292 C C . CYS A 1 323 ? -3.051 29.249 -7.758 1.00 40.21 323 CYS A C 1
ATOM 2293 O O . CYS A 1 323 ? -3.000 29.706 -6.598 1.00 40.25 323 CYS A O 1
ATOM 2296 N N . THR A 1 324 ? -2.986 30.007 -8.854 1.00 39.55 324 THR A N 1
ATOM 2297 C CA . THR A 1 324 ? -2.904 31.462 -8.752 1.00 39.06 324 THR A CA 1
ATOM 2298 C C . THR A 1 324 ? -4.250 32.044 -8.335 1.00 38.95 324 THR A C 1
ATOM 2299 O O . THR A 1 324 ? -5.280 31.852 -8.963 1.00 39.40 324 THR A O 1
ATOM 2303 N N . VAL A 1 325 ? -4.218 32.758 -7.242 1.00 38.51 325 VAL A N 1
ATOM 2304 C CA . VAL A 1 325 ? -5.405 33.321 -6.704 1.00 37.91 325 VAL A CA 1
ATOM 2305 C C . VAL A 1 325 ? -5.186 34.841 -6.885 1.00 37.93 325 VAL A C 1
ATOM 2306 O O . VAL A 1 325 ? -4.365 35.458 -6.188 1.00 38.25 325 VAL A O 1
ATOM 2310 N N . THR A 1 326 ? -5.898 35.398 -7.874 1.00 37.39 326 THR A N 1
ATOM 2311 C CA . THR A 1 326 ? -5.507 36.601 -8.622 1.00 36.85 326 THR A CA 1
ATOM 2312 C C . THR A 1 326 ? -5.866 37.961 -7.987 1.00 37.61 326 THR A C 1
ATOM 2313 O O . THR A 1 326 ? -5.328 39.010 -8.413 1.00 37.78 326 THR A O 1
ATOM 2317 N N . GLY A 1 327 ? -6.764 37.963 -6.995 1.00 37.14 327 GLY A N 1
ATOM 2318 C CA . GLY A 1 327 ? -7.239 39.201 -6.423 1.00 36.88 327 GLY A CA 1
ATOM 2319 C C . GLY A 1 327 ? -7.754 39.092 -5.009 1.00 37.50 327 GLY A C 1
ATOM 2320 O O . GLY A 1 327 ? -8.256 38.046 -4.599 1.00 37.37 327 GLY A O 1
ATOM 2321 N N . ASN A 1 328 ? -7.647 40.196 -4.263 1.00 37.85 328 ASN A N 1
ATOM 2322 C CA . ASN A 1 328 ? -8.121 40.250 -2.882 1.00 38.06 328 ASN A CA 1
ATOM 2323 C C . ASN A 1 328 ? -9.633 40.115 -2.816 1.00 38.05 328 ASN A C 1
ATOM 2324 O O . ASN A 1 328 ? -10.355 40.781 -3.556 1.00 37.88 328 ASN A O 1
ATOM 2329 N N . GLY A 1 329 ? -10.113 39.251 -1.927 1.00 38.30 329 GLY A N 1
ATOM 2330 C CA . GLY A 1 329 ? -11.538 39.171 -1.640 1.00 38.11 329 GLY A CA 1
ATOM 2331 C C . GLY A 1 329 ? -12.082 40.549 -1.320 1.00 38.23 329 GLY A C 1
ATOM 2332 O O . GLY A 1 329 ? -13.271 40.811 -1.530 1.00 38.33 329 GLY A O 1
ATOM 2333 N N . LEU A 1 330 ? -11.212 41.434 -0.828 1.00 37.94 330 LEU A N 1
ATOM 2334 C CA . LEU A 1 330 ? -11.619 42.800 -0.496 1.00 38.75 330 LEU A CA 1
ATOM 2335 C C . LEU A 1 330 ? -11.989 43.644 -1.715 1.00 39.07 330 LEU A C 1
ATOM 2336 O O . LEU A 1 330 ? -12.528 44.729 -1.573 1.00 39.15 330 LEU A O 1
ATOM 2341 N N . LYS A 1 331 ? -11.701 43.139 -2.907 1.00 39.80 331 LYS A N 1
ATOM 2342 C CA . LYS A 1 331 ? -12.112 43.816 -4.131 1.00 40.36 331 LYS A CA 1
ATOM 2343 C C . LYS A 1 331 ? -13.617 43.808 -4.300 1.00 40.74 331 LYS A C 1
ATOM 2344 O O . LYS A 1 331 ? -14.148 44.673 -4.982 1.00 40.96 331 LYS A O 1
ATOM 2350 N N . ASP A 1 332 ? -14.296 42.840 -3.681 1.00 41.19 332 ASP A N 1
ATOM 2351 C CA . ASP A 1 332 ? -15.704 42.571 -3.991 1.00 41.53 332 ASP A CA 1
ATOM 2352 C C . ASP A 1 332 ? -16.590 42.347 -2.756 1.00 41.53 332 ASP A C 1
ATOM 2353 O O . ASP A 1 332 ? -16.942 41.206 -2.433 1.00 41.42 332 ASP A O 1
ATOM 2358 N N . PRO A 1 333 ? -16.990 43.446 -2.095 1.00 41.74 333 PRO A N 1
ATOM 2359 C CA . PRO A 1 333 ? -17.752 43.363 -0.861 1.00 41.87 333 PRO A CA 1
ATOM 2360 C C . PRO A 1 333 ? -19.158 42.839 -1.115 1.00 42.56 333 PRO A C 1
ATOM 2361 O O . PRO A 1 333 ? -19.711 42.155 -0.263 1.00 43.09 333 PRO A O 1
ATOM 2365 N N . ASP A 1 334 ? -19.724 43.150 -2.278 1.00 43.30 334 ASP A N 1
ATOM 2366 C CA . ASP A 1 334 ? -21.082 42.713 -2.634 1.00 44.10 334 ASP A CA 1
ATOM 2367 C C . ASP A 1 334 ? -21.308 41.216 -2.462 1.00 44.36 334 ASP A C 1
ATOM 2368 O O . ASP A 1 334 ? -22.272 40.796 -1.830 1.00 44.80 334 ASP A O 1
ATOM 2373 N N . THR A 1 335 ? -20.424 40.421 -3.050 1.00 44.51 335 THR A N 1
ATOM 2374 C CA . THR A 1 335 ? -20.535 38.977 -3.023 1.00 44.80 335 THR A CA 1
ATOM 2375 C C . THR A 1 335 ? -20.312 38.435 -1.607 1.00 45.22 335 THR A C 1
ATOM 2376 O O . THR A 1 335 ? -20.921 37.438 -1.217 1.00 44.96 335 THR A O 1
ATOM 2380 N N . ALA A 1 336 ? -19.457 39.106 -0.839 1.00 45.91 336 ALA A N 1
ATOM 2381 C CA . ALA A 1 336 ? -19.197 38.706 0.545 1.00 46.95 336 ALA A CA 1
ATOM 2382 C C . ALA A 1 336 ? -20.468 38.840 1.389 1.00 47.69 336 ALA A C 1
ATOM 2383 O O . ALA A 1 336 ? -20.808 37.950 2.172 1.00 47.49 336 ALA A O 1
ATOM 2385 N N . LEU A 1 337 ? -21.169 39.952 1.173 1.00 49.20 337 LEU A N 1
ATOM 2386 C CA . LEU A 1 337 ? -22.443 40.272 1.817 1.00 50.60 337 LEU A CA 1
ATOM 2387 C C . LEU A 1 337 ? -23.552 39.255 1.599 1.00 51.60 337 LEU A C 1
ATOM 2388 O O . LEU A 1 337 ? -24.364 39.021 2.492 1.00 51.82 337 LEU A O 1
ATOM 2393 N N . LYS A 1 338 ? -23.581 38.660 0.412 1.00 53.04 338 LYS A N 1
ATOM 2394 C CA . LYS A 1 338 ? -24.671 37.769 0.018 1.00 54.36 338 LYS A CA 1
ATOM 2395 C C . LYS A 1 338 ? -24.427 36.307 0.411 1.00 54.88 338 LYS A C 1
ATOM 2396 O O . LYS A 1 338 ? -23.274 35.871 0.575 1.00 55.01 338 LYS A O 1
ATOM 2402 N N . ASP A 1 339 ? -25.532 35.576 0.574 1.00 55.43 339 ASP A N 1
ATOM 2403 C CA . ASP A 1 339 ? -25.542 34.234 1.162 1.00 55.86 339 ASP A CA 1
ATOM 2404 C C . ASP A 1 339 ? -24.858 34.258 2.532 1.00 56.18 339 ASP A C 1
ATOM 2405 O O . ASP A 1 339 ? -23.811 33.644 2.724 1.00 56.46 339 ASP A O 1
ATOM 2410 N N . MET A 1 340 ? -25.446 35.006 3.465 1.00 56.56 340 MET A N 1
ATOM 2411 C CA . MET A 1 340 ? -24.971 35.068 4.855 1.00 57.02 340 MET A CA 1
ATOM 2412 C C . MET A 1 340 ? -25.973 34.378 5.796 1.00 57.30 340 MET A C 1
ATOM 2413 O O . MET A 1 340 ? -27.189 34.479 5.579 1.00 57.25 340 MET A O 1
ATOM 2418 N N . PRO A 1 341 ? -25.471 33.672 6.838 1.00 57.58 341 PRO A N 1
ATOM 2419 C CA . PRO A 1 341 ? -26.362 33.034 7.831 1.00 57.77 341 PRO A CA 1
ATOM 2420 C C . PRO A 1 341 ? -27.115 34.039 8.724 1.00 57.95 341 PRO A C 1
ATOM 2421 O O . PRO A 1 341 ? -26.495 34.927 9.329 1.00 58.04 341 PRO A O 1
ATOM 2425 N N . SER A 1 342 ? -28.439 33.887 8.798 1.00 58.03 342 SER A N 1
ATOM 2426 C CA . SER A 1 342 ? -29.303 34.769 9.599 1.00 58.13 342 SER A CA 1
ATOM 2427 C C . SER A 1 342 ? -29.065 34.642 11.096 1.00 58.15 342 SER A C 1
ATOM 2428 O O . SER A 1 342 ? -29.371 33.609 11.694 1.00 58.25 342 SER A O 1
ATOM 2431 N N . VAL A 1 343 ? -28.529 35.695 11.703 1.00 58.19 343 VAL A N 1
ATOM 2432 C CA . VAL A 1 343 ? -28.370 35.712 13.155 1.00 58.26 343 VAL A CA 1
ATOM 2433 C C . VAL A 1 343 ? -29.578 36.396 13.799 1.00 58.26 343 VAL A C 1
ATOM 2434 O O . VAL A 1 343 ? -29.994 37.480 13.375 1.00 58.38 343 VAL A O 1
ATOM 2438 N N . SER A 1 344 ? -30.153 35.735 14.800 1.00 58.17 344 SER A N 1
ATOM 2439 C CA . SER A 1 344 ? -31.233 36.311 15.596 1.00 58.09 344 SER A CA 1
ATOM 2440 C C . SER A 1 344 ? -30.830 36.298 17.071 1.00 57.92 344 SER A C 1
ATOM 2441 O O . SER A 1 344 ? -30.066 35.419 17.488 1.00 57.91 344 SER A O 1
ATOM 2444 N N . PRO A 1 345 ? -31.329 37.277 17.860 1.00 57.77 345 PRO A N 1
ATOM 2445 C CA . PRO A 1 345 ? -30.886 37.472 19.246 1.00 57.59 345 PRO A CA 1
ATOM 2446 C C . PRO A 1 345 ? -30.990 36.217 20.108 1.00 57.38 345 PRO A C 1
ATOM 2447 O O . PRO A 1 345 ? -32.024 35.547 20.116 1.00 57.27 345 PRO A O 1
ATOM 2451 N N . VAL A 1 346 ? -29.902 35.904 20.807 1.00 57.19 346 VAL A N 1
ATOM 2452 C CA . VAL A 1 346 ? -29.832 34.755 21.709 1.00 57.03 346 VAL A CA 1
ATOM 2453 C C . VAL A 1 346 ? -29.533 35.272 23.132 1.00 56.96 346 VAL A C 1
ATOM 2454 O O . VAL A 1 346 ? -28.602 36.063 23.310 1.00 57.00 346 VAL A O 1
ATOM 2458 N N . PRO A 1 347 ? -30.339 34.848 24.138 1.00 56.77 347 PRO A N 1
ATOM 2459 C CA . PRO A 1 347 ? -30.256 35.267 25.552 1.00 56.62 347 PRO A CA 1
ATOM 2460 C C . PRO A 1 347 ? -28.844 35.450 26.142 1.00 56.41 347 PRO A C 1
ATOM 2461 O O . PRO A 1 347 ? -27.916 34.730 25.770 1.00 56.32 347 PRO A O 1
ATOM 2465 N N . VAL A 1 348 ? -28.732 36.384 27.092 1.00 56.29 348 VAL A N 1
ATOM 2466 C CA . VAL A 1 348 ? -27.451 36.927 27.611 1.00 56.10 348 VAL A CA 1
ATOM 2467 C C . VAL A 1 348 ? -26.633 36.112 28.645 1.00 56.05 348 VAL A C 1
ATOM 2468 O O . VAL A 1 348 ? -25.586 36.583 29.104 1.00 56.06 348 VAL A O 1
ATOM 2472 N N . ASP A 1 349 ? -27.089 34.917 29.020 1.00 55.90 349 ASP A N 1
ATOM 2473 C CA . ASP A 1 349 ? -26.326 34.101 29.973 1.00 55.67 349 ASP A CA 1
ATOM 2474 C C . ASP A 1 349 ? -25.171 33.335 29.305 1.00 55.54 349 ASP A C 1
ATOM 2475 O O . ASP A 1 349 ? -25.292 32.905 28.154 1.00 55.47 349 ASP A O 1
ATOM 2480 N N . PRO A 1 350 ? -24.041 33.182 30.022 1.00 55.40 350 PRO A N 1
ATOM 2481 C CA . PRO A 1 350 ? -22.828 32.560 29.472 1.00 55.25 350 PRO A CA 1
ATOM 2482 C C . PRO A 1 350 ? -22.971 31.098 29.039 1.00 55.10 350 PRO A C 1
ATOM 2483 O O . PRO A 1 350 ? -22.283 30.674 28.116 1.00 55.03 350 PRO A O 1
ATOM 2487 N N . VAL A 1 351 ? -23.844 30.339 29.698 1.00 55.11 351 VAL A N 1
ATOM 2488 C CA . VAL A 1 351 ? -23.993 28.906 29.411 1.00 54.96 351 VAL A CA 1
ATOM 2489 C C . VAL A 1 351 ? -24.665 28.608 28.068 1.00 55.00 351 VAL A C 1
ATOM 2490 O O . VAL A 1 351 ? -24.290 27.652 27.389 1.00 54.94 351 VAL A O 1
ATOM 2494 N N . ALA A 1 352 ? -25.644 29.426 27.686 1.00 55.06 352 ALA A N 1
ATOM 2495 C CA . ALA A 1 352 ? -26.389 29.210 26.443 1.00 55.12 352 ALA A CA 1
ATOM 2496 C C . ALA A 1 352 ? -25.543 29.454 25.191 1.00 55.26 352 ALA A C 1
ATOM 2497 O O . ALA A 1 352 ? -25.568 28.654 24.253 1.00 55.33 352 ALA A O 1
ATOM 2499 N N . VAL A 1 353 ? -24.800 30.557 25.189 1.00 55.27 353 VAL A N 1
ATOM 2500 C CA . VAL A 1 353 ? -23.938 30.929 24.065 1.00 55.38 353 VAL A CA 1
ATOM 2501 C C . VAL A 1 353 ? -22.783 29.933 23.833 1.00 55.48 353 VAL A C 1
ATOM 2502 O O . VAL A 1 353 ? -22.436 29.634 22.684 1.00 55.35 353 VAL A O 1
ATOM 2506 N N . VAL A 1 354 ? -22.216 29.416 24.925 1.00 55.65 354 VAL A N 1
ATOM 2507 C CA . VAL A 1 354 ? -21.066 28.502 24.872 1.00 55.77 354 VAL A CA 1
ATOM 2508 C C . VAL A 1 354 ? -21.428 27.113 24.319 1.00 55.91 354 VAL A C 1
ATOM 2509 O O . VAL A 1 354 ? -20.545 26.363 23.891 1.00 55.98 354 VAL A O 1
ATOM 2513 N N . GLU A 1 355 ? -22.719 26.781 24.321 1.00 56.09 355 GLU A N 1
ATOM 2514 C CA . GLU A 1 355 ? -23.172 25.519 23.740 1.00 56.32 355 GLU A CA 1
ATOM 2515 C C . GLU A 1 355 ? -23.547 25.662 22.260 1.00 56.39 355 GLU A C 1
ATOM 2516 O O . GLU A 1 355 ? -23.512 24.686 21.512 1.00 56.25 355 GLU A O 1
ATOM 2522 N N . LYS A 1 356 ? -23.888 26.882 21.847 1.00 56.67 356 LYS A N 1
ATOM 2523 C CA . LYS A 1 356 ? -24.035 27.235 20.427 1.00 57.07 356 LYS A CA 1
ATOM 2524 C C . LYS A 1 356 ? -22.694 27.143 19.675 1.00 57.22 356 LYS A C 1
ATOM 2525 O O . LYS A 1 356 ? -22.558 27.629 18.547 1.00 57.15 356 LYS A O 1
ATOM 2531 N N . LEU A 1 357 ? -21.715 26.514 20.324 1.00 57.44 357 LEU A N 1
ATOM 2532 C CA . LEU A 1 357 ? -20.378 26.325 19.779 1.00 57.56 357 LEU A CA 1
ATOM 2533 C C . LEU A 1 357 ? -19.860 24.911 20.113 1.00 57.63 357 LEU A C 1
ATOM 2534 O O . LEU A 1 357 ? -19.780 24.054 19.231 1.00 57.67 357 LEU A O 1
ATOM 2539 N N . GLY A 1 358 ? -19.532 24.665 21.383 1.00 57.53 358 GLY A N 1
ATOM 2540 C CA . GLY A 1 358 ? -18.974 23.380 21.801 1.00 57.39 358 GLY A CA 1
ATOM 2541 C C . GLY A 1 358 ? -19.256 23.075 23.259 1.00 57.49 358 GLY A C 1
ATOM 2542 O O . GLY A 1 358 ? -18.664 23.674 24.159 1.00 57.38 358 GLY A O 1
ATOM 2543 N N . GLN B 1 10 ? 13.566 33.722 -2.277 1.00 41.36 10 GLN B N 1
ATOM 2544 C CA . GLN B 1 10 ? 14.142 34.246 -0.997 1.00 41.49 10 GLN B CA 1
ATOM 2545 C C . GLN B 1 10 ? 13.040 34.607 0.040 1.00 41.04 10 GLN B C 1
ATOM 2546 O O . GLN B 1 10 ? 13.168 35.603 0.764 1.00 41.07 10 GLN B O 1
ATOM 2552 N N . PRO B 1 11 ? 12.005 33.734 0.182 1.00 40.45 11 PRO B N 1
ATOM 2553 C CA . PRO B 1 11 ? 10.641 34.135 0.592 1.00 39.90 11 PRO B CA 1
ATOM 2554 C C . PRO B 1 11 ? 10.471 34.580 2.046 1.00 39.39 11 PRO B C 1
ATOM 2555 O O . PRO B 1 11 ? 11.095 34.016 2.936 1.00 39.49 11 PRO B O 1
ATOM 2559 N N . TRP B 1 12 ? 9.607 35.574 2.267 1.00 38.78 12 TRP B N 1
ATOM 2560 C CA . TRP B 1 12 ? 9.240 36.013 3.608 1.00 38.04 12 TRP B CA 1
ATOM 2561 C C . TRP B 1 12 ? 8.432 34.932 4.349 1.00 38.05 12 TRP B C 1
ATOM 2562 O O . TRP B 1 12 ? 7.384 34.505 3.858 1.00 38.47 12 TRP B O 1
ATOM 2573 N N . PRO B 1 13 ? 8.904 34.489 5.535 1.00 37.73 13 PRO B N 1
ATOM 2574 C CA . PRO B 1 13 ? 8.124 33.501 6.289 1.00 37.56 13 PRO B CA 1
ATOM 2575 C C . PRO B 1 13 ? 7.152 34.203 7.219 1.00 37.50 13 PRO B C 1
ATOM 2576 O O . PRO B 1 13 ? 6.927 35.401 7.084 1.00 37.97 13 PRO B O 1
ATOM 2580 N N . GLY B 1 14 ? 6.581 33.479 8.168 1.00 37.63 14 GLY B N 1
ATOM 2581 C CA . GLY B 1 14 ? 5.722 34.138 9.147 1.00 37.63 14 GLY B CA 1
ATOM 2582 C C . GLY B 1 14 ? 6.510 35.025 10.091 1.00 37.03 14 GLY B C 1
ATOM 2583 O O . GLY B 1 14 ? 7.593 34.639 10.530 1.00 37.16 14 GLY B O 1
ATOM 2584 N N . VAL B 1 15 ? 5.971 36.209 10.394 1.00 36.38 15 VAL B N 1
ATOM 2585 C CA . VAL B 1 15 ? 6.478 37.060 11.488 1.00 35.43 15 VAL B CA 1
ATOM 2586 C C . VAL B 1 15 ? 7.084 36.216 12.610 1.00 34.80 15 VAL B C 1
ATOM 2587 O O . VAL B 1 15 ? 8.235 36.430 13.003 1.00 34.72 15 VAL B O 1
ATOM 2591 N N . ILE B 1 16 ? 6.317 35.246 13.104 1.00 33.92 16 ILE B N 1
ATOM 2592 C CA . ILE B 1 16 ? 6.806 34.334 14.133 1.00 33.78 16 ILE B CA 1
ATOM 2593 C C . ILE B 1 16 ? 8.173 33.724 13.763 1.00 33.61 16 ILE B C 1
ATOM 2594 O O . ILE B 1 16 ? 9.104 33.770 14.570 1.00 33.46 16 ILE B O 1
ATOM 2599 N N . ALA B 1 17 ? 8.282 33.192 12.541 1.00 33.19 17 ALA B N 1
ATOM 2600 C CA . ALA B 1 17 ? 9.513 32.573 12.025 1.00 32.87 17 ALA B CA 1
ATOM 2601 C C . ALA B 1 17 ? 10.671 33.562 11.815 1.00 32.89 17 ALA B C 1
ATOM 2602 O O . ALA B 1 17 ? 11.825 33.240 12.144 1.00 32.36 17 ALA B O 1
ATOM 2604 N N . ALA B 1 18 ? 10.364 34.749 11.277 1.00 32.74 18 ALA B N 1
ATOM 2605 C CA . ALA B 1 18 ? 11.368 35.801 11.089 1.00 32.94 18 ALA B CA 1
ATOM 2606 C C . ALA B 1 18 ? 11.928 36.327 12.412 1.00 33.61 18 ALA B C 1
ATOM 2607 O O . ALA B 1 18 ? 13.095 36.704 12.494 1.00 33.68 18 ALA B O 1
ATOM 2609 N N . TYR B 1 19 ? 11.099 36.351 13.448 1.00 34.18 19 TYR B N 1
ATOM 2610 C CA . TYR B 1 19 ? 11.507 36.941 14.710 1.00 35.01 19 TYR B CA 1
ATOM 2611 C C . TYR B 1 19 ? 11.306 36.006 15.908 1.00 35.65 19 TYR B C 1
ATOM 2612 O O . TYR B 1 19 ? 11.112 36.466 17.049 1.00 35.74 19 TYR B O 1
ATOM 2621 N N . ARG B 1 20 ? 11.389 34.697 15.651 1.00 36.26 20 ARG B N 1
ATOM 2622 C CA . ARG B 1 20 ? 11.124 33.689 16.688 1.00 36.99 20 ARG B CA 1
ATOM 2623 C C . ARG B 1 20 ? 11.899 33.915 17.980 1.00 37.25 20 ARG B C 1
ATOM 2624 O O . ARG B 1 20 ? 11.321 33.810 19.055 1.00 37.49 20 ARG B O 1
ATOM 2632 N N . ASP B 1 21 ? 13.184 34.248 17.870 1.00 37.68 21 ASP B N 1
ATOM 2633 C CA . ASP B 1 21 ? 14.033 34.502 19.057 1.00 38.03 21 ASP B CA 1
ATOM 2634 C C . ASP B 1 21 ? 13.628 35.715 19.915 1.00 38.10 21 ASP B C 1
ATOM 2635 O O . ASP B 1 21 ? 14.004 35.808 21.089 1.00 38.06 21 ASP B O 1
ATOM 2640 N N . ARG B 1 22 ? 12.862 36.636 19.333 1.00 38.19 22 ARG B N 1
ATOM 2641 C CA . ARG B 1 22 ? 12.425 37.827 20.060 1.00 38.34 22 ARG B CA 1
ATOM 2642 C C . ARG B 1 22 ? 10.915 37.830 20.363 1.00 38.16 22 ARG B C 1
ATOM 2643 O O . ARG B 1 22 ? 10.323 38.872 20.629 1.00 37.87 22 ARG B O 1
ATOM 2651 N N . LEU B 1 23 ? 10.316 36.643 20.341 1.00 38.11 23 LEU B N 1
ATOM 2652 C CA . LEU B 1 23 ? 8.894 36.466 20.583 1.00 38.15 23 LEU B CA 1
ATOM 2653 C C . LEU B 1 23 ? 8.695 35.307 21.551 1.00 38.33 23 LEU B C 1
ATOM 2654 O O . LEU B 1 23 ? 9.465 34.355 21.536 1.00 37.98 23 LEU B O 1
ATOM 2659 N N . PRO B 1 24 ? 7.651 35.374 22.395 1.00 38.97 24 PRO B N 1
ATOM 2660 C CA . PRO B 1 24 ? 7.483 34.294 23.362 1.00 39.53 24 PRO B CA 1
ATOM 2661 C C . PRO B 1 24 ? 6.707 33.109 22.771 1.00 40.09 24 PRO B C 1
ATOM 2662 O O . PRO B 1 24 ? 5.476 33.043 22.893 1.00 40.30 24 PRO B O 1
ATOM 2666 N N . VAL B 1 25 ? 7.427 32.193 22.123 1.00 40.45 25 VAL B N 1
ATOM 2667 C CA . VAL B 1 25 ? 6.822 30.982 21.555 1.00 40.72 25 VAL B CA 1
ATOM 2668 C C . VAL B 1 25 ? 7.672 29.758 21.865 1.00 41.04 25 VAL B C 1
ATOM 2669 O O . VAL B 1 25 ? 8.862 29.717 21.537 1.00 41.29 25 VAL B O 1
ATOM 2673 N N . GLY B 1 26 ? 7.061 28.766 22.507 1.00 41.31 26 GLY B N 1
ATOM 2674 C CA . GLY B 1 26 ? 7.761 27.536 22.863 1.00 41.76 26 GLY B CA 1
ATOM 2675 C C . GLY B 1 26 ? 8.185 26.817 21.608 1.00 42.13 26 GLY B C 1
ATOM 2676 O O . GLY B 1 26 ? 7.689 27.112 20.520 1.00 42.41 26 GLY B O 1
ATOM 2677 N N . ASP B 1 27 ? 9.107 25.876 21.733 1.00 42.53 27 ASP B N 1
ATOM 2678 C CA . ASP B 1 27 ? 9.499 25.121 20.558 1.00 42.81 27 ASP B CA 1
ATOM 2679 C C . ASP B 1 27 ? 8.901 23.714 20.555 1.00 42.96 27 ASP B C 1
ATOM 2680 O O . ASP B 1 27 ? 9.609 22.702 20.480 1.00 43.30 27 ASP B O 1
ATOM 2685 N N . ASP B 1 28 ? 7.582 23.676 20.687 1.00 42.71 28 ASP B N 1
ATOM 2686 C CA . ASP B 1 28 ? 6.768 22.515 20.373 1.00 42.57 28 ASP B CA 1
ATOM 2687 C C . ASP B 1 28 ? 5.718 23.091 19.449 1.00 42.24 28 ASP B C 1
ATOM 2688 O O . ASP B 1 28 ? 5.185 22.412 18.567 1.00 42.20 28 ASP B O 1
ATOM 2693 N N . TRP B 1 29 ? 5.481 24.385 19.664 1.00 41.79 29 TRP B N 1
ATOM 2694 C CA . TRP B 1 29 ? 4.443 25.182 19.038 1.00 41.38 29 TRP B CA 1
ATOM 2695 C C . TRP B 1 29 ? 4.678 25.363 17.542 1.00 41.22 29 TRP B C 1
ATOM 2696 O O . TRP B 1 29 ? 5.720 25.890 17.130 1.00 41.44 29 TRP B O 1
ATOM 2707 N N . THR B 1 30 ? 3.703 24.940 16.739 1.00 40.43 30 THR B N 1
ATOM 2708 C CA . THR B 1 30 ? 3.770 25.102 15.296 1.00 39.89 30 THR B CA 1
ATOM 2709 C C . THR B 1 30 ? 3.082 26.419 14.915 1.00 39.17 30 THR B C 1
ATOM 2710 O O . THR B 1 30 ? 1.894 26.605 15.204 1.00 39.22 30 THR B O 1
ATOM 2714 N N . PRO B 1 31 ? 3.832 27.345 14.284 1.00 38.31 31 PRO B N 1
ATOM 2715 C CA . PRO B 1 31 ? 3.283 28.668 13.994 1.00 37.79 31 PRO B CA 1
ATOM 2716 C C . PRO B 1 31 ? 2.089 28.607 13.030 1.00 37.28 31 PRO B C 1
ATOM 2717 O O . PRO B 1 31 ? 2.181 27.977 11.982 1.00 36.75 31 PRO B O 1
ATOM 2721 N N . VAL B 1 32 ? 0.968 29.219 13.412 1.00 36.95 32 VAL B N 1
ATOM 2722 C CA . VAL B 1 32 ? -0.142 29.435 12.476 1.00 36.67 32 VAL B CA 1
ATOM 2723 C C . VAL B 1 32 ? 0.010 30.820 11.843 1.00 36.22 32 VAL B C 1
ATOM 2724 O O . VAL B 1 32 ? -0.137 31.844 12.512 1.00 35.73 32 VAL B O 1
ATOM 2728 N N . THR B 1 33 ? 0.344 30.824 10.549 1.00 35.84 33 THR B N 1
ATOM 2729 C CA . THR B 1 33 ? 0.770 32.034 9.865 1.00 35.28 33 THR B CA 1
ATOM 2730 C C . THR B 1 33 ? 0.237 32.069 8.463 1.00 35.11 33 THR B C 1
ATOM 2731 O O . THR B 1 33 ? 0.088 31.030 7.826 1.00 35.48 33 THR B O 1
ATOM 2735 N N . LEU B 1 34 ? -0.021 33.279 7.980 1.00 34.86 34 LEU B N 1
ATOM 2736 C CA . LEU B 1 34 ? -0.515 33.492 6.632 1.00 34.19 34 LEU B CA 1
ATOM 2737 C C . LEU B 1 34 ? 0.520 34.286 5.854 1.00 34.36 34 LEU B C 1
ATOM 2738 O O . LEU B 1 34 ? 0.186 35.038 4.934 1.00 34.67 34 LEU B O 1
ATOM 2743 N N . LEU B 1 35 ? 1.780 34.105 6.244 1.00 34.24 35 LEU B N 1
ATOM 2744 C CA . LEU B 1 35 ? 2.918 34.890 5.740 1.00 34.17 35 LEU B CA 1
ATOM 2745 C C . LEU B 1 35 ? 2.742 36.434 5.840 1.00 34.32 35 LEU B C 1
ATOM 2746 O O . LEU B 1 35 ? 3.274 37.205 5.039 1.00 34.24 35 LEU B O 1
ATOM 2751 N N . GLU B 1 36 ? 2.010 36.841 6.875 1.00 34.68 36 GLU B N 1
ATOM 2752 C CA . GLU B 1 36 ? 1.867 38.234 7.314 1.00 35.34 36 GLU B CA 1
ATOM 2753 C C . GLU B 1 36 ? 3.175 38.973 7.565 1.00 35.67 36 GLU B C 1
ATOM 2754 O O . GLU B 1 36 ? 4.217 38.360 7.781 1.00 36.81 36 GLU B O 1
ATOM 2760 N N . GLY B 1 37 ? 3.111 40.297 7.564 1.00 35.67 37 GLY B N 1
ATOM 2761 C CA . GLY B 1 37 ? 4.294 41.100 7.811 1.00 35.87 37 GLY B CA 1
ATOM 2762 C C . GLY B 1 37 ? 5.194 41.198 6.601 1.00 35.84 37 GLY B C 1
ATOM 2763 O O . GLY B 1 37 ? 4.782 40.903 5.474 1.00 35.79 37 GLY B O 1
ATOM 2764 N N . GLY B 1 38 ? 6.430 41.619 6.852 1.00 35.99 38 GLY B N 1
ATOM 2765 C CA . GLY B 1 38 ? 7.389 41.943 5.797 1.00 36.17 38 GLY B CA 1
ATOM 2766 C C . GLY B 1 38 ? 6.873 42.927 4.767 1.00 35.94 38 GLY B C 1
ATOM 2767 O O . GLY B 1 38 ? 7.137 42.775 3.591 1.00 36.16 38 GLY B O 1
ATOM 2768 N N . THR B 1 39 ? 6.168 43.956 5.207 1.00 36.32 39 THR B N 1
ATOM 2769 C CA . THR B 1 39 ? 5.418 44.793 4.276 1.00 36.72 39 THR B CA 1
ATOM 2770 C C . THR B 1 39 ? 6.275 45.908 3.669 1.00 37.30 39 THR B C 1
ATOM 2771 O O . THR B 1 39 ? 7.310 46.247 4.224 1.00 37.34 39 THR B O 1
ATOM 2775 N N . PRO B 1 40 ? 5.868 46.444 2.498 1.00 37.78 40 PRO B N 1
ATOM 2776 C CA . PRO B 1 40 ? 6.666 47.462 1.809 1.00 37.80 40 PRO B CA 1
ATOM 2777 C C . PRO B 1 40 ? 6.977 48.655 2.686 1.00 38.11 40 PRO B C 1
ATOM 2778 O O . PRO B 1 40 ? 6.106 49.116 3.426 1.00 38.27 40 PRO B O 1
ATOM 2782 N N . LEU B 1 41 ? 8.217 49.135 2.623 1.00 38.61 41 LEU B N 1
ATOM 2783 C CA . LEU B 1 41 ? 8.541 50.456 3.150 1.00 38.63 41 LEU B CA 1
ATOM 2784 C C . LEU B 1 41 ? 8.741 51.353 1.933 1.00 39.34 41 LEU B C 1
ATOM 2785 O O . LEU B 1 41 ? 9.755 51.254 1.230 1.00 38.84 41 LEU B O 1
ATOM 2790 N N . ILE B 1 42 ? 7.738 52.190 1.664 1.00 40.17 42 ILE B N 1
ATOM 2791 C CA . ILE B 1 42 ? 7.697 52.977 0.428 1.00 41.00 42 ILE B CA 1
ATOM 2792 C C . ILE B 1 42 ? 8.200 54.390 0.664 1.00 41.01 42 ILE B C 1
ATOM 2793 O O . ILE B 1 42 ? 7.702 55.095 1.528 1.00 40.94 42 ILE B O 1
ATOM 2798 N N . ALA B 1 43 ? 9.192 54.786 -0.121 1.00 41.63 43 ALA B N 1
ATOM 2799 C CA . ALA B 1 43 ? 9.633 56.168 -0.209 1.00 41.95 43 ALA B CA 1
ATOM 2800 C C . ALA B 1 43 ? 8.475 57.028 -0.719 1.00 42.26 43 ALA B C 1
ATOM 2801 O O . ALA B 1 43 ? 8.019 56.856 -1.846 1.00 42.52 43 ALA B O 1
ATOM 2803 N N . ALA B 1 44 ? 7.987 57.926 0.132 1.00 42.67 44 ALA B N 1
ATOM 2804 C CA . ALA B 1 44 ? 6.935 58.876 -0.238 1.00 43.05 44 ALA B CA 1
ATOM 2805 C C . ALA B 1 44 ? 7.547 60.144 -0.847 1.00 43.52 44 ALA B C 1
ATOM 2806 O O . ALA B 1 44 ? 7.590 61.206 -0.192 1.00 43.52 44 ALA B O 1
ATOM 2808 N N . THR B 1 45 ? 8.005 60.015 -2.097 1.00 43.77 45 THR B N 1
ATOM 2809 C CA . THR B 1 45 ? 8.794 61.051 -2.795 1.00 44.57 45 THR B CA 1
ATOM 2810 C C . THR B 1 45 ? 8.127 62.425 -2.918 1.00 44.76 45 THR B C 1
ATOM 2811 O O . THR B 1 45 ? 8.773 63.472 -2.666 1.00 44.71 45 THR B O 1
ATOM 2815 N N . ASN B 1 46 ? 6.844 62.417 -3.313 1.00 45.00 46 ASN B N 1
ATOM 2816 C CA . ASN B 1 46 ? 6.096 63.659 -3.471 1.00 45.01 46 ASN B CA 1
ATOM 2817 C C . ASN B 1 46 ? 5.646 64.243 -2.147 1.00 45.17 46 ASN B C 1
ATOM 2818 O O . ASN B 1 46 ? 5.633 65.468 -1.980 1.00 45.16 46 ASN B O 1
ATOM 2823 N N . LEU B 1 47 ? 5.290 63.372 -1.203 1.00 45.22 47 LEU B N 1
ATOM 2824 C CA . LEU B 1 47 ? 4.987 63.828 0.148 1.00 45.40 47 LEU B CA 1
ATOM 2825 C C . LEU B 1 47 ? 6.188 64.570 0.720 1.00 45.32 47 LEU B C 1
ATOM 2826 O O . LEU B 1 47 ? 6.025 65.544 1.458 1.00 45.31 47 LEU B O 1
ATOM 2831 N N . SER B 1 48 ? 7.386 64.106 0.350 1.00 45.23 48 SER B N 1
ATOM 2832 C CA . SER B 1 48 ? 8.644 64.679 0.828 1.00 45.09 48 SER B CA 1
ATOM 2833 C C . SER B 1 48 ? 8.938 66.022 0.159 1.00 45.05 48 SER B C 1
ATOM 2834 O O . SER B 1 48 ? 9.324 66.988 0.831 1.00 44.70 48 SER B O 1
ATOM 2837 N N . LYS B 1 49 ? 8.754 66.072 -1.163 1.00 45.12 49 LYS B N 1
ATOM 2838 C CA . LYS B 1 49 ? 8.892 67.318 -1.914 1.00 45.28 49 LYS B CA 1
ATOM 2839 C C . LYS B 1 49 ? 8.122 68.448 -1.243 1.00 45.58 49 LYS B C 1
ATOM 2840 O O . LYS B 1 49 ? 8.694 69.515 -0.992 1.00 46.07 49 LYS B O 1
ATOM 2846 N N . GLN B 1 50 ? 6.843 68.213 -0.933 1.00 45.56 50 GLN B N 1
ATOM 2847 C CA . GLN B 1 50 ? 6.000 69.278 -0.376 1.00 45.49 50 GLN B CA 1
ATOM 2848 C C . GLN B 1 50 ? 6.309 69.568 1.084 1.00 45.51 50 GLN B C 1
ATOM 2849 O O . GLN B 1 50 ? 6.078 70.682 1.556 1.00 45.80 50 GLN B O 1
ATOM 2855 N N . THR B 1 51 ? 6.862 68.568 1.772 1.00 45.57 51 THR B N 1
ATOM 2856 C CA . THR B 1 51 ? 7.129 68.624 3.221 1.00 45.57 51 THR B CA 1
ATOM 2857 C C . THR B 1 51 ? 8.460 69.273 3.615 1.00 45.27 51 THR B C 1
ATOM 2858 O O . THR B 1 51 ? 8.498 70.128 4.501 1.00 45.43 51 THR B O 1
ATOM 2862 N N . GLY B 1 52 ? 9.541 68.849 2.958 1.00 45.17 52 GLY B N 1
ATOM 2863 C CA . GLY B 1 52 ? 10.897 69.184 3.373 1.00 44.59 52 GLY B CA 1
ATOM 2864 C C . GLY B 1 52 ? 11.494 68.130 4.298 1.00 44.42 52 GLY B C 1
ATOM 2865 O O . GLY B 1 52 ? 12.511 68.386 4.957 1.00 44.68 52 GLY B O 1
ATOM 2866 N N . CYS B 1 53 ? 10.853 66.957 4.375 1.00 44.04 53 CYS B N 1
ATOM 2867 C CA . CYS B 1 53 ? 11.396 65.827 5.144 1.00 43.61 53 CYS B CA 1
ATOM 2868 C C . CYS B 1 53 ? 11.583 64.634 4.239 1.00 42.87 53 CYS B C 1
ATOM 2869 O O . CYS B 1 53 ? 11.070 64.628 3.122 1.00 42.98 53 CYS B O 1
ATOM 2872 N N . THR B 1 54 ? 12.319 63.623 4.693 1.00 42.08 54 THR B N 1
ATOM 2873 C CA . THR B 1 54 ? 12.274 62.356 3.963 1.00 41.60 54 THR B CA 1
ATOM 2874 C C . THR B 1 54 ? 11.363 61.417 4.740 1.00 40.65 54 THR B C 1
ATOM 2875 O O . THR B 1 54 ? 11.558 61.181 5.940 1.00 40.87 54 THR B O 1
ATOM 2879 N N . ILE B 1 55 ? 10.354 60.919 4.032 1.00 39.38 55 ILE B N 1
ATOM 2880 C CA . ILE B 1 55 ? 9.242 60.190 4.606 1.00 37.91 55 ILE B CA 1
ATOM 2881 C C . ILE B 1 55 ? 9.124 58.833 3.930 1.00 37.54 55 ILE B C 1
ATOM 2882 O O . ILE B 1 55 ? 9.193 58.733 2.701 1.00 37.03 55 ILE B O 1
ATOM 2887 N N . HIS B 1 56 ? 8.971 57.790 4.742 1.00 36.93 56 HIS B N 1
ATOM 2888 C CA . HIS B 1 56 ? 8.636 56.469 4.230 1.00 36.33 56 HIS B CA 1
ATOM 2889 C C . HIS B 1 56 ? 7.255 56.063 4.717 1.00 35.94 56 HIS B C 1
ATOM 2890 O O . HIS B 1 56 ? 6.812 56.493 5.785 1.00 36.42 56 HIS B O 1
ATOM 2897 N N . LEU B 1 57 ? 6.586 55.219 3.942 1.00 35.26 57 LEU B N 1
ATOM 2898 C CA . LEU B 1 57 ? 5.294 54.687 4.325 1.00 34.64 57 LEU B CA 1
ATOM 2899 C C . LEU B 1 57 ? 5.437 53.205 4.531 1.00 34.29 57 LEU B C 1
ATOM 2900 O O . LEU B 1 57 ? 5.719 52.459 3.575 1.00 34.67 57 LEU B O 1
ATOM 2905 N N . LYS B 1 58 ? 5.273 52.786 5.781 1.00 33.60 58 LYS B N 1
ATOM 2906 C CA . LYS B 1 58 ? 5.189 51.378 6.132 1.00 33.46 58 LYS B CA 1
ATOM 2907 C C . LYS B 1 58 ? 3.788 50.871 5.770 1.00 34.02 58 LYS B C 1
ATOM 2908 O O . LYS B 1 58 ? 2.832 51.017 6.543 1.00 33.65 58 LYS B O 1
ATOM 2914 N N . VAL B 1 59 ? 3.647 50.298 4.579 1.00 34.32 59 VAL B N 1
ATOM 2915 C CA . VAL B 1 59 ? 2.292 50.010 4.117 1.00 34.69 59 VAL B CA 1
ATOM 2916 C C . VAL B 1 59 ? 1.720 48.677 4.649 1.00 35.07 59 VAL B C 1
ATOM 2917 O O . VAL B 1 59 ? 2.047 47.598 4.168 1.00 34.82 59 VAL B O 1
ATOM 2921 N N . GLU B 1 60 ? 0.896 48.791 5.690 1.00 35.35 60 GLU B N 1
ATOM 2922 C CA . GLU B 1 60 ? 0.405 47.620 6.408 1.00 36.39 60 GLU B CA 1
ATOM 2923 C C . GLU B 1 60 ? -0.903 47.072 5.857 1.00 37.12 60 GLU B C 1
ATOM 2924 O O . GLU B 1 60 ? -1.403 46.057 6.341 1.00 38.08 60 GLU B O 1
ATOM 2930 N N . GLY B 1 61 ? -1.446 47.705 4.825 1.00 37.65 61 GLY B N 1
ATOM 2931 C CA . GLY B 1 61 ? -2.623 47.156 4.149 1.00 37.83 61 GLY B CA 1
ATOM 2932 C C . GLY B 1 61 ? -2.311 45.943 3.290 1.00 37.88 61 GLY B C 1
ATOM 2933 O O . GLY B 1 61 ? -3.216 45.264 2.809 1.00 38.16 61 GLY B O 1
ATOM 2934 N N . LEU B 1 62 ? -1.026 45.668 3.093 1.00 38.08 62 LEU B N 1
ATOM 2935 C CA . LEU B 1 62 ? -0.604 44.526 2.277 1.00 37.66 62 LEU B CA 1
ATOM 2936 C C . LEU B 1 62 ? -0.284 43.317 3.135 1.00 37.77 62 LEU B C 1
ATOM 2937 O O . LEU B 1 62 ? 0.495 42.461 2.723 1.00 39.06 62 LEU B O 1
ATOM 2942 N N . ASN B 1 63 ? -0.848 43.281 4.341 1.00 37.56 63 ASN B N 1
ATOM 2943 C CA . ASN B 1 63 ? -0.921 42.076 5.178 1.00 36.84 63 ASN B CA 1
ATOM 2944 C C . ASN B 1 63 ? -2.145 41.275 4.732 1.00 36.82 63 ASN B C 1
ATOM 2945 O O . ASN B 1 63 ? -3.094 41.865 4.203 1.00 36.64 63 ASN B O 1
ATOM 2950 N N . PRO B 1 64 ? -2.128 39.937 4.932 1.00 36.70 64 PRO B N 1
ATOM 2951 C CA . PRO B 1 64 ? -3.223 39.045 4.544 1.00 36.42 64 PRO B CA 1
ATOM 2952 C C . PRO B 1 64 ? -4.639 39.611 4.726 1.00 36.57 64 PRO B C 1
ATOM 2953 O O . PRO B 1 64 ? -5.333 39.764 3.729 1.00 36.75 64 PRO B O 1
ATOM 2957 N N . THR B 1 65 ? -5.075 39.925 5.950 1.00 36.75 65 THR B N 1
ATOM 2958 C CA . THR B 1 65 ? -6.480 40.362 6.136 1.00 37.00 65 THR B CA 1
ATOM 2959 C C . THR B 1 65 ? -6.749 41.820 5.821 1.00 36.93 65 THR B C 1
ATOM 2960 O O . THR B 1 65 ? -7.909 42.227 5.859 1.00 37.10 65 THR B O 1
ATOM 2964 N N . GLY B 1 66 ? -5.695 42.590 5.530 1.00 36.84 66 GLY B N 1
ATOM 2965 C CA . GLY B 1 66 ? -5.816 43.978 5.072 1.00 36.62 66 GLY B CA 1
ATOM 2966 C C . GLY B 1 66 ? -5.453 44.992 6.147 1.00 37.51 66 GLY B C 1
ATOM 2967 O O . GLY B 1 66 ? -5.714 46.200 5.990 1.00 38.14 66 GLY B O 1
ATOM 2968 N N . SER B 1 67 ? -4.849 44.514 7.237 1.00 36.89 67 SER B N 1
ATOM 2969 C CA . SER B 1 67 ? -4.493 45.372 8.355 1.00 36.86 67 SER B CA 1
ATOM 2970 C C . SER B 1 67 ? -3.291 44.863 9.151 1.00 36.58 67 SER B C 1
ATOM 2971 O O . SER B 1 67 ? -2.878 43.720 9.010 1.00 37.17 67 SER B O 1
ATOM 2974 N N . PHE B 1 68 ? -2.740 45.717 10.002 1.00 36.07 68 PHE B N 1
ATOM 2975 C CA . PHE B 1 68 ? -1.576 45.360 10.797 1.00 35.70 68 PHE B CA 1
ATOM 2976 C C . PHE B 1 68 ? -1.901 44.310 11.890 1.00 36.00 68 PHE B C 1
ATOM 2977 O O . PHE B 1 68 ? -1.009 43.670 12.472 1.00 36.09 68 PHE B O 1
ATOM 2985 N N . LYS B 1 69 ? -3.184 44.142 12.168 1.00 35.70 69 LYS B N 1
ATOM 2986 C CA . LYS B 1 69 ? -3.612 43.266 13.241 1.00 35.48 69 LYS B CA 1
ATOM 2987 C C . LYS B 1 69 ? -3.242 41.783 13.016 1.00 35.88 69 LYS B C 1
ATOM 2988 O O . LYS B 1 69 ? -3.157 41.000 13.982 1.00 36.25 69 LYS B O 1
ATOM 2994 N N . ASP B 1 70 ? -3.001 41.406 11.763 1.00 35.27 70 ASP B N 1
ATOM 2995 C CA . ASP B 1 70 ? -2.442 40.102 11.459 1.00 35.29 70 ASP B CA 1
ATOM 2996 C C . ASP B 1 70 ? -1.130 39.842 12.217 1.00 35.29 70 ASP B C 1
ATOM 2997 O O . ASP B 1 70 ? -0.850 38.707 12.580 1.00 35.56 70 ASP B O 1
ATOM 3002 N N . ARG B 1 71 ? -0.339 40.884 12.472 1.00 34.99 71 ARG B N 1
ATOM 3003 C CA . ARG B 1 71 ? 0.913 40.719 13.208 1.00 34.61 71 ARG B CA 1
ATOM 3004 C C . ARG B 1 71 ? 0.596 40.171 14.589 1.00 35.23 71 ARG B C 1
ATOM 3005 O O . ARG B 1 71 ? 1.239 39.218 15.065 1.00 35.35 71 ARG B O 1
ATOM 3013 N N . GLY B 1 72 ? -0.406 40.769 15.231 1.00 35.33 72 GLY B N 1
ATOM 3014 C CA . GLY B 1 72 ? -0.804 40.366 16.574 1.00 35.49 72 GLY B CA 1
ATOM 3015 C C . GLY B 1 72 ? -1.553 39.058 16.554 1.00 35.87 72 GLY B C 1
ATOM 3016 O O . GLY B 1 72 ? -1.319 38.184 17.374 1.00 36.36 72 GLY B O 1
ATOM 3017 N N . MET B 1 73 ? -2.446 38.910 15.587 1.00 36.08 73 MET B N 1
ATOM 3018 C CA . MET B 1 73 ? -3.335 37.772 15.572 1.00 36.17 73 MET B CA 1
ATOM 3019 C C . MET B 1 73 ? -2.602 36.475 15.266 1.00 35.89 73 MET B C 1
ATOM 3020 O O . MET B 1 73 ? -3.054 35.397 15.664 1.00 35.83 73 MET B O 1
ATOM 3025 N N . THR B 1 74 ? -1.464 36.583 14.582 1.00 35.45 74 THR B N 1
ATOM 3026 C CA . THR B 1 74 ? -0.670 35.402 14.267 1.00 35.32 74 THR B CA 1
ATOM 3027 C C . THR B 1 74 ? -0.183 34.816 15.567 1.00 35.40 74 THR B C 1
ATOM 3028 O O . THR B 1 74 ? -0.247 33.609 15.766 1.00 35.65 74 THR B O 1
ATOM 3032 N N . MET B 1 75 ? 0.242 35.694 16.472 1.00 35.21 75 MET B N 1
ATOM 3033 C CA . MET B 1 75 ? 0.706 35.289 17.790 1.00 34.85 75 MET B CA 1
ATOM 3034 C C . MET B 1 75 ? -0.422 34.722 18.645 1.00 34.27 75 MET B C 1
ATOM 3035 O O . MET B 1 75 ? -0.319 33.591 19.139 1.00 33.89 75 MET B O 1
ATOM 3040 N N . ALA B 1 76 ? -1.491 35.508 18.812 1.00 33.73 76 ALA B N 1
ATOM 3041 C CA . ALA B 1 76 ? -2.618 35.113 19.659 1.00 32.97 76 ALA B CA 1
ATOM 3042 C C . ALA B 1 76 ? -3.176 33.748 19.271 1.00 32.80 76 ALA B C 1
ATOM 3043 O O . ALA B 1 76 ? -3.448 32.924 20.134 1.00 32.67 76 ALA B O 1
ATOM 3045 N N . VAL B 1 77 ? -3.303 33.494 17.973 1.00 32.83 77 VAL B N 1
ATOM 3046 C CA . VAL B 1 77 ? -3.898 32.247 17.506 1.00 32.75 77 VAL B CA 1
ATOM 3047 C C . VAL B 1 77 ? -2.908 31.082 17.605 1.00 33.06 77 VAL B C 1
ATOM 3048 O O . VAL B 1 77 ? -3.294 29.950 17.910 1.00 33.25 77 VAL B O 1
ATOM 3052 N N . THR B 1 78 ? -1.628 31.361 17.382 1.00 33.34 78 THR B N 1
ATOM 3053 C CA . THR B 1 78 ? -0.585 30.361 17.618 1.00 33.16 78 THR B CA 1
ATOM 3054 C C . THR B 1 78 ? -0.570 29.990 19.091 1.00 33.41 78 THR B C 1
ATOM 3055 O O . THR B 1 78 ? -0.545 28.801 19.430 1.00 33.76 78 THR B O 1
ATOM 3059 N N . ASP B 1 79 ? -0.616 31.013 19.947 1.00 33.39 79 ASP B N 1
ATOM 3060 C CA . ASP B 1 79 ? -0.659 30.851 21.398 1.00 33.40 79 ASP B CA 1
ATOM 3061 C C . ASP B 1 79 ? -1.914 30.090 21.789 1.00 33.43 79 ASP B C 1
ATOM 3062 O O . ASP B 1 79 ? -1.873 29.205 22.642 1.00 33.17 79 ASP B O 1
ATOM 3067 N N . ALA B 1 80 ? -3.029 30.448 21.153 1.00 33.62 80 ALA B N 1
ATOM 3068 C CA . ALA B 1 80 ? -4.311 29.792 21.388 1.00 33.86 80 ALA B CA 1
ATOM 3069 C C . ALA B 1 80 ? -4.266 28.311 21.006 1.00 34.10 80 ALA B C 1
ATOM 3070 O O . ALA B 1 80 ? -4.662 27.461 21.800 1.00 34.14 80 ALA B O 1
ATOM 3072 N N . LEU B 1 81 ? -3.772 28.017 19.800 1.00 34.39 81 LEU B N 1
ATOM 3073 C CA . LEU B 1 81 ? -3.626 26.645 19.307 1.00 34.77 81 LEU B CA 1
ATOM 3074 C C . LEU B 1 81 ? -2.775 25.781 20.253 1.00 35.36 81 LEU B C 1
ATOM 3075 O O . LEU B 1 81 ? -3.149 24.645 20.591 1.00 35.53 81 LEU B O 1
ATOM 3080 N N . ALA B 1 82 ? -1.650 26.338 20.699 1.00 35.67 82 ALA B N 1
ATOM 3081 C CA . ALA B 1 82 ? -0.726 25.634 21.583 1.00 35.91 82 ALA B CA 1
ATOM 3082 C C . ALA B 1 82 ? -1.316 25.284 22.957 1.00 36.30 82 ALA B C 1
ATOM 3083 O O . ALA B 1 82 ? -1.089 24.187 23.469 1.00 36.27 82 ALA B O 1
ATOM 3085 N N . HIS B 1 83 ? -2.062 26.217 23.547 1.00 36.80 83 HIS B N 1
ATOM 3086 C CA . HIS B 1 83 ? -2.664 26.018 24.866 1.00 37.31 83 HIS B CA 1
ATOM 3087 C C . HIS B 1 83 ? -4.026 25.328 24.783 1.00 37.64 83 HIS B C 1
ATOM 3088 O O . HIS B 1 83 ? -4.916 25.597 25.598 1.00 37.49 83 HIS B O 1
ATOM 3095 N N . GLY B 1 84 ? -4.189 24.455 23.790 1.00 38.08 84 GLY B N 1
ATOM 3096 C CA . GLY B 1 84 ? -5.378 23.603 23.670 1.00 38.82 84 GLY B CA 1
ATOM 3097 C C . GLY B 1 84 ? -6.715 24.327 23.686 1.00 39.23 84 GLY B C 1
ATOM 3098 O O . GLY B 1 84 ? -7.708 23.806 24.200 1.00 39.58 84 GLY B O 1
ATOM 3099 N N . GLN B 1 85 ? -6.732 25.529 23.128 1.00 39.47 85 GLN B N 1
ATOM 3100 C CA . GLN B 1 85 ? -7.939 26.340 23.052 1.00 39.99 85 GLN B CA 1
ATOM 3101 C C . GLN B 1 85 ? -8.757 25.946 21.822 1.00 40.35 85 GLN B C 1
ATOM 3102 O O . GLN B 1 85 ? -8.201 25.734 20.738 1.00 40.38 85 GLN B O 1
ATOM 3108 N N . ARG B 1 86 ? -10.073 25.852 21.985 1.00 40.69 86 ARG B N 1
ATOM 3109 C CA . ARG B 1 86 ? -10.939 25.433 20.880 1.00 41.01 86 ARG B CA 1
ATOM 3110 C C . ARG B 1 86 ? -11.782 26.569 20.311 1.00 41.10 86 ARG B C 1
ATOM 3111 O O . ARG B 1 86 ? -12.437 26.404 19.274 1.00 41.46 86 ARG B O 1
ATOM 3119 N N . ALA B 1 87 ? -11.748 27.725 20.969 1.00 41.01 87 ALA B N 1
ATOM 3120 C CA . ALA B 1 87 ? -12.423 28.907 20.440 1.00 41.02 87 ALA B CA 1
ATOM 3121 C C . ALA B 1 87 ? -11.728 30.207 20.814 1.00 41.02 87 ALA B C 1
ATOM 3122 O O . ALA B 1 87 ? -11.212 30.350 21.922 1.00 40.91 87 ALA B O 1
ATOM 3124 N N . VAL B 1 88 ? -11.701 31.145 19.873 1.00 41.15 88 VAL B N 1
ATOM 3125 C CA . VAL B 1 88 ? -11.375 32.523 20.209 1.00 41.25 88 VAL B CA 1
ATOM 3126 C C . VAL B 1 88 ? -12.595 33.399 20.061 1.00 41.39 88 VAL B C 1
ATOM 3127 O O . VAL B 1 88 ? -13.453 33.189 19.196 1.00 41.21 88 VAL B O 1
ATOM 3131 N N . LEU B 1 89 ? -12.653 34.388 20.930 1.00 41.81 89 LEU B N 1
ATOM 3132 C CA . LEU B 1 89 ? -13.813 35.213 21.072 1.00 42.46 89 LEU B CA 1
ATOM 3133 C C . LEU B 1 89 ? -13.412 36.642 20.792 1.00 43.05 89 LEU B C 1
ATOM 3134 O O . LEU B 1 89 ? -12.374 37.110 21.268 1.00 43.20 89 LEU B O 1
ATOM 3139 N N . CYS B 1 90 ? -14.227 37.333 20.007 1.00 44.20 90 CYS B N 1
ATOM 3140 C CA . CYS B 1 90 ? -14.021 38.752 19.774 1.00 44.50 90 CYS B CA 1
ATOM 3141 C C . CYS B 1 90 ? -15.321 39.507 20.031 1.00 44.17 90 CYS B C 1
ATOM 3142 O O . CYS B 1 90 ? -16.411 38.954 19.862 1.00 43.89 90 CYS B O 1
ATOM 3145 N N . ALA B 1 91 ? -15.209 40.762 20.458 1.00 43.99 91 ALA B N 1
ATOM 3146 C CA . ALA B 1 91 ? -16.402 41.566 20.731 1.00 43.90 91 ALA B CA 1
ATOM 3147 C C . ALA B 1 91 ? -16.499 42.837 19.889 1.00 43.65 91 ALA B C 1
ATOM 3148 O O . ALA B 1 91 ? -17.330 43.704 20.162 1.00 43.70 91 ALA B O 1
ATOM 3150 N N . SER B 1 92 ? -15.652 42.941 18.872 1.00 43.46 92 SER B N 1
ATOM 3151 C CA . SER B 1 92 ? -15.621 44.125 18.017 1.00 43.45 92 SER B CA 1
ATOM 3152 C C . SER B 1 92 ? -15.941 43.760 16.565 1.00 43.18 92 SER B C 1
ATOM 3153 O O . SER B 1 92 ? -15.547 42.694 16.084 1.00 43.27 92 SER B O 1
ATOM 3156 N N . THR B 1 93 ? -16.648 44.651 15.871 1.00 42.83 93 THR B N 1
ATOM 3157 C CA . THR B 1 93 ? -16.983 44.436 14.456 1.00 42.32 93 THR B CA 1
ATOM 3158 C C . THR B 1 93 ? -15.827 44.827 13.522 1.00 41.87 93 THR B C 1
ATOM 3159 O O . THR B 1 93 ? -15.872 44.551 12.322 1.00 42.34 93 THR B O 1
ATOM 3163 N N . GLY B 1 94 ? -14.791 45.461 14.064 1.00 41.17 94 GLY B N 1
ATOM 3164 C CA . GLY B 1 94 ? -13.742 46.043 13.231 1.00 40.03 94 GLY B CA 1
ATOM 3165 C C . GLY B 1 94 ? -12.794 45.056 12.575 1.00 39.21 94 GLY B C 1
ATOM 3166 O O . GLY B 1 94 ? -13.121 43.886 12.357 1.00 38.71 94 GLY B O 1
ATOM 3167 N N . ASN B 1 95 ? -11.601 45.557 12.266 1.00 38.62 95 ASN B N 1
ATOM 3168 C CA . ASN B 1 95 ? -10.532 44.782 11.644 1.00 37.32 95 ASN B CA 1
ATOM 3169 C C . ASN B 1 95 ? -10.002 43.642 12.492 1.00 37.09 95 ASN B C 1
ATOM 3170 O O . ASN B 1 95 ? -9.475 42.670 11.955 1.00 36.89 95 ASN B O 1
ATOM 3175 N N . THR B 1 96 ? -10.157 43.761 13.810 1.00 37.11 96 THR B N 1
ATOM 3176 C CA . THR B 1 96 ? -9.776 42.706 14.752 1.00 37.03 96 THR B CA 1
ATOM 3177 C C . THR B 1 96 ? -10.426 41.384 14.368 1.00 37.33 96 THR B C 1
ATOM 3178 O O . THR B 1 96 ? -9.764 40.348 14.279 1.00 37.61 96 THR B O 1
ATOM 3182 N N . SER B 1 97 ? -11.723 41.447 14.111 1.00 37.30 97 SER B N 1
ATOM 3183 C CA . SER B 1 97 ? -12.544 40.275 13.963 1.00 37.77 97 SER B CA 1
ATOM 3184 C C . SER B 1 97 ? -12.245 39.552 12.653 1.00 38.04 97 SER B C 1
ATOM 3185 O O . SER B 1 97 ? -12.324 38.321 12.595 1.00 38.25 97 SER B O 1
ATOM 3188 N N . ALA B 1 98 ? -11.924 40.311 11.603 1.00 37.68 98 ALA B N 1
ATOM 3189 C CA . ALA B 1 98 ? -11.490 39.712 10.338 1.00 37.37 98 ALA B CA 1
ATOM 3190 C C . ALA B 1 98 ? -10.128 39.055 10.524 1.00 37.23 98 ALA B C 1
ATOM 3191 O O . ALA B 1 98 ? -9.926 37.909 10.122 1.00 37.89 98 ALA B O 1
ATOM 3193 N N . SER B 1 99 ? -9.204 39.761 11.166 1.00 36.82 99 SER B N 1
ATOM 3194 C CA . SER B 1 99 ? -7.878 39.219 11.395 1.00 36.48 99 SER B CA 1
ATOM 3195 C C . SER B 1 99 ? -7.995 38.010 12.282 1.00 36.56 99 SER B C 1
ATOM 3196 O O . SER B 1 99 ? -7.355 36.992 12.037 1.00 36.67 99 SER B O 1
ATOM 3199 N N . ALA B 1 100 ? -8.819 38.128 13.320 1.00 36.66 100 ALA B N 1
ATOM 3200 C CA . ALA B 1 100 ? -9.030 37.028 14.256 1.00 36.63 100 ALA B CA 1
ATOM 3201 C C . ALA B 1 100 ? -9.623 35.822 13.547 1.00 36.47 100 ALA B C 1
ATOM 3202 O O . ALA B 1 100 ? -9.202 34.697 13.781 1.00 36.66 100 ALA B O 1
ATOM 3204 N N . ALA B 1 101 ? -10.567 36.071 12.645 1.00 36.35 101 ALA B N 1
ATOM 3205 C CA . ALA B 1 101 ? -11.357 34.994 12.053 1.00 35.92 101 ALA B CA 1
ATOM 3206 C C . ALA B 1 101 ? -10.545 34.169 11.086 1.00 35.76 101 ALA B C 1
ATOM 3207 O O . ALA B 1 101 ? -10.753 32.962 10.992 1.00 36.08 101 ALA B O 1
ATOM 3209 N N . ALA B 1 102 ? -9.619 34.818 10.382 1.00 35.52 102 ALA B N 1
ATOM 3210 C CA . ALA B 1 102 ? -8.817 34.152 9.355 1.00 35.24 102 ALA B CA 1
ATOM 3211 C C . ALA B 1 102 ? -7.806 33.212 9.971 1.00 35.26 102 ALA B C 1
ATOM 3212 O O . ALA B 1 102 ? -7.673 32.056 9.531 1.00 35.18 102 ALA B O 1
ATOM 3214 N N . TYR B 1 103 ? -7.095 33.700 10.992 1.00 35.01 103 TYR B N 1
ATOM 3215 C CA . TYR B 1 103 ? -6.096 32.880 11.665 1.00 34.57 103 TYR B CA 1
ATOM 3216 C C . TYR B 1 103 ? -6.794 31.761 12.412 1.00 34.57 103 TYR B C 1
ATOM 3217 O O . TYR B 1 103 ? -6.276 30.645 12.485 1.00 34.62 103 TYR B O 1
ATOM 3226 N N . ALA B 1 104 ? -7.993 32.042 12.916 1.00 34.27 104 ALA B N 1
ATOM 3227 C CA . ALA B 1 104 ? -8.790 30.997 13.551 1.00 34.28 104 ALA B CA 1
ATOM 3228 C C . ALA B 1 104 ? -9.140 29.901 12.546 1.00 34.24 104 ALA B C 1
ATOM 3229 O O . ALA B 1 104 ? -9.036 28.713 12.867 1.00 34.90 104 ALA B O 1
ATOM 3231 N N . ALA B 1 105 ? -9.516 30.298 11.334 1.00 33.61 105 ALA B N 1
ATOM 3232 C CA . ALA B 1 105 ? -9.788 29.353 10.248 1.00 33.36 105 ALA B CA 1
ATOM 3233 C C . ALA B 1 105 ? -8.574 28.482 9.874 1.00 33.20 105 ALA B C 1
ATOM 3234 O O . ALA B 1 105 ? -8.681 27.250 9.798 1.00 32.70 105 ALA B O 1
ATOM 3236 N N . ARG B 1 106 ? -7.427 29.125 9.647 1.00 33.04 106 ARG B N 1
ATOM 3237 C CA . ARG B 1 106 ? -6.205 28.410 9.283 1.00 32.87 106 ARG B CA 1
ATOM 3238 C C . ARG B 1 106 ? -5.787 27.444 10.382 1.00 33.15 106 ARG B C 1
ATOM 3239 O O . ARG B 1 106 ? -5.235 26.378 10.113 1.00 33.02 106 ARG B O 1
ATOM 3247 N N . ALA B 1 107 ? -6.057 27.826 11.626 1.00 33.60 107 ALA B N 1
ATOM 3248 C CA . ALA B 1 107 ? -5.700 27.001 12.771 1.00 33.73 107 ALA B CA 1
ATOM 3249 C C . ALA B 1 107 ? -6.719 25.889 13.003 1.00 33.92 107 ALA B C 1
ATOM 3250 O O . ALA B 1 107 ? -6.423 24.900 13.679 1.00 34.16 107 ALA B O 1
ATOM 3252 N N . GLY B 1 108 ? -7.910 26.055 12.434 1.00 34.01 108 GLY B N 1
ATOM 3253 C CA . GLY B 1 108 ? -9.011 25.135 12.663 1.00 34.26 108 GLY B CA 1
ATOM 3254 C C . GLY B 1 108 ? -9.574 25.246 14.072 1.00 34.60 108 GLY B C 1
ATOM 3255 O O . GLY B 1 108 ? -9.800 24.241 14.730 1.00 34.17 108 GLY B O 1
ATOM 3256 N N . ILE B 1 109 ? -9.782 26.470 14.545 1.00 35.08 109 ILE B N 1
ATOM 3257 C CA . ILE B 1 109 ? -10.518 26.678 15.787 1.00 35.75 109 ILE B CA 1
ATOM 3258 C C . ILE B 1 109 ? -11.729 27.582 15.544 1.00 36.15 109 ILE B C 1
ATOM 3259 O O . ILE B 1 109 ? -11.784 28.305 14.543 1.00 36.33 109 ILE B O 1
ATOM 3264 N N . THR B 1 110 ? -12.700 27.536 16.455 1.00 36.57 110 THR B N 1
ATOM 3265 C CA . THR B 1 110 ? -13.890 28.375 16.325 1.00 36.74 110 THR B CA 1
ATOM 3266 C C . THR B 1 110 ? -13.560 29.846 16.569 1.00 37.24 110 THR B C 1
ATOM 3267 O O . THR B 1 110 ? -12.781 30.196 17.472 1.00 37.77 110 THR B O 1
ATOM 3271 N N . CYS B 1 111 ? -14.144 30.700 15.740 1.00 37.39 111 CYS B N 1
ATOM 3272 C CA . CYS B 1 111 ? -14.088 32.120 15.965 1.00 37.23 111 CYS B CA 1
ATOM 3273 C C . CYS B 1 111 ? -15.499 32.627 16.165 1.00 37.26 111 CYS B C 1
ATOM 3274 O O . CYS B 1 111 ? -16.389 32.372 15.349 1.00 37.22 111 CYS B O 1
ATOM 3277 N N . ALA B 1 112 ? -15.703 33.346 17.259 1.00 37.03 112 ALA B N 1
ATOM 3278 C CA . ALA B 1 112 ? -17.027 33.817 17.598 1.00 36.68 112 ALA B CA 1
ATOM 3279 C C . ALA B 1 112 ? -17.016 35.317 17.897 1.00 36.40 112 ALA B C 1
ATOM 3280 O O . ALA B 1 112 ? -16.127 35.825 18.578 1.00 36.15 112 ALA B O 1
ATOM 3282 N N . VAL B 1 113 ? -18.005 36.021 17.369 1.00 35.96 113 VAL B N 1
ATOM 3283 C CA . VAL B 1 113 ? -18.075 37.451 17.567 1.00 36.06 113 VAL B CA 1
ATOM 3284 C C . VAL B 1 113 ? -19.389 37.774 18.274 1.00 36.36 113 VAL B C 1
ATOM 3285 O O . VAL B 1 113 ? -20.445 37.272 17.896 1.00 36.50 113 VAL B O 1
ATOM 3289 N N . LEU B 1 114 ? -19.311 38.590 19.320 1.00 36.43 114 LEU B N 1
ATOM 3290 C CA . LEU B 1 114 ? -20.493 38.994 20.062 1.00 36.45 114 LEU B CA 1
ATOM 3291 C C . LEU B 1 114 ? -20.971 40.373 19.616 1.00 36.67 114 LEU B C 1
ATOM 3292 O O . LEU B 1 114 ? -20.262 41.372 19.783 1.00 36.98 114 LEU B O 1
ATOM 3297 N N . ILE B 1 115 ? -22.170 40.433 19.045 1.00 36.69 115 ILE B N 1
ATOM 3298 C CA . ILE B 1 115 ? -22.696 41.714 18.575 1.00 36.87 115 ILE B CA 1
ATOM 3299 C C . ILE B 1 115 ? -23.896 42.203 19.392 1.00 36.95 115 ILE B C 1
ATOM 3300 O O . ILE B 1 115 ? -24.615 41.390 19.978 1.00 36.85 115 ILE B O 1
ATOM 3305 N N . PRO B 1 116 ? -24.095 43.538 19.461 1.00 37.12 116 PRO B N 1
ATOM 3306 C CA . PRO B 1 116 ? -25.196 44.077 20.266 1.00 37.18 116 PRO B CA 1
ATOM 3307 C C . PRO B 1 116 ? -26.588 43.854 19.661 1.00 37.38 116 PRO B C 1
ATOM 3308 O O . PRO B 1 116 ? -26.733 43.272 18.587 1.00 37.35 116 PRO B O 1
ATOM 3312 N N . GLN B 1 117 ? -27.596 44.331 20.377 1.00 37.79 117 GLN B N 1
ATOM 3313 C CA . GLN B 1 117 ? -28.995 44.160 20.029 1.00 38.03 117 GLN B CA 1
ATOM 3314 C C . GLN B 1 117 ? -29.365 45.054 18.856 1.00 38.27 117 GLN B C 1
ATOM 3315 O O . GLN B 1 117 ? -28.809 46.138 18.695 1.00 38.16 117 GLN B O 1
ATOM 3321 N N . GLY B 1 118 ? -30.308 44.592 18.041 1.00 38.75 118 GLY B N 1
ATOM 3322 C CA . GLY B 1 118 ? -30.859 45.395 16.951 1.00 39.37 118 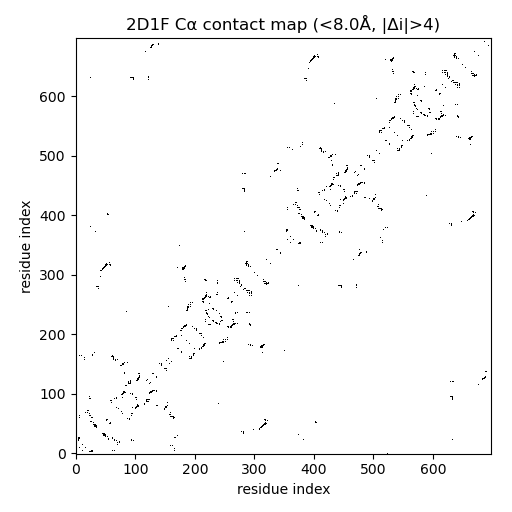GLY B CA 1
ATOM 3323 C C . GLY B 1 118 ? -30.086 45.368 15.643 1.00 39.84 118 GLY B C 1
ATOM 3324 O O . GLY B 1 118 ? -29.658 44.309 15.177 1.00 39.64 118 GLY B O 1
ATOM 3325 N N . LYS B 1 119 ? -29.912 46.555 15.064 1.00 40.33 119 LYS B N 1
ATOM 3326 C CA . LYS B 1 119 ? -29.317 46.727 13.743 1.00 40.84 119 LYS B CA 1
ATOM 3327 C C . LYS B 1 119 ? -27.902 46.149 13.640 1.00 41.24 119 LYS B C 1
ATOM 3328 O O . LYS B 1 119 ? -26.964 46.625 14.290 1.00 41.17 119 LYS B O 1
ATOM 3334 N N . ILE B 1 120 ? -27.780 45.109 12.818 1.00 41.75 120 ILE B N 1
ATOM 3335 C CA . ILE B 1 120 ? -26.505 44.470 12.522 1.00 42.38 120 ILE B CA 1
ATOM 3336 C C . ILE B 1 120 ? -25.750 45.239 11.442 1.00 42.66 120 ILE B C 1
ATOM 3337 O O . ILE B 1 120 ? -26.275 45.475 10.350 1.00 42.72 120 ILE B O 1
ATOM 3342 N N . ALA B 1 121 ? -24.517 45.626 11.756 1.00 43.06 121 ALA B N 1
ATOM 3343 C CA . ALA B 1 121 ? -23.621 46.213 10.769 1.00 43.35 121 ALA B CA 1
ATOM 3344 C C . ALA B 1 121 ? -23.022 45.080 9.919 1.00 43.59 121 ALA B C 1
ATOM 3345 O O . ALA B 1 121 ? -21.960 44.536 10.246 1.00 43.79 121 ALA B O 1
ATOM 3347 N N . MET B 1 122 ? -23.716 44.720 8.840 1.00 43.42 122 MET B N 1
ATOM 3348 C CA . MET B 1 122 ? -23.356 43.544 8.050 1.00 43.59 122 MET B CA 1
ATOM 3349 C C . MET B 1 122 ? -22.067 43.704 7.240 1.00 43.33 122 MET B C 1
ATOM 3350 O O . MET B 1 122 ? -21.183 42.839 7.297 1.00 43.21 122 MET B O 1
ATOM 3355 N N . GLY B 1 123 ? -21.959 44.805 6.497 1.00 42.92 123 GLY B N 1
ATOM 3356 C CA . GLY B 1 123 ? -20.753 45.086 5.714 1.00 42.50 123 GLY B CA 1
ATOM 3357 C C . GLY B 1 123 ? -19.480 44.892 6.527 1.00 42.26 123 GLY B C 1
ATOM 3358 O O . GLY B 1 123 ? -18.553 44.193 6.099 1.00 42.22 123 GLY B O 1
ATOM 3359 N N . LYS B 1 124 ? -19.467 45.499 7.715 1.00 41.90 124 LYS B N 1
ATOM 3360 C CA . LYS B 1 124 ? -18.343 45.445 8.652 1.00 41.31 124 LYS B CA 1
ATOM 3361 C C . LYS B 1 124 ? -17.955 44.028 9.049 1.00 40.91 124 LYS B C 1
ATOM 3362 O O . LYS B 1 124 ? -16.801 43.792 9.393 1.00 41.17 124 LYS B O 1
ATOM 3368 N N . LEU B 1 125 ? -18.905 43.090 8.995 1.00 40.15 125 LEU B N 1
ATOM 3369 C CA . LEU B 1 125 ? -18.649 41.708 9.436 1.00 39.23 125 LEU B CA 1
ATOM 3370 C C . LEU B 1 125 ? -18.456 40.649 8.350 1.00 38.85 125 LEU B C 1
ATOM 3371 O O . LEU B 1 125 ? -18.050 39.532 8.661 1.00 39.16 125 LEU B O 1
ATOM 3376 N N . ALA B 1 126 ? -18.729 40.995 7.092 1.00 38.13 126 ALA B N 1
ATOM 3377 C CA . ALA B 1 126 ? -18.638 40.050 5.972 1.00 37.39 126 ALA B CA 1
ATOM 3378 C C . ALA B 1 126 ? -17.341 39.223 5.913 1.00 37.13 126 ALA B C 1
ATOM 3379 O O . ALA B 1 126 ? -17.387 37.993 5.805 1.00 37.32 126 ALA B O 1
ATOM 3381 N N . GLN B 1 127 ? -16.194 39.895 5.971 1.00 36.37 127 GLN B N 1
ATOM 3382 C CA . GLN B 1 127 ? -14.900 39.218 5.926 1.00 35.64 127 GLN B CA 1
ATOM 3383 C C . GLN B 1 127 ? -14.789 38.142 7.028 1.00 35.70 127 GLN B C 1
ATOM 3384 O O . GLN B 1 127 ? -14.379 36.996 6.769 1.00 35.63 127 GLN B O 1
ATOM 3390 N N . ALA B 1 128 ? -15.160 38.519 8.251 1.00 35.31 128 ALA B N 1
ATOM 3391 C CA . ALA B 1 128 ? -15.107 37.623 9.401 1.00 35.18 128 ALA B CA 1
ATOM 3392 C C . ALA B 1 128 ? -15.907 36.347 9.157 1.00 35.42 128 ALA B C 1
ATOM 3393 O O . ALA B 1 128 ? -15.362 35.238 9.230 1.00 35.30 128 ALA B O 1
ATOM 3395 N N . VAL B 1 129 ? -17.200 36.514 8.861 1.00 35.40 129 VAL B N 1
ATOM 3396 C CA . VAL B 1 129 ? -18.092 35.385 8.556 1.00 35.41 129 VAL B CA 1
ATOM 3397 C C . VAL B 1 129 ? -17.733 34.660 7.254 1.00 35.24 129 VAL B C 1
ATOM 3398 O O . VAL B 1 129 ? -18.207 33.551 7.006 1.00 35.21 129 VAL B O 1
ATOM 3402 N N . MET B 1 130 ? -16.898 35.288 6.432 1.00 35.59 130 MET B N 1
ATOM 3403 C CA . MET B 1 130 ? -16.399 34.645 5.216 1.00 35.68 130 MET B CA 1
ATOM 3404 C C . MET B 1 130 ? -15.331 33.633 5.571 1.00 35.61 130 MET B C 1
ATOM 3405 O O . MET B 1 130 ? -15.170 32.642 4.871 1.00 35.69 130 MET B O 1
ATOM 3410 N N . HIS B 1 131 ? -14.625 33.897 6.671 1.00 35.48 131 HIS B N 1
ATOM 3411 C CA . HIS B 1 131 ? -13.648 32.983 7.228 1.00 35.31 131 HIS B CA 1
ATOM 3412 C C . HIS B 1 131 ? -14.308 32.047 8.228 1.00 35.39 131 HIS B C 1
ATOM 3413 O O . HIS B 1 131 ? -13.621 31.295 8.914 1.00 35.98 131 HIS B O 1
ATOM 3420 N N . GLY B 1 132 ? -15.634 32.102 8.338 1.00 35.30 132 GLY B N 1
ATOM 3421 C CA . GLY B 1 132 ? -16.368 31.204 9.240 1.00 35.22 132 GLY B CA 1
ATOM 3422 C C . GLY B 1 132 ? -16.589 31.628 10.693 1.00 35.25 132 GLY B C 1
ATOM 3423 O O . GLY B 1 132 ? -16.892 30.790 11.543 1.00 34.95 132 GLY B O 1
ATOM 3424 N N . ALA B 1 133 ? -16.443 32.921 10.989 1.00 35.26 133 ALA B N 1
ATOM 3425 C CA . ALA B 1 133 ? -16.783 33.432 12.308 1.00 35.28 133 ALA B CA 1
ATOM 3426 C C . ALA B 1 133 ? -18.268 33.232 12.561 1.00 35.37 133 ALA B C 1
ATOM 3427 O O . ALA B 1 133 ? -19.090 33.447 11.672 1.00 34.99 133 ALA B O 1
ATOM 3429 N N . LYS B 1 134 ? -18.585 32.780 13.772 1.00 35.99 134 LYS B N 1
ATOM 3430 C CA . LYS B 1 134 ? -19.959 32.647 14.247 1.00 36.46 134 LYS B CA 1
ATOM 3431 C C . LYS B 1 134 ? -20.363 33.952 14.921 1.00 36.52 134 LYS B C 1
ATOM 3432 O O . LYS B 1 134 ? -19.812 34.327 15.958 1.00 36.44 134 LYS B O 1
ATOM 3438 N N . ILE B 1 135 ? -21.318 34.646 14.320 1.00 36.70 135 ILE B N 1
ATOM 3439 C CA . ILE B 1 135 ? -21.854 35.858 14.901 1.00 36.99 135 ILE B CA 1
ATOM 3440 C C . ILE B 1 135 ? -22.946 35.494 15.897 1.00 37.25 135 ILE B C 1
ATOM 3441 O O . ILE B 1 135 ? -23.917 34.823 15.557 1.00 37.61 135 ILE B O 1
ATOM 3446 N N . ILE B 1 136 ? -22.765 35.923 17.136 1.00 37.54 136 ILE B N 1
ATOM 3447 C CA . ILE B 1 136 ? -23.747 35.691 18.174 1.00 37.83 136 ILE B CA 1
ATOM 3448 C C . ILE B 1 136 ? -24.302 37.038 18.609 1.00 38.13 136 ILE B C 1
ATOM 3449 O O . ILE B 1 136 ? -23.597 37.832 19.240 1.00 38.14 136 ILE B O 1
ATOM 3454 N N . GLN B 1 137 ? -25.556 37.293 18.237 1.00 38.41 137 GLN B N 1
ATOM 3455 C CA . GLN B 1 137 ? -26.255 38.496 18.657 1.00 38.69 137 GLN B CA 1
ATOM 3456 C C . GLN B 1 137 ? -26.792 38.309 20.070 1.00 39.04 137 GLN B C 1
ATOM 3457 O O . GLN B 1 137 ? -27.232 37.223 20.449 1.00 39.17 137 GLN B O 1
ATOM 3463 N N . ILE B 1 138 ? -26.763 39.390 20.834 1.00 39.39 138 ILE B N 1
ATOM 3464 C CA . ILE B 1 138 ? -27.011 39.344 22.262 1.00 39.76 138 ILE B CA 1
ATOM 3465 C C . ILE B 1 138 ? -28.181 40.245 22.659 1.00 39.94 138 ILE B C 1
ATOM 3466 O O . ILE B 1 138 ? -28.527 41.178 21.929 1.00 40.14 138 ILE B O 1
ATOM 3471 N N . ASP B 1 139 ? -28.797 39.949 23.802 1.00 40.12 139 ASP B N 1
ATOM 3472 C CA . ASP B 1 139 ? -29.897 40.755 24.330 1.00 40.31 139 ASP B CA 1
ATOM 3473 C C . ASP B 1 139 ? -29.383 41.940 25.158 1.00 40.48 139 ASP B C 1
ATOM 3474 O O . ASP B 1 139 ? -29.914 42.226 26.240 1.00 40.68 139 ASP B O 1
ATOM 3479 N N . GLY B 1 140 ? -28.368 42.635 24.641 1.00 40.57 140 GLY B N 1
ATOM 3480 C CA . GLY B 1 140 ? -27.687 43.691 25.391 1.00 40.85 140 GLY B CA 1
ATOM 3481 C C . GLY B 1 140 ? -26.965 44.756 24.584 1.00 41.13 140 GLY B C 1
ATOM 3482 O O . GLY B 1 140 ? -27.235 44.954 23.399 1.00 41.08 140 GLY B O 1
ATOM 3483 N N . ASN B 1 141 ? -26.037 45.435 25.254 1.00 41.50 141 ASN B N 1
ATOM 3484 C CA . ASN B 1 141 ? -25.346 46.610 24.731 1.00 41.98 141 ASN B CA 1
ATOM 3485 C C . ASN B 1 141 ? -23.937 46.249 24.290 1.00 42.21 141 ASN B C 1
ATOM 3486 O O . ASN B 1 141 ? -23.467 45.144 24.579 1.00 42.33 141 ASN B O 1
ATOM 3491 N N . PHE B 1 142 ? -23.257 47.172 23.602 1.00 42.43 142 PHE B N 1
ATOM 3492 C CA . PHE B 1 142 ? -21.836 46.994 23.299 1.00 42.61 142 PHE B CA 1
ATOM 3493 C C . PHE B 1 142 ? -21.079 46.760 24.599 1.00 42.67 142 PHE B C 1
ATOM 3494 O O . PHE B 1 142 ? -20.091 46.025 24.621 1.00 43.20 142 PHE B O 1
ATOM 3502 N N . ASP B 1 143 ? -21.562 47.379 25.675 1.00 42.38 143 ASP B N 1
ATOM 3503 C CA . ASP B 1 143 ? -20.988 47.200 27.003 1.00 42.19 143 ASP B CA 1
ATOM 3504 C C . ASP B 1 143 ? -21.290 45.834 27.597 1.00 41.93 143 ASP B C 1
ATOM 3505 O O . ASP B 1 143 ? -20.402 45.195 28.167 1.00 42.07 143 ASP B O 1
ATOM 3510 N N . ASP B 1 144 ? -22.531 45.379 27.450 1.00 41.50 144 ASP B N 1
ATOM 3511 C CA . ASP B 1 144 ? -22.916 44.042 27.904 1.00 41.26 144 ASP B CA 1
ATOM 3512 C C . ASP B 1 144 ? -22.209 42.949 27.080 1.00 41.24 144 ASP B C 1
ATOM 3513 O O . ASP B 1 144 ? -22.017 41.823 27.551 1.00 40.84 144 ASP B O 1
ATOM 3518 N N . CYS B 1 145 ? -21.817 43.301 25.856 1.00 41.26 145 CYS B N 1
ATOM 3519 C CA . CYS B 1 145 ? -21.047 42.412 24.995 1.00 41.47 145 CYS B CA 1
ATOM 3520 C C . CYS B 1 145 ? -19.621 42.214 25.503 1.00 41.62 145 CYS B C 1
ATOM 3521 O O . CYS B 1 145 ? -19.126 41.088 25.525 1.00 41.66 145 CYS B O 1
ATOM 3524 N N . LEU B 1 146 ? -18.963 43.304 25.898 1.00 41.67 146 LEU B N 1
ATOM 3525 C CA . LEU B 1 146 ? -17.606 43.229 26.440 1.00 41.91 146 LEU B CA 1
ATOM 3526 C C . LEU B 1 146 ? -17.563 42.376 27.713 1.00 41.86 146 LEU B C 1
ATOM 3527 O O . LEU B 1 146 ? -16.600 41.634 27.951 1.00 41.73 146 LEU B O 1
ATOM 3532 N N . GLU B 1 147 ? -18.619 42.492 28.517 1.00 41.72 147 GLU B N 1
ATOM 3533 C CA . GLU B 1 147 ? -18.742 41.737 29.754 1.00 41.63 147 GLU B CA 1
ATOM 3534 C C . GLU B 1 147 ? -18.979 40.247 29.552 1.00 41.38 147 GLU B C 1
ATOM 3535 O O . GLU B 1 147 ? -18.352 39.434 30.233 1.00 41.43 147 GLU B O 1
ATOM 3541 N N . LEU B 1 148 ? -19.867 39.879 28.628 1.00 41.02 148 LEU B N 1
ATOM 3542 C CA . LEU B 1 148 ? -20.206 38.466 28.459 1.00 40.87 148 LEU B CA 1
ATOM 3543 C C . LEU B 1 148 ? -18.991 37.681 27.990 1.00 41.03 148 LEU B C 1
ATOM 3544 O O . LEU B 1 148 ? -18.805 36.529 28.368 1.00 40.85 148 LEU B O 1
ATOM 3549 N N . ALA B 1 149 ? -18.162 38.334 27.181 1.00 41.56 149 ALA B N 1
ATOM 3550 C CA . ALA B 1 149 ? -16.947 37.738 26.630 1.00 41.98 149 ALA B CA 1
ATOM 3551 C C . ALA B 1 149 ? -15.896 37.530 27.717 1.00 42.32 149 ALA B C 1
ATOM 3552 O O . ALA B 1 149 ? -15.350 36.436 27.857 1.00 42.24 149 ALA B O 1
ATOM 3554 N N . ARG B 1 150 ? -15.636 38.587 28.485 1.00 42.90 150 ARG B N 1
ATOM 3555 C CA . ARG B 1 150 ? -14.672 38.559 29.580 1.00 43.42 150 ARG B CA 1
ATOM 3556 C C . ARG B 1 150 ? -15.050 37.450 30.569 1.00 43.50 150 ARG B C 1
ATOM 3557 O O . ARG B 1 150 ? -14.177 36.714 31.041 1.00 43.49 150 ARG B O 1
ATOM 3565 N N . LYS B 1 151 ? -16.352 37.318 30.841 1.00 43.81 151 LYS B N 1
ATOM 3566 C CA . LYS B 1 151 ? -16.882 36.287 31.744 1.00 44.16 151 LYS B CA 1
ATOM 3567 C C . LYS B 1 151 ? -16.673 34.902 31.147 1.00 44.52 151 LYS B C 1
ATOM 3568 O O . LYS B 1 151 ? -16.088 34.031 31.782 1.00 44.48 151 LYS B O 1
ATOM 3574 N N . MET B 1 152 ? -17.145 34.719 29.916 1.00 45.16 152 MET B N 1
ATOM 3575 C CA . MET B 1 152 ? -16.958 33.471 29.162 1.00 45.93 152 MET B CA 1
ATOM 3576 C C . MET B 1 152 ? -15.491 33.034 29.064 1.00 45.92 152 MET B C 1
ATOM 3577 O O . MET B 1 152 ? -15.192 31.836 29.100 1.00 46.04 152 MET B O 1
ATOM 3582 N N . ALA B 1 153 ? -14.591 34.011 28.931 1.00 46.03 153 ALA B N 1
ATOM 3583 C CA . ALA B 1 153 ? -13.150 33.765 28.839 1.00 45.98 153 ALA B CA 1
ATOM 3584 C C . ALA B 1 153 ? -12.579 33.159 30.120 1.00 46.01 153 ALA B C 1
ATOM 3585 O O . ALA B 1 153 ? -11.776 32.219 30.059 1.00 46.12 153 ALA B O 1
ATOM 3587 N N . ALA B 1 154 ? -13.002 33.697 31.264 1.00 45.75 154 ALA B N 1
ATOM 3588 C CA . ALA B 1 154 ? -12.440 33.325 32.558 1.00 45.80 154 ALA B CA 1
ATOM 3589 C C . ALA B 1 154 ? -13.218 32.216 33.279 1.00 45.86 154 ALA B C 1
ATOM 3590 O O . ALA B 1 154 ? -12.811 31.772 34.359 1.00 45.88 154 ALA B O 1
ATOM 3592 N N . ASP B 1 155 ? -14.332 31.780 32.688 1.00 45.81 155 ASP B N 1
ATOM 3593 C CA . ASP B 1 155 ? -15.110 30.648 33.215 1.00 45.70 155 ASP B CA 1
ATOM 3594 C C . ASP B 1 155 ? -15.006 29.398 32.328 1.00 45.73 155 ASP B C 1
ATOM 3595 O O . ASP B 1 155 ? -15.536 28.339 32.672 1.00 45.72 155 ASP B O 1
ATOM 3600 N N . PHE B 1 156 ? -14.320 29.528 31.194 1.00 45.80 156 PHE B N 1
ATOM 3601 C CA . PHE B 1 156 ? -14.024 28.391 30.318 1.00 45.94 156 PHE B CA 1
ATOM 3602 C C . PHE B 1 156 ? -12.575 28.458 29.832 1.00 46.13 156 PHE B C 1
ATOM 3603 O O . PHE B 1 156 ? -12.217 29.341 29.041 1.00 45.86 156 PHE B O 1
ATOM 3611 N N . PRO B 1 157 ? -11.728 27.528 30.318 1.00 46.42 157 PRO B N 1
ATOM 3612 C CA . PRO B 1 157 ? -10.293 27.573 30.023 1.00 46.59 157 PRO B CA 1
ATOM 3613 C C . PRO B 1 157 ? -9.939 27.115 28.602 1.00 46.65 157 PRO B C 1
ATOM 3614 O O . PRO B 1 157 ? -8.767 26.894 28.303 1.00 46.79 157 PRO B O 1
ATOM 3618 N N . THR B 1 158 ? -10.942 26.981 27.739 1.00 46.69 158 THR B N 1
ATOM 3619 C CA . THR B 1 158 ? -10.719 26.595 26.345 1.00 46.59 158 THR B CA 1
ATOM 3620 C C . THR B 1 158 ? -11.173 27.704 25.393 1.00 46.50 158 THR B C 1
ATOM 3621 O O . THR B 1 158 ? -11.094 27.557 24.174 1.00 46.60 158 THR B O 1
ATOM 3625 N N . ILE B 1 159 ? -11.649 28.807 25.969 1.00 46.51 159 ILE B N 1
ATOM 3626 C CA . ILE B 1 159 ? -12.096 29.981 25.222 1.00 46.55 159 ILE B CA 1
ATOM 3627 C C . ILE B 1 159 ? -11.122 31.130 25.482 1.00 46.77 159 ILE B C 1
ATOM 3628 O O . ILE B 1 159 ? -10.965 31.561 26.622 1.00 47.04 159 ILE B O 1
ATOM 3633 N N . SER B 1 160 ? -10.478 31.631 24.437 1.00 46.99 160 SER B N 1
ATOM 3634 C CA . SER B 1 160 ? -9.543 32.746 24.580 1.00 47.39 160 SER B CA 1
ATOM 3635 C C . SER B 1 160 ? -10.145 34.041 24.026 1.00 47.80 160 SER B C 1
ATOM 3636 O O . SER B 1 160 ? -10.658 34.064 22.902 1.00 47.88 160 SER B O 1
ATOM 3639 N N . LEU B 1 161 ? -10.079 35.111 24.819 1.00 48.11 161 LEU B N 1
ATOM 3640 C CA . LEU B 1 161 ? -10.491 36.437 24.359 1.00 48.41 161 LEU B CA 1
ATOM 3641 C C . LEU B 1 161 ? -9.345 37.151 23.633 1.00 48.75 161 LEU B C 1
ATOM 3642 O O . LEU B 1 161 ? -8.278 37.362 24.214 1.00 48.97 161 LEU B O 1
ATOM 3647 N N . VAL B 1 162 ? -9.574 37.539 22.379 1.00 49.04 162 VAL B N 1
ATOM 3648 C CA . VAL B 1 162 ? -8.513 38.147 21.557 1.00 49.57 162 VAL B CA 1
ATOM 3649 C C . VAL B 1 162 ? -8.546 39.671 21.397 1.00 50.07 162 VAL B C 1
ATOM 3650 O O . VAL B 1 162 ? -8.118 40.187 20.356 1.00 50.21 162 VAL B O 1
ATOM 3654 N N . ASN B 1 163 ? -9.034 40.385 22.406 1.00 50.49 163 ASN B N 1
ATOM 3655 C CA . ASN B 1 163 ? -9.058 41.847 22.363 1.00 51.37 163 ASN B CA 1
ATOM 3656 C C . ASN B 1 163 ? -7.647 42.475 22.236 1.00 52.00 163 ASN B C 1
ATOM 3657 O O . ASN B 1 163 ? -6.646 41.756 22.102 1.00 52.28 163 ASN B O 1
ATOM 3662 N N . SER B 1 164 ? -7.577 43.810 22.282 1.00 52.46 164 SER B N 1
ATOM 3663 C CA . SER B 1 164 ? -6.357 44.572 21.938 1.00 52.45 164 SER B CA 1
ATOM 3664 C C . SER B 1 164 ? -5.272 44.549 23.007 1.00 52.62 164 SER B C 1
ATOM 3665 O O . SER B 1 164 ? -4.076 44.547 22.703 1.00 52.48 164 SER B O 1
ATOM 3668 N N . VAL B 1 165 ? -5.704 44.547 24.260 1.00 53.05 165 VAL B N 1
ATOM 3669 C CA . VAL B 1 165 ? -4.785 44.595 25.397 1.00 53.35 165 VAL B CA 1
ATOM 3670 C C . VAL B 1 165 ? -4.072 43.269 25.651 1.00 53.33 165 VAL B C 1
ATOM 3671 O O . VAL B 1 165 ? -3.177 43.205 26.499 1.00 53.63 165 VAL B O 1
ATOM 3675 N N . ASN B 1 166 ? -4.469 42.226 24.915 1.00 52.99 166 ASN B N 1
ATOM 3676 C CA . ASN B 1 166 ? -3.807 40.923 24.949 1.00 52.34 166 ASN B CA 1
ATOM 3677 C C . ASN B 1 166 ? -2.281 41.061 24.757 1.00 51.64 166 ASN B C 1
ATOM 3678 O O . ASN B 1 166 ? -1.822 41.474 23.691 1.00 51.39 166 ASN B O 1
ATOM 3683 N N . PRO B 1 167 ? -1.490 40.759 25.811 1.00 51.12 167 PRO B N 1
ATOM 3684 C CA . PRO B 1 167 ? -0.030 40.959 25.705 1.00 50.52 167 PRO B CA 1
ATOM 3685 C C . PRO B 1 167 ? 0.604 40.196 24.543 1.00 49.89 167 PRO B C 1
ATOM 3686 O O . PRO B 1 167 ? 1.596 40.657 23.983 1.00 50.18 167 PRO B O 1
ATOM 3690 N N . VAL B 1 168 ? 0.026 39.053 24.178 1.00 49.06 168 VAL B N 1
ATOM 3691 C CA . VAL B 1 168 ? 0.528 38.238 23.065 1.00 48.03 168 VAL B CA 1
ATOM 3692 C C . VAL B 1 168 ? 0.375 38.971 21.728 1.00 47.37 168 VAL B C 1
ATOM 3693 O O . VAL B 1 168 ? 1.212 38.833 20.840 1.00 47.38 168 VAL B O 1
ATOM 3697 N N . ARG B 1 169 ? -0.683 39.762 21.589 1.00 46.58 169 ARG B N 1
ATOM 3698 C CA . ARG B 1 169 ? -0.891 40.531 20.362 1.00 46.09 169 ARG B CA 1
ATOM 3699 C C . ARG B 1 169 ? 0.210 41.559 20.165 1.00 45.79 169 ARG B C 1
ATOM 3700 O O . ARG B 1 169 ? 0.840 41.622 19.099 1.00 45.68 169 ARG B O 1
ATOM 3708 N N . ILE B 1 170 ? 0.454 42.334 21.216 1.00 45.47 170 ILE B N 1
ATOM 3709 C CA . ILE B 1 170 ? 1.453 43.396 21.208 1.00 45.24 170 ILE B CA 1
ATOM 3710 C C . ILE B 1 170 ? 2.825 42.867 20.846 1.00 44.93 170 ILE B C 1
ATOM 3711 O O . ILE B 1 170 ? 3.572 43.518 20.115 1.00 45.22 170 ILE B O 1
ATOM 3716 N N . GLU B 1 171 ? 3.145 41.677 21.339 1.00 44.47 171 GLU B N 1
ATOM 3717 C CA . GLU B 1 171 ? 4.419 41.052 21.031 1.00 44.04 171 GLU B CA 1
ATOM 3718 C C . GLU B 1 171 ? 4.571 40.881 19.532 1.00 43.90 171 GLU B C 1
ATOM 3719 O O . GLU B 1 171 ? 5.571 41.313 18.957 1.00 44.36 171 GLU B O 1
ATOM 3725 N N . GLY B 1 172 ? 3.563 40.297 18.887 1.00 43.44 172 GLY B N 1
ATOM 3726 C CA . GLY B 1 172 ? 3.551 40.210 17.425 1.00 42.23 172 GLY B CA 1
ATOM 3727 C C . GLY B 1 172 ? 3.588 41.560 16.719 1.00 41.71 172 GLY B C 1
ATOM 3728 O O . GLY B 1 172 ? 4.240 41.701 15.679 1.00 41.60 172 GLY B O 1
ATOM 3729 N N . GLN B 1 173 ? 2.888 42.555 17.273 1.00 41.02 173 GLN B N 1
ATOM 3730 C CA . GLN B 1 173 ? 2.787 43.875 16.624 1.00 40.56 173 GLN B CA 1
ATOM 3731 C C . GLN B 1 173 ? 4.070 44.729 16.687 1.00 40.27 173 GLN B C 1
ATOM 3732 O O . GLN B 1 173 ? 4.237 45.659 15.896 1.00 41.00 173 GLN B O 1
ATOM 3738 N N . LYS B 1 174 ? 4.984 44.396 17.592 1.00 39.22 174 LYS B N 1
ATOM 3739 C CA . LYS B 1 174 ? 6.225 45.157 17.723 1.00 38.29 174 LYS B CA 1
ATOM 3740 C C . LYS B 1 174 ? 7.140 44.920 16.538 1.00 38.04 174 LYS B C 1
ATOM 3741 O O . LYS B 1 174 ? 8.040 45.724 16.270 1.00 38.10 174 LYS B O 1
ATOM 3747 N N . THR B 1 175 ? 6.900 43.811 15.836 1.00 37.78 175 THR B N 1
ATOM 3748 C CA . THR B 1 175 ? 7.799 43.329 14.772 1.00 37.12 175 THR B CA 1
ATOM 3749 C C . THR B 1 175 ? 7.869 44.277 13.581 1.00 36.82 175 THR B C 1
ATOM 3750 O O . THR B 1 175 ? 8.767 44.164 12.757 1.00 37.30 175 THR B O 1
ATOM 3754 N N . ALA B 1 176 ? 6.922 45.203 13.491 1.00 36.33 176 ALA B N 1
ATOM 3755 C CA . ALA B 1 176 ? 6.950 46.198 12.442 1.00 35.96 176 ALA B CA 1
ATOM 3756 C C . ALA B 1 176 ? 8.147 47.105 12.643 1.00 36.03 176 ALA B C 1
ATOM 3757 O O . ALA B 1 176 ? 8.859 47.421 11.685 1.00 36.03 176 ALA B O 1
ATOM 3759 N N . ALA B 1 177 ? 8.381 47.497 13.896 1.00 36.15 177 ALA B N 1
ATOM 3760 C CA . ALA B 1 177 ? 9.517 48.343 14.245 1.00 36.02 177 ALA B CA 1
ATOM 3761 C C . ALA B 1 177 ? 10.796 47.645 13.814 1.00 36.19 177 ALA B C 1
ATOM 3762 O O . ALA B 1 177 ? 11.724 48.289 13.305 1.00 36.13 177 ALA B O 1
ATOM 3764 N N . PHE B 1 178 ? 10.816 46.320 13.981 1.00 36.22 178 PHE B N 1
ATOM 3765 C CA . PHE B 1 178 ? 11.959 45.507 13.571 1.00 36.11 178 PHE B CA 1
ATOM 3766 C C . PHE B 1 178 ? 12.187 45.624 12.077 1.00 36.28 178 PHE B C 1
ATOM 3767 O O . PHE B 1 178 ? 13.324 45.834 11.642 1.00 36.45 178 PHE B O 1
ATOM 3775 N N . GLU B 1 179 ? 11.115 45.496 11.294 1.00 36.26 179 GLU B N 1
ATOM 3776 C CA . GLU B 1 179 ? 11.245 45.538 9.840 1.00 36.66 179 GLU B CA 1
ATOM 3777 C C . GLU B 1 179 ? 11.822 46.873 9.374 1.00 37.01 179 GLU B C 1
ATOM 3778 O O . GLU B 1 179 ? 12.767 46.907 8.581 1.00 37.47 179 GLU B O 1
ATOM 3784 N N . ILE B 1 180 ? 11.259 47.960 9.894 1.00 37.14 180 ILE B N 1
ATOM 3785 C CA . ILE B 1 180 ? 11.704 49.324 9.609 1.00 37.04 180 ILE B CA 1
ATOM 3786 C C . ILE B 1 180 ? 13.205 49.493 9.818 1.00 37.35 180 ILE B C 1
ATOM 3787 O O . ILE B 1 180 ? 13.889 50.067 8.977 1.00 37.46 180 ILE B O 1
ATOM 3792 N N . VAL B 1 181 ? 13.714 48.986 10.937 1.00 37.96 181 VAL B N 1
ATOM 3793 C CA . VAL B 1 181 ? 15.139 49.113 11.259 1.00 38.26 181 VAL B CA 1
ATOM 3794 C C . VAL B 1 181 ? 15.966 48.172 10.396 1.00 38.78 181 VAL B C 1
ATOM 3795 O O . VAL B 1 181 ? 17.064 48.536 9.952 1.00 39.17 181 VAL B O 1
ATOM 3799 N N . ASP B 1 182 ? 15.437 46.971 10.150 1.00 39.07 182 ASP B N 1
ATOM 3800 C CA . ASP B 1 182 ? 16.132 45.997 9.317 1.00 39.41 182 ASP B CA 1
ATOM 3801 C C . ASP B 1 182 ? 16.402 46.606 7.938 1.00 39.74 182 ASP B C 1
ATOM 3802 O O . ASP B 1 182 ? 17.501 46.479 7.406 1.00 40.09 182 ASP B O 1
ATOM 3807 N N . VAL B 1 183 ? 15.403 47.309 7.404 1.00 39.93 183 VAL B N 1
ATOM 3808 C CA . VAL B 1 183 ? 15.418 47.859 6.046 1.00 39.85 183 VAL B CA 1
ATOM 3809 C C . VAL B 1 183 ? 16.118 49.212 5.966 1.00 40.01 183 VAL B C 1
ATOM 3810 O O . VAL B 1 183 ? 16.940 49.419 5.081 1.00 40.07 183 VAL B O 1
ATOM 3814 N N . LEU B 1 184 ? 15.803 50.130 6.876 1.00 40.18 184 LEU B N 1
ATOM 3815 C CA . LEU B 1 184 ? 16.486 51.435 6.901 1.00 40.58 184 LEU B CA 1
ATOM 3816 C C . LEU B 1 184 ? 17.937 51.433 7.413 1.00 40.75 184 LEU B C 1
ATOM 3817 O O . LEU B 1 184 ? 18.723 52.330 7.061 1.00 40.67 184 LEU B O 1
ATOM 3822 N N . GLY B 1 185 ? 18.286 50.458 8.254 1.00 40.96 185 GLY B N 1
ATOM 3823 C CA . GLY B 1 185 ? 19.616 50.415 8.862 1.00 41.21 185 GLY B CA 1
ATOM 3824 C C . GLY B 1 185 ? 19.712 51.194 10.163 1.00 41.60 185 GLY B C 1
ATOM 3825 O O . GLY B 1 185 ? 20.604 50.945 10.969 1.00 41.59 185 GLY B O 1
ATOM 3826 N N . THR B 1 186 ? 18.812 52.160 10.353 1.00 41.98 186 THR B N 1
ATOM 3827 C CA . THR B 1 186 ? 18.639 52.853 11.63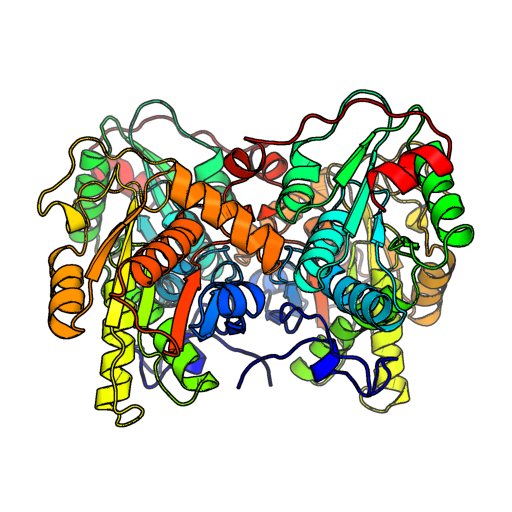8 1.00 42.52 186 THR B CA 1
ATOM 3828 C C . THR B 1 186 ? 17.146 53.020 11.883 1.00 42.56 186 THR B C 1
ATOM 3829 O O . THR B 1 186 ? 16.332 52.701 11.019 1.00 42.98 186 THR B O 1
ATOM 3833 N N . ALA B 1 187 ? 16.794 53.534 13.057 1.00 42.59 187 ALA B N 1
ATOM 3834 C CA . ALA B 1 187 ? 15.432 53.970 13.342 1.00 42.28 187 ALA B CA 1
ATOM 3835 C C . ALA B 1 187 ? 15.236 55.369 12.755 1.00 42.19 187 ALA B C 1
ATOM 3836 O O . ALA B 1 187 ? 16.203 56.110 12.599 1.00 42.48 187 ALA B O 1
ATOM 3838 N N . PRO B 1 188 ? 13.989 55.740 12.412 1.00 42.19 188 PRO B N 1
ATOM 3839 C CA . PRO B 1 188 ? 13.802 57.105 11.912 1.00 41.89 188 PRO B CA 1
ATOM 3840 C C . PRO B 1 188 ? 13.927 58.144 13.048 1.00 41.53 188 PRO B C 1
ATOM 3841 O O . PRO B 1 188 ? 14.153 57.768 14.198 1.00 41.61 188 PRO B O 1
ATOM 3845 N N . ASP B 1 189 ? 13.804 59.432 12.726 1.00 40.88 189 ASP B N 1
ATOM 3846 C CA . ASP B 1 189 ? 13.818 60.484 13.739 1.00 40.15 189 ASP B CA 1
ATOM 3847 C C . ASP B 1 189 ? 12.470 60.584 14.442 1.00 39.83 189 ASP B C 1
ATOM 3848 O O . ASP B 1 189 ? 12.397 60.779 15.658 1.00 39.71 189 ASP B O 1
ATOM 3853 N N . VAL B 1 190 ? 11.400 60.455 13.669 1.00 39.35 190 VAL B N 1
ATOM 3854 C CA . VAL B 1 190 ? 10.064 60.340 14.246 1.00 38.72 190 VAL B CA 1
ATOM 3855 C C . VAL B 1 190 ? 9.289 59.232 13.558 1.00 37.90 190 VAL B C 1
ATOM 3856 O O . VAL B 1 190 ? 9.398 59.042 12.351 1.00 38.13 190 VAL B O 1
ATOM 3860 N N . HIS B 1 191 ? 8.548 58.467 14.351 1.00 37.16 191 HIS B N 1
ATOM 3861 C CA . HIS B 1 191 ? 7.633 57.475 13.806 1.00 36.34 191 HIS B CA 1
ATOM 3862 C C . HIS B 1 191 ? 6.192 57.891 14.029 1.00 36.19 191 HIS B C 1
ATOM 3863 O O . HIS B 1 191 ? 5.748 58.074 15.175 1.00 36.32 191 HIS B O 1
ATOM 3870 N N . ALA B 1 192 ? 5.466 58.043 12.932 1.00 35.78 192 ALA B N 1
ATOM 3871 C CA . ALA B 1 192 ? 4.115 58.568 12.984 1.00 35.99 192 ALA B CA 1
ATOM 3872 C C . ALA B 1 192 ? 3.100 57.462 12.745 1.00 36.52 192 ALA B C 1
ATOM 3873 O O . ALA B 1 192 ? 3.239 56.664 11.789 1.00 36.92 192 ALA B O 1
ATOM 3875 N N . LEU B 1 193 ? 2.075 57.407 13.590 1.00 36.38 193 LEU B N 1
ATOM 3876 C CA . LEU B 1 193 ? 1.024 56.410 13.396 1.00 36.65 193 LEU B CA 1
ATOM 3877 C C . LEU B 1 193 ? -0.306 56.792 14.026 1.00 36.61 193 LEU B C 1
ATOM 3878 O O . LEU B 1 193 ? -0.336 57.633 14.923 1.00 37.02 193 LEU B O 1
ATOM 3883 N N . PRO B 1 194 ? -1.413 56.162 13.576 1.00 36.51 194 PRO B N 1
ATOM 3884 C CA . PRO B 1 194 ? -2.718 56.519 14.115 1.00 36.64 194 PRO B CA 1
ATOM 3885 C C . PRO B 1 194 ? -2.919 55.817 15.457 1.00 37.04 194 PRO B C 1
ATOM 3886 O O . PRO B 1 194 ? -2.226 54.832 15.744 1.00 37.81 194 PRO B O 1
ATOM 3890 N N . VAL B 1 195 ? -3.823 56.315 16.289 1.00 36.71 195 VAL B N 1
ATOM 3891 C CA . VAL B 1 195 ? -3.980 55.730 17.615 1.00 36.86 195 VAL B CA 1
ATOM 3892 C C . VAL B 1 195 ? -5.445 55.518 17.951 1.00 37.01 195 VAL B C 1
ATOM 3893 O O . VAL B 1 195 ? -6.238 56.460 17.971 1.00 36.91 195 VAL B O 1
ATOM 3897 N N . GLY B 1 196 ? -5.801 54.273 18.226 1.00 37.02 196 GLY B N 1
ATOM 3898 C CA . GLY B 1 196 ? -7.162 53.965 18.612 1.00 37.10 196 GLY B CA 1
ATOM 3899 C C . GLY B 1 196 ? -7.209 53.491 20.040 1.00 37.16 196 GLY B C 1
ATOM 3900 O O . GLY B 1 196 ? -7.616 54.232 20.938 1.00 37.27 196 GLY B O 1
ATOM 3901 N N . ASN B 1 197 ? -6.802 52.239 20.241 1.00 37.08 197 ASN B N 1
ATOM 3902 C CA . ASN B 1 197 ? -6.754 51.653 21.566 1.00 36.86 197 ASN B CA 1
ATOM 3903 C C . ASN B 1 197 ? -5.334 51.683 22.077 1.00 37.06 197 ASN B C 1
ATOM 3904 O O . ASN B 1 197 ? -5.062 51.347 23.246 1.00 37.11 197 ASN B O 1
ATOM 3909 N N . ALA B 1 198 ? -4.438 52.096 21.187 1.00 36.83 198 ALA B N 1
ATOM 3910 C CA . ALA B 1 198 ? -3.074 52.455 21.549 1.00 37.39 198 ALA B CA 1
ATOM 3911 C C . ALA B 1 198 ? -2.169 51.238 21.682 1.00 37.72 198 ALA B C 1
ATOM 3912 O O . ALA B 1 198 ? -1.041 51.344 22.178 1.00 38.15 198 ALA B O 1
ATOM 3914 N N . GLY B 1 199 ? -2.659 50.091 21.217 1.00 37.90 199 GLY B N 1
ATOM 3915 C CA . GLY B 1 199 ? -1.870 48.870 21.208 1.00 38.32 199 GLY B CA 1
ATOM 3916 C C . GLY B 1 199 ? -0.684 48.988 20.269 1.00 38.86 199 GLY B C 1
ATOM 3917 O O . GLY B 1 199 ? 0.416 48.528 20.590 1.00 38.99 199 GLY B O 1
ATOM 3918 N N . ASN B 1 200 ? -0.909 49.609 19.110 1.00 38.88 200 ASN B N 1
ATOM 3919 C CA . ASN B 1 200 ? 0.115 49.699 18.087 1.00 38.83 200 ASN B CA 1
ATOM 3920 C C . ASN B 1 200 ? 1.239 50.649 18.489 1.00 39.26 200 ASN B C 1
ATOM 3921 O O . ASN B 1 200 ? 2.419 50.334 18.331 1.00 39.65 200 ASN B O 1
ATOM 3926 N N . ILE B 1 201 ? 0.878 51.819 19.008 1.00 39.09 201 ILE B N 1
ATOM 3927 C CA . ILE B 1 201 ? 1.883 52.793 19.393 1.00 38.82 201 ILE B CA 1
ATOM 3928 C C . ILE B 1 201 ? 2.739 52.235 20.534 1.00 38.72 201 ILE B C 1
ATOM 3929 O O . ILE B 1 201 ? 3.959 52.464 20.583 1.00 38.49 201 ILE B O 1
ATOM 3934 N N . THR B 1 202 ? 2.087 51.492 21.431 1.00 38.44 202 THR B N 1
ATOM 3935 C CA . THR B 1 202 ? 2.755 50.800 22.513 1.00 38.21 202 THR B CA 1
ATOM 3936 C C . THR B 1 202 ? 3.698 49.778 21.930 1.00 38.34 202 THR B C 1
ATOM 3937 O O . THR B 1 202 ? 4.847 49.668 22.367 1.00 38.82 202 THR B O 1
ATOM 3941 N N . ALA B 1 203 ? 3.202 49.036 20.941 1.00 37.94 203 ALA B N 1
ATOM 3942 C CA . ALA B 1 203 ? 3.934 47.939 20.350 1.00 37.50 203 ALA B CA 1
ATOM 3943 C C . ALA B 1 203 ? 5.148 48.419 19.558 1.00 37.52 203 ALA B C 1
ATOM 3944 O O . ALA B 1 203 ? 6.220 47.835 19.674 1.00 37.72 203 ALA B O 1
ATOM 3946 N N . TYR B 1 204 ? 5.001 49.485 18.774 1.00 37.61 204 TYR B N 1
ATOM 3947 C CA . TYR B 1 204 ? 6.144 50.022 18.029 1.00 37.80 204 TYR B CA 1
ATOM 3948 C C . TYR B 1 204 ? 7.240 50.451 18.997 1.00 37.81 204 TYR B C 1
ATOM 3949 O O . TYR B 1 204 ? 8.398 50.055 18.855 1.00 37.85 204 TYR B O 1
ATOM 3958 N N . TRP B 1 205 ? 6.858 51.231 20.005 1.00 37.90 205 TRP B N 1
ATOM 3959 C CA . TRP B 1 205 ? 7.808 51.705 21.016 1.00 37.67 205 TRP B CA 1
ATOM 3960 C C . TRP B 1 205 ? 8.529 50.556 21.732 1.00 37.50 205 TRP B C 1
ATOM 3961 O O . TRP B 1 205 ? 9.723 50.665 22.018 1.00 37.50 205 TRP B O 1
ATOM 3972 N N . LYS B 1 206 ? 7.807 49.463 22.007 1.00 37.38 206 LYS B N 1
ATOM 3973 C CA . LYS B 1 206 ? 8.403 48.243 22.568 1.00 37.29 206 LYS B CA 1
ATOM 3974 C C . LYS B 1 206 ? 9.452 47.702 21.616 1.00 37.32 206 LYS B C 1
ATOM 3975 O O . LYS B 1 206 ? 10.535 47.295 22.040 1.00 37.74 206 LYS B O 1
ATOM 3981 N N . GLY B 1 207 ? 9.123 47.716 20.331 1.00 36.96 207 GLY B N 1
ATOM 3982 C CA . GLY B 1 207 ? 10.016 47.237 19.297 1.00 36.94 207 GLY B CA 1
ATOM 3983 C C . GLY B 1 207 ? 11.264 48.080 19.170 1.00 36.87 207 GLY B C 1
ATOM 3984 O O . GLY B 1 207 ? 12.365 47.543 19.069 1.00 37.20 207 GLY B O 1
ATOM 3985 N N . TYR B 1 208 ? 11.112 49.400 19.175 1.00 36.63 208 TYR B N 1
ATOM 3986 C CA . TYR B 1 208 ? 12.285 50.261 19.051 1.00 36.56 208 TYR B CA 1
ATOM 3987 C C . TYR B 1 208 ? 13.239 50.104 20.233 1.00 36.70 208 TYR B C 1
ATOM 3988 O O . TYR B 1 208 ? 14.449 49.951 20.038 1.00 36.66 208 TYR B O 1
ATOM 3997 N N . THR B 1 209 ? 12.685 50.103 21.442 1.00 36.66 209 THR B N 1
ATOM 3998 C CA . THR B 1 209 ? 13.476 49.901 22.653 1.00 36.85 209 THR B CA 1
ATOM 3999 C C . THR B 1 209 ? 14.149 48.532 22.690 1.00 37.13 209 THR B C 1
ATOM 4000 O O . THR B 1 209 ? 15.298 48.420 23.119 1.00 37.32 209 THR B O 1
ATOM 4004 N N . GLU B 1 210 ? 13.436 47.496 22.256 1.00 37.47 210 GLU B N 1
ATOM 4005 C CA . GLU B 1 210 ? 14.007 46.157 22.222 1.00 37.95 210 GLU B CA 1
ATOM 4006 C C . GLU B 1 210 ? 15.261 46.151 21.361 1.00 38.39 210 GLU B C 1
ATOM 4007 O O . GLU B 1 210 ? 16.277 45.565 21.742 1.00 38.46 210 GLU B O 1
ATOM 4013 N N . TYR B 1 211 ? 15.184 46.824 20.211 1.00 38.78 211 TYR B N 1
ATOM 4014 C CA . TYR B 1 211 ? 16.322 46.954 19.306 1.00 39.21 211 TYR B CA 1
ATOM 4015 C C . TYR B 1 211 ? 17.416 47.891 19.846 1.00 39.64 211 TYR B C 1
ATOM 4016 O O . TYR B 1 211 ? 18.582 47.738 19.498 1.00 40.12 211 TYR B O 1
ATOM 4025 N N . HIS B 1 212 ? 17.038 48.844 20.697 1.00 40.03 212 HIS B N 1
ATOM 4026 C CA . HIS B 1 212 ? 17.980 49.689 21.446 1.00 40.19 212 HIS B CA 1
ATOM 4027 C C . HIS B 1 212 ? 18.685 48.849 22.506 1.00 40.56 212 HIS B C 1
ATOM 4028 O O . HIS B 1 212 ? 19.904 48.923 22.638 1.00 40.85 212 HIS B O 1
ATOM 4035 N N . GLN B 1 213 ? 17.916 48.047 23.247 1.00 40.99 213 GLN B N 1
ATOM 4036 C CA . GLN B 1 213 ? 18.442 47.162 24.301 1.00 41.56 213 GLN B CA 1
ATOM 4037 C C . GLN B 1 213 ? 19.386 46.091 23.781 1.00 41.70 213 GLN B C 1
ATOM 4038 O O . GLN B 1 213 ? 20.226 45.575 24.527 1.00 41.56 213 GLN B O 1
ATOM 4044 N N . LEU B 1 214 ? 19.229 45.760 22.503 1.00 41.81 214 LEU B N 1
ATOM 4045 C CA . LEU B 1 214 ? 19.991 44.697 21.856 1.00 42.02 214 LEU B CA 1
ATOM 4046 C C . LEU B 1 214 ? 21.183 45.260 21.065 1.00 42.21 214 LEU B C 1
ATOM 4047 O O . LEU B 1 214 ? 22.012 44.505 20.546 1.00 42.08 214 LEU B O 1
ATOM 4052 N N . GLY B 1 215 ? 21.246 46.589 20.964 1.00 42.43 215 GLY B N 1
ATOM 4053 C CA . GLY B 1 215 ? 22.388 47.286 20.367 1.00 42.59 215 GLY B CA 1
ATOM 4054 C C . GLY B 1 215 ? 22.306 47.604 18.887 1.00 42.61 215 GLY B C 1
ATOM 4055 O O . GLY B 1 215 ? 23.318 47.898 18.266 1.00 42.76 215 GLY B O 1
ATOM 4056 N N . LEU B 1 216 ? 21.104 47.573 18.325 1.00 42.86 216 LEU B N 1
ATOM 4057 C CA . LEU B 1 216 ? 20.920 47.748 16.879 1.00 43.12 216 LEU B CA 1
ATOM 4058 C C . LEU B 1 216 ? 20.644 49.192 16.409 1.00 43.24 216 LEU B C 1
ATOM 4059 O O . LEU B 1 216 ? 20.652 49.466 15.207 1.00 43.28 216 LEU B O 1
ATOM 4064 N N . ILE B 1 217 ? 20.403 50.101 17.355 1.00 43.48 217 ILE B N 1
ATOM 4065 C CA . ILE B 1 217 ? 20.256 51.542 17.069 1.00 43.73 217 ILE B CA 1
ATOM 4066 C C . ILE B 1 217 ? 20.842 52.449 18.177 1.00 43.90 217 ILE B C 1
ATOM 4067 O O . ILE B 1 217 ? 20.741 52.136 19.371 1.00 43.84 217 ILE B O 1
ATOM 4072 N N . ASP B 1 218 ? 21.458 53.561 17.767 1.00 44.00 218 ASP B N 1
ATOM 4073 C CA . ASP B 1 218 ? 22.002 54.562 18.701 1.00 44.10 218 ASP B CA 1
ATOM 4074 C C . ASP B 1 218 ? 20.921 55.405 19.397 1.00 43.93 218 ASP B C 1
ATOM 4075 O O . ASP B 1 218 ? 21.079 55.781 20.556 1.00 43.78 218 ASP B O 1
ATOM 4080 N N . LYS B 1 219 ? 19.841 55.710 18.675 1.00 43.73 219 LYS B N 1
ATOM 4081 C CA . LYS B 1 219 ? 18.812 56.638 19.158 1.00 43.40 219 LYS B CA 1
ATOM 4082 C C . LYS B 1 219 ? 17.382 56.227 18.752 1.00 42.96 219 LYS B C 1
ATOM 4083 O O . LYS B 1 219 ? 17.133 55.752 17.630 1.00 42.94 219 LYS B O 1
ATOM 4089 N N . LEU B 1 220 ? 16.458 56.438 19.689 1.00 42.25 220 LEU B N 1
ATOM 4090 C CA . LEU B 1 220 ? 15.054 56.058 19.558 1.00 41.30 220 LEU B CA 1
ATOM 4091 C C . LEU B 1 220 ? 14.251 57.170 18.879 1.00 40.85 220 LEU B C 1
ATOM 4092 O O . LEU B 1 220 ? 14.524 58.349 19.098 1.00 40.88 220 LEU B O 1
ATOM 4097 N N . PRO B 1 221 ? 13.259 56.802 18.046 1.00 40.36 221 PRO B N 1
ATOM 4098 C CA . PRO B 1 221 ? 12.449 57.818 17.372 1.00 39.92 221 PRO B CA 1
ATOM 4099 C C . PRO B 1 221 ? 11.434 58.450 18.314 1.00 39.71 221 PRO B C 1
ATOM 4100 O O . PRO B 1 221 ? 10.999 57.805 19.264 1.00 39.87 221 PRO B O 1
ATOM 4104 N N . ARG B 1 222 ? 11.081 59.707 18.063 1.00 39.32 222 ARG B N 1
ATOM 4105 C CA . ARG B 1 222 ? 9.988 60.357 18.779 1.00 39.00 222 ARG B CA 1
ATOM 4106 C C . ARG B 1 222 ? 8.664 59.805 18.218 1.00 38.86 222 ARG B C 1
ATOM 4107 O O . ARG B 1 222 ? 8.418 59.883 17.012 1.00 39.22 222 ARG B O 1
ATOM 4115 N N . MET B 1 223 ? 7.833 59.213 19.073 1.00 38.59 223 MET B N 1
ATOM 4116 C CA . MET B 1 223 ? 6.567 58.623 18.622 1.00 38.02 223 MET B CA 1
ATOM 4117 C C . MET B 1 223 ? 5.495 59.699 18.490 1.00 37.84 223 MET B C 1
ATOM 4118 O O . MET B 1 223 ? 5.116 60.337 19.477 1.00 38.26 223 MET B O 1
ATOM 4123 N N . LEU B 1 224 ? 5.008 59.886 17.272 1.00 37.55 224 LEU B N 1
ATOM 4124 C CA . LEU B 1 224 ? 3.901 60.790 16.998 1.00 37.34 224 LEU B CA 1
ATOM 4125 C C . LEU B 1 224 ? 2.612 60.008 16.731 1.00 37.29 224 LEU B C 1
ATOM 4126 O O . LEU B 1 224 ? 2.538 59.228 15.785 1.00 37.53 224 LEU B O 1
ATOM 4131 N N . GLY B 1 225 ? 1.592 60.227 17.550 1.00 37.14 225 GLY B N 1
ATOM 4132 C CA . GLY B 1 225 ? 0.337 59.508 17.366 1.00 36.81 225 GLY B CA 1
ATOM 4133 C C . GLY B 1 225 ? -0.826 60.441 17.129 1.00 36.46 225 GLY B C 1
ATOM 4134 O O . GLY B 1 225 ? -1.075 61.346 17.927 1.00 36.19 225 GLY B O 1
ATOM 4135 N N . THR B 1 226 ? -1.540 60.219 16.031 1.00 36.18 226 THR B N 1
ATOM 4136 C CA . THR B 1 226 ? -2.682 61.058 15.701 1.00 36.04 226 THR B CA 1
ATOM 4137 C C . THR B 1 226 ? -3.997 60.368 15.997 1.00 35.86 226 THR B C 1
ATOM 4138 O O . THR B 1 226 ? -4.180 59.183 15.699 1.00 35.66 226 THR B O 1
ATOM 4142 N N . GLN B 1 227 ? -4.913 61.134 16.573 1.00 36.14 227 GLN B N 1
ATOM 4143 C CA . GLN B 1 227 ? -6.307 60.718 16.722 1.00 36.44 227 GLN B CA 1
ATOM 4144 C C . GLN B 1 227 ? -7.158 61.691 15.929 1.00 36.46 227 GLN B C 1
ATOM 4145 O O . GLN B 1 227 ? -6.700 62.775 15.577 1.00 36.23 227 GLN B O 1
ATOM 4151 N N . ALA B 1 228 ? -8.393 61.293 15.646 1.00 36.70 228 ALA B N 1
ATOM 4152 C CA . ALA B 1 228 ? -9.362 62.189 15.036 1.00 36.89 228 ALA B CA 1
ATOM 4153 C C . ALA B 1 228 ? -9.801 63.261 16.053 1.00 37.13 228 ALA B C 1
ATOM 4154 O O . ALA B 1 228 ? -9.854 62.992 17.268 1.00 37.21 228 ALA B O 1
ATOM 4156 N N . ALA B 1 229 ? -10.117 64.468 15.579 1.00 37.05 229 ALA B N 1
ATOM 4157 C CA . ALA B 1 229 ? -10.510 65.550 16.503 1.00 37.03 229 ALA B CA 1
ATOM 4158 C C . ALA B 1 229 ? -11.747 65.186 17.338 1.00 37.11 229 ALA B C 1
ATOM 4159 O O . ALA B 1 229 ? -11.911 65.661 18.473 1.00 37.07 229 ALA B O 1
ATOM 4161 N N . GLY B 1 230 ? -12.605 64.336 16.774 1.00 37.12 230 GLY B N 1
ATOM 4162 C CA . GLY B 1 230 ? -13.837 63.921 17.437 1.00 37.33 230 GLY B CA 1
ATOM 4163 C C . GLY B 1 230 ? -13.645 62.731 18.354 1.00 37.40 230 GLY B C 1
ATOM 4164 O O . GLY B 1 230 ? -14.506 62.439 19.178 1.00 37.69 230 GLY B O 1
ATOM 4165 N N . ALA B 1 231 ? -12.514 62.047 18.206 1.00 37.28 231 ALA B N 1
ATOM 4166 C CA . ALA B 1 231 ? -12.175 60.906 19.048 1.00 37.23 231 ALA B CA 1
ATOM 4167 C C . ALA B 1 231 ? -10.743 61.051 19.558 1.00 37.30 231 ALA B C 1
ATOM 4168 O O . ALA B 1 231 ? -9.879 60.245 19.227 1.00 37.25 231 ALA B O 1
ATOM 4170 N N . ALA B 1 232 ? -10.494 62.077 20.375 1.00 37.60 232 ALA B N 1
ATOM 4171 C CA . ALA B 1 232 ? -9.117 62.435 20.757 1.00 37.38 232 ALA B CA 1
ATOM 4172 C C . ALA B 1 232 ? -8.802 62.380 22.265 1.00 37.46 232 ALA B C 1
ATOM 4173 O O . ALA B 1 232 ? -8.172 63.302 22.792 1.00 37.26 232 ALA B O 1
ATOM 4175 N N . PRO B 1 233 ? -9.190 61.283 22.954 1.00 37.54 233 PRO B N 1
ATOM 4176 C CA . PRO B 1 233 ? -8.977 61.239 24.394 1.00 37.68 233 PRO B CA 1
ATOM 4177 C C . PRO B 1 233 ? -7.537 61.462 24.828 1.00 37.97 233 PRO B C 1
ATOM 4178 O O . PRO B 1 233 ? -7.315 62.119 25.831 1.00 38.47 233 PRO B O 1
ATOM 4182 N N . LEU B 1 234 ? -6.569 60.944 24.085 1.00 38.59 234 LEU B N 1
ATOM 4183 C CA . LEU B 1 234 ? -5.160 61.096 24.466 1.00 39.22 234 LEU B CA 1
ATOM 4184 C C . LEU B 1 234 ? -4.588 62.502 24.270 1.00 39.78 234 LEU B C 1
ATOM 4185 O O . LEU B 1 234 ? -3.717 62.920 25.021 1.00 40.26 234 LEU B O 1
ATOM 4190 N N . VAL B 1 235 ? -5.061 63.215 23.251 1.00 40.21 235 VAL B N 1
ATOM 4191 C CA . VAL B 1 235 ? -4.719 64.620 23.056 1.00 40.13 235 VAL B CA 1
ATOM 4192 C C . VAL B 1 235 ? -5.359 65.465 24.138 1.00 40.52 235 VAL B C 1
ATOM 4193 O O . VAL B 1 235 ? -4.709 66.333 24.713 1.00 40.88 235 VAL B O 1
ATOM 4197 N N . LEU B 1 236 ? -6.637 65.196 24.404 1.00 40.86 236 LEU B N 1
ATOM 4198 C CA . LEU B 1 236 ? -7.477 66.026 25.279 1.00 41.17 236 LEU B CA 1
ATOM 4199 C C . LEU B 1 236 ? -7.281 65.765 26.773 1.00 41.29 236 LEU B C 1
ATOM 4200 O O . LEU B 1 236 ? -7.761 66.538 27.592 1.00 41.82 236 LEU B O 1
ATOM 4205 N N . GLY B 1 237 ? -6.603 64.672 27.119 1.00 41.63 237 GLY B N 1
ATOM 4206 C CA . GLY B 1 237 ? -6.274 64.331 28.510 1.00 42.23 237 GLY B CA 1
ATOM 4207 C C . GLY B 1 237 ? -7.332 63.587 29.329 1.00 42.83 237 GLY B C 1
ATOM 4208 O O . GLY B 1 237 ? -7.023 62.977 30.366 1.00 42.85 237 GLY B O 1
ATOM 4209 N N . GLU B 1 238 ? -8.582 63.649 28.880 1.00 43.05 238 GLU B N 1
ATOM 4210 C CA . GLU B 1 238 ? -9.678 62.924 29.520 1.00 43.26 238 GLU B CA 1
ATOM 4211 C C . GLU B 1 238 ? -10.347 61.969 28.515 1.00 43.21 238 GLU B C 1
ATOM 4212 O O . GLU B 1 238 ? -10.066 62.051 27.319 1.00 43.17 238 GLU B O 1
ATOM 4218 N N . PRO B 1 239 ? -11.190 61.030 28.998 1.00 43.21 239 PRO B N 1
ATOM 4219 C CA . PRO B 1 239 ? -11.907 60.127 28.081 1.00 43.14 239 PRO B CA 1
ATOM 4220 C C . PRO B 1 239 ? -13.061 60.815 27.344 1.00 43.02 239 PRO B C 1
ATOM 4221 O O . PRO B 1 239 ? -13.509 61.882 27.774 1.00 43.16 239 PRO B O 1
ATOM 4225 N N . VAL B 1 240 ? -13.515 60.218 26.238 1.00 42.88 240 VAL B N 1
ATOM 4226 C CA . VAL B 1 240 ? -14.545 60.822 25.371 1.00 42.75 240 VAL B CA 1
ATOM 4227 C C . VAL B 1 240 ? -15.778 59.911 25.290 1.00 43.26 240 VAL B C 1
ATOM 4228 O O . VAL B 1 240 ? -15.664 58.722 24.986 1.00 43.18 240 VAL B O 1
ATOM 4232 N N . SER B 1 241 ? -16.951 60.483 25.563 1.00 44.06 241 SER B N 1
ATOM 4233 C CA . SER B 1 241 ? -18.191 59.709 25.727 1.00 44.55 241 SER B CA 1
ATOM 4234 C C . SER B 1 241 ? -18.756 59.170 24.420 1.00 44.85 241 SER B C 1
ATOM 4235 O O . SER B 1 241 ? -18.898 57.953 24.264 1.00 45.05 241 SER B O 1
ATOM 4238 N N . HIS B 1 242 ? -19.082 60.066 23.489 1.00 45.02 242 HIS B N 1
ATOM 4239 C CA . HIS B 1 242 ? -19.621 59.643 22.198 1.00 45.27 242 HIS B CA 1
ATOM 4240 C C . HIS B 1 242 ? -18.681 59.999 21.056 1.00 45.30 242 HIS B C 1
ATOM 4241 O O . HIS B 1 242 ? -18.898 61.000 20.369 1.00 45.85 242 HIS B O 1
ATOM 4248 N N . PRO B 1 243 ? -17.631 59.180 20.847 1.00 44.88 243 PRO B N 1
ATOM 4249 C CA . PRO B 1 243 ? -16.611 59.478 19.846 1.00 44.87 243 PRO B CA 1
ATOM 4250 C C . PRO B 1 243 ? -17.237 59.626 18.469 1.00 44.89 243 PRO B C 1
ATOM 4251 O O . PRO B 1 243 ? -18.311 59.069 18.212 1.00 45.00 243 PRO B O 1
ATOM 4255 N N . GLU B 1 244 ? -16.579 60.374 17.594 1.00 44.46 244 GLU B N 1
ATOM 4256 C CA . GLU B 1 244 ? -17.180 60.709 16.318 1.00 44.39 244 GLU B CA 1
ATOM 4257 C C . GLU B 1 244 ? -16.070 60.930 15.306 1.00 43.66 244 GLU B C 1
ATOM 4258 O O . GLU B 1 244 ? -15.188 61.760 15.518 1.00 43.29 244 GLU B O 1
ATOM 4264 N N . THR B 1 245 ? -16.109 60.152 14.224 1.00 43.19 245 THR B N 1
ATOM 4265 C CA . THR B 1 245 ? -15.124 60.241 13.135 1.00 42.60 245 THR B CA 1
ATOM 4266 C C . THR B 1 245 ? -15.423 59.261 11.998 1.00 42.19 245 THR B C 1
ATOM 4267 O O . THR B 1 245 ? -15.883 58.141 12.242 1.00 41.93 245 THR B O 1
ATOM 4271 N N . ILE B 1 246 ? -15.150 59.676 10.760 1.00 41.65 246 ILE B N 1
ATOM 4272 C CA . ILE B 1 246 ? -15.227 58.747 9.621 1.00 41.55 246 ILE B CA 1
ATOM 4273 C C . ILE B 1 246 ? -14.242 57.571 9.731 1.00 40.96 246 ILE B C 1
ATOM 4274 O O . ILE B 1 246 ? -14.486 56.510 9.165 1.00 40.55 246 ILE B O 1
ATOM 4279 N N . ALA B 1 247 ? -13.160 57.769 10.488 1.00 40.39 247 ALA B N 1
ATOM 4280 C CA . ALA B 1 247 ? -12.102 56.770 10.679 1.00 39.97 247 ALA B CA 1
ATOM 4281 C C . ALA B 1 247 ? -12.466 55.681 11.702 1.00 39.66 247 ALA B C 1
ATOM 4282 O O . ALA B 1 247 ? -11.886 55.595 12.787 1.00 39.68 247 ALA B O 1
ATOM 4284 N N . THR B 1 248 ? -13.416 54.836 11.335 1.00 39.25 248 THR B N 1
ATOM 4285 C CA . THR B 1 248 ? -13.959 53.824 12.233 1.00 39.11 248 THR B CA 1
ATOM 4286 C C . THR B 1 248 ? -12.929 53.171 13.150 1.00 38.83 248 THR B C 1
ATOM 4287 O O . THR B 1 248 ? -13.188 53.013 14.336 1.00 38.82 248 THR B O 1
ATOM 4291 N N . ALA B 1 249 ? -11.780 52.805 12.585 1.00 38.81 249 ALA B N 1
ATOM 4292 C CA . ALA B 1 249 ? -10.718 52.070 13.281 1.00 39.20 249 ALA B CA 1
ATOM 4293 C C . ALA B 1 249 ? -10.092 52.791 14.488 1.00 39.63 249 ALA B C 1
ATOM 4294 O O . ALA B 1 249 ? -9.468 52.144 15.334 1.00 39.86 249 ALA B O 1
ATOM 4296 N N . ILE B 1 250 ? -10.236 54.117 14.550 1.00 39.56 250 ILE B N 1
ATOM 4297 C CA . ILE B 1 250 ? -9.704 54.912 15.659 1.00 39.31 250 ILE B CA 1
ATOM 4298 C C . ILE B 1 250 ? -10.802 55.715 16.359 1.00 39.79 250 ILE B C 1
ATOM 4299 O O . ILE B 1 250 ? -10.525 56.688 17.083 1.00 39.80 250 ILE B O 1
ATOM 4304 N N . ARG B 1 251 ? -12.045 55.268 16.153 1.00 39.77 251 ARG B N 1
ATOM 4305 C CA . ARG B 1 251 ? -13.222 55.821 16.801 1.00 39.55 251 ARG B CA 1
ATOM 4306 C C . ARG B 1 251 ? -13.357 55.240 18.209 1.00 39.36 251 ARG B C 1
ATOM 4307 O O . ARG B 1 251 ? -14.319 54.526 18.524 1.00 39.34 251 ARG B O 1
ATOM 4315 N N . ILE B 1 252 ? -12.377 55.558 19.048 1.00 39.08 252 ILE B N 1
ATOM 4316 C CA . ILE B 1 252 ? -12.306 55.055 20.415 1.00 39.10 252 ILE B CA 1
ATOM 4317 C C . ILE B 1 252 ? -12.256 56.220 21.395 1.00 39.25 252 ILE B C 1
ATOM 4318 O O . ILE B 1 252 ? -11.392 57.090 21.297 1.00 39.09 252 ILE B O 1
ATOM 4323 N N . GLY B 1 253 ? -13.184 56.223 22.344 1.00 39.75 253 GLY B N 1
ATOM 4324 C CA . GLY B 1 253 ? -13.237 57.274 23.351 1.00 40.50 253 GLY B CA 1
ATOM 4325 C C . GLY B 1 253 ? -12.458 56.935 24.602 1.00 40.94 253 GLY B C 1
ATOM 4326 O O . GLY B 1 253 ? -12.343 57.763 25.504 1.00 41.25 253 GLY B O 1
ATOM 4327 N N . SER B 1 254 ? -11.910 55.723 24.644 1.00 41.32 254 SER B N 1
ATOM 4328 C CA . SER B 1 254 ? -11.293 55.178 25.844 1.00 41.96 254 SER B CA 1
ATOM 4329 C C . SER B 1 254 ? -10.315 54.051 25.500 1.00 42.19 254 SER B C 1
ATOM 4330 O O . SER B 1 254 ? -10.701 52.875 25.512 1.00 42.28 254 SER B O 1
ATOM 4333 N N . PRO B 1 255 ? -9.049 54.405 25.177 1.00 42.21 255 PRO B N 1
ATOM 4334 C CA . PRO B 1 255 ? -8.024 53.419 24.831 1.00 42.13 255 PRO B CA 1
ATOM 4335 C C . PRO B 1 255 ? -7.890 52.338 25.893 1.00 42.40 255 PRO B C 1
ATOM 4336 O O . PRO B 1 255 ? -7.853 52.637 27.088 1.00 42.90 255 PRO B O 1
ATOM 4340 N N . ALA B 1 256 ? -7.821 51.091 25.454 1.00 42.63 256 ALA B N 1
ATOM 4341 C CA . ALA B 1 256 ? -7.591 49.967 26.345 1.00 42.82 256 ALA B CA 1
ATOM 4342 C C . ALA B 1 256 ? -6.159 49.976 26.895 1.00 43.23 256 ALA B C 1
ATOM 4343 O O . ALA B 1 256 ? -5.902 49.467 27.982 1.00 42.99 256 ALA B O 1
ATOM 4345 N N . SER B 1 257 ? -5.232 50.537 26.120 1.00 44.04 257 SE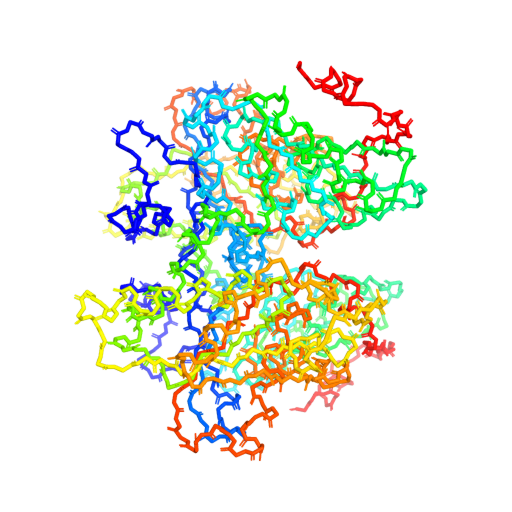R B N 1
ATOM 4346 C CA . SER B 1 257 ? -3.836 50.666 26.517 1.00 44.84 257 SER B CA 1
ATOM 4347 C C . SER B 1 257 ? -3.542 52.135 26.770 1.00 45.32 257 SER B C 1
ATOM 4348 O O . SER B 1 257 ? -2.580 52.677 26.245 1.00 45.44 257 SER B O 1
ATOM 4351 N N . TRP B 1 258 ? -4.376 52.783 27.571 1.00 46.44 258 TRP B N 1
ATOM 4352 C CA . TRP B 1 258 ? -4.223 54.213 27.831 1.00 47.19 258 TRP B CA 1
ATOM 4353 C C . TRP B 1 258 ? -2.900 54.476 28.588 1.00 46.24 258 TRP B C 1
ATOM 4354 O O . TRP B 1 258 ? -2.175 55.420 28.278 1.00 46.04 258 TRP B O 1
ATOM 4365 N N . THR B 1 259 ? -2.577 53.600 29.534 1.00 45.20 259 THR B N 1
ATOM 4366 C CA . THR B 1 259 ? -1.350 53.688 30.317 1.00 44.38 259 THR B CA 1
ATOM 4367 C C . THR B 1 259 ? -0.087 53.590 29.464 1.00 44.07 259 THR B C 1
ATOM 4368 O O . THR B 1 259 ? 0.720 54.528 29.428 1.00 44.47 259 THR B O 1
ATOM 4372 N N . SER B 1 260 ? 0.081 52.467 28.775 1.00 43.16 260 SER B N 1
ATOM 4373 C CA . SER B 1 260 ? 1.331 52.194 28.107 1.00 42.42 260 SER B CA 1
ATOM 4374 C C . SER B 1 260 ? 1.539 53.114 26.904 1.00 42.18 260 SER B C 1
ATOM 4375 O O . SER B 1 260 ? 2.658 53.218 26.385 1.00 42.18 260 SER B O 1
ATOM 4378 N N . ALA B 1 261 ? 0.472 53.788 26.468 1.00 41.35 261 ALA B N 1
ATOM 4379 C CA . ALA B 1 261 ? 0.586 54.750 25.369 1.00 40.47 261 ALA B CA 1
ATOM 4380 C C . ALA B 1 261 ? 1.242 56.009 25.885 1.00 40.19 261 ALA B C 1
ATOM 4381 O O . ALA B 1 261 ? 2.199 56.519 25.273 1.00 39.88 261 ALA B O 1
ATOM 4383 N N . VAL B 1 262 ? 0.734 56.493 27.022 1.00 39.52 262 VAL B N 1
ATOM 4384 C CA . VAL B 1 262 ? 1.279 57.688 27.658 1.00 39.15 262 VAL B CA 1
ATOM 4385 C C . VAL B 1 262 ? 2.751 57.496 28.029 1.00 39.16 262 VAL B C 1
ATOM 4386 O O . VAL B 1 262 ? 3.563 58.401 27.833 1.00 39.31 262 VAL B O 1
ATOM 4390 N N . GLU B 1 263 ? 3.096 56.312 28.530 1.00 39.06 263 GLU B N 1
ATOM 4391 C CA . GLU B 1 263 ? 4.500 55.964 28.772 1.00 39.07 263 GLU B CA 1
ATOM 4392 C C . GLU B 1 263 ? 5.359 56.077 27.503 1.00 38.82 263 GLU B C 1
ATOM 4393 O O . GLU B 1 263 ? 6.434 56.674 27.532 1.00 38.72 263 GLU B O 1
ATOM 4399 N N . ALA B 1 264 ? 4.869 55.529 26.393 1.00 38.66 264 ALA B N 1
ATOM 4400 C CA . ALA B 1 264 ? 5.577 55.612 25.123 1.00 38.62 264 ALA B CA 1
ATOM 4401 C C . ALA B 1 264 ? 5.875 57.063 24.747 1.00 38.77 264 ALA B C 1
ATOM 4402 O O . ALA B 1 264 ? 6.997 57.398 24.385 1.00 39.00 264 ALA B O 1
ATOM 4404 N N . GLN B 1 265 ? 4.865 57.916 24.849 1.00 38.95 265 GLN B N 1
ATOM 4405 C CA . GLN B 1 265 ? 5.013 59.342 24.595 1.00 38.89 265 GLN B CA 1
ATOM 4406 C C . GLN B 1 265 ? 5.963 59.975 25.610 1.00 38.90 265 GLN B C 1
ATOM 4407 O O . GLN B 1 265 ? 6.893 60.702 25.239 1.00 39.14 265 GLN B O 1
ATOM 4413 N N . GLN B 1 266 ? 5.739 59.705 26.892 1.00 38.88 266 GLN B N 1
ATOM 4414 C CA . GLN B 1 266 ? 6.629 60.261 27.910 1.00 39.11 266 GLN B CA 1
ATOM 4415 C C . GLN B 1 266 ? 8.104 59.913 27.677 1.00 39.12 266 GLN B C 1
ATOM 4416 O O . GLN B 1 266 ? 8.969 60.797 27.714 1.00 39.45 266 GLN B O 1
ATOM 4422 N N . GLN B 1 267 ? 8.384 58.638 27.417 1.00 38.73 267 GLN B N 1
ATOM 4423 C CA . GLN B 1 267 ? 9.764 58.182 27.363 1.00 38.16 267 GLN B CA 1
ATOM 4424 C C . GLN B 1 267 ? 10.375 58.214 25.969 1.00 38.46 267 GLN B C 1
ATOM 4425 O O . GLN B 1 267 ? 11.580 57.989 25.819 1.00 38.70 267 GLN B O 1
ATOM 4431 N N . SER B 1 268 ? 9.562 58.519 24.957 1.00 38.34 268 SER B N 1
ATOM 4432 C CA . SER B 1 268 ? 10.095 58.747 23.615 1.00 38.29 268 SER B CA 1
ATOM 4433 C C . SER B 1 268 ? 10.220 60.230 23.288 1.00 38.11 268 SER B C 1
ATOM 4434 O O . SER B 1 268 ? 10.678 60.587 22.209 1.00 38.53 268 SER B O 1
ATOM 4437 N N . LYS B 1 269 ? 9.826 61.088 24.224 1.00 38.18 269 LYS B N 1
ATOM 4438 C CA . LYS B 1 269 ? 9.702 62.534 23.986 1.00 37.90 269 LYS B CA 1
ATOM 4439 C C . LYS B 1 269 ? 8.793 62.785 22.773 1.00 37.50 269 LYS B C 1
ATOM 4440 O O . LYS B 1 269 ? 9.116 63.596 21.896 1.00 37.29 269 LYS B O 1
ATOM 4446 N N . GLY B 1 270 ? 7.665 62.071 22.726 1.00 37.24 270 GLY B N 1
ATOM 4447 C CA . GLY B 1 270 ? 6.760 62.107 21.573 1.00 37.08 270 GLY B CA 1
ATOM 4448 C C . GLY B 1 270 ? 5.590 63.056 21.764 1.00 36.80 270 GLY B C 1
ATOM 4449 O O . GLY B 1 270 ? 5.581 63.854 22.701 1.00 36.33 270 GLY B O 1
ATOM 4450 N N . ARG B 1 271 ? 4.601 62.972 20.870 1.00 36.84 271 ARG B N 1
ATOM 4451 C CA . ARG B 1 271 ? 3.447 63.872 20.944 1.00 36.77 271 ARG B CA 1
ATOM 4452 C C . ARG B 1 271 ? 2.158 63.223 20.452 1.00 36.50 271 ARG B C 1
ATOM 4453 O O . ARG B 1 271 ? 2.173 62.411 19.531 1.00 36.71 271 ARG B O 1
ATOM 4461 N N . PHE B 1 272 ? 1.050 63.589 21.088 1.00 36.42 272 PHE B N 1
ATOM 4462 C CA . PHE B 1 272 ? -0.283 63.214 20.640 1.00 36.20 272 PHE B CA 1
ATOM 4463 C C . PHE B 1 272 ? -0.944 64.430 20.035 1.00 36.66 272 PHE B C 1
ATOM 4464 O O . PHE B 1 272 ? -0.898 65.526 20.601 1.00 36.77 272 PHE B O 1
ATOM 4472 N N . LEU B 1 273 ? -1.571 64.223 18.887 1.00 37.17 273 LEU B N 1
ATOM 4473 C CA . LEU B 1 273 ? -2.138 65.307 18.099 1.00 37.45 273 LEU B CA 1
ATOM 4474 C C . LEU B 1 273 ? -3.528 64.912 17.589 1.00 37.60 273 LEU B C 1
ATOM 4475 O O . LEU B 1 273 ? -3.778 63.735 17.296 1.00 37.57 273 LEU B O 1
ATOM 4480 N N . ALA B 1 274 ? -4.435 65.884 17.508 1.00 37.47 274 ALA B N 1
ATOM 4481 C CA . ALA B 1 274 ? -5.711 65.664 16.831 1.00 37.27 274 ALA B CA 1
ATOM 4482 C C . ALA B 1 274 ? -5.666 66.243 15.421 1.00 37.50 274 ALA B C 1
ATOM 4483 O O . ALA B 1 274 ? -4.988 67.257 15.171 1.00 37.86 274 ALA B O 1
ATOM 4485 N N . ALA B 1 275 ? -6.372 65.574 14.506 1.00 37.38 275 ALA B N 1
ATOM 4486 C CA . ALA B 1 275 ? -6.598 66.047 13.138 1.00 37.05 275 ALA B CA 1
ATOM 4487 C C . ALA B 1 275 ? -8.103 66.046 12.880 1.00 37.13 275 ALA B C 1
ATOM 4488 O O . ALA B 1 275 ? -8.809 65.143 13.329 1.00 37.22 275 ALA B O 1
ATOM 4490 N N . SER B 1 276 ? -8.597 67.056 12.169 1.00 37.40 276 SER B N 1
ATOM 4491 C CA . SER B 1 276 ? -10.029 67.159 11.871 1.00 37.92 276 SER B CA 1
ATOM 4492 C C . SER B 1 276 ? -10.440 66.116 10.843 1.00 38.21 276 SER B C 1
ATOM 4493 O O . SER B 1 276 ? -9.596 65.565 10.143 1.00 38.37 276 SER B O 1
ATOM 4496 N N . ASP B 1 277 ? -11.738 65.857 10.742 1.00 38.63 277 ASP B N 1
ATOM 4497 C CA . ASP B 1 277 ? -12.234 64.949 9.722 1.00 39.18 277 ASP B CA 1
ATOM 4498 C C . ASP B 1 277 ? -11.827 65.414 8.327 1.00 39.14 277 ASP B C 1
ATOM 4499 O O . ASP B 1 277 ? -11.387 64.607 7.520 1.00 39.30 277 ASP B O 1
ATOM 4504 N N . GLU B 1 278 ? -11.933 66.715 8.068 1.00 39.42 278 GLU B N 1
ATOM 4505 C CA . GLU B 1 278 ? -11.560 67.298 6.768 1.00 39.86 278 GLU B CA 1
ATOM 4506 C C . GLU B 1 278 ? -10.100 67.024 6.415 1.00 39.69 278 GLU B C 1
ATOM 4507 O O . GLU B 1 278 ? -9.796 66.562 5.305 1.00 39.48 278 GLU B O 1
ATOM 4513 N N . GLU B 1 279 ? -9.213 67.317 7.371 1.00 39.59 279 GLU B N 1
ATOM 4514 C CA . GLU B 1 279 ? -7.766 67.144 7.209 1.00 39.51 279 GLU B CA 1
ATOM 4515 C C . GLU B 1 279 ? -7.394 65.689 6.903 1.00 39.27 279 GLU B C 1
ATOM 4516 O O . GLU B 1 279 ? -6.475 65.426 6.109 1.00 39.64 279 GLU B O 1
ATOM 4522 N N . ILE B 1 280 ? -8.124 64.755 7.520 1.00 38.63 280 ILE B N 1
ATOM 4523 C CA . ILE B 1 280 ? -7.928 63.327 7.291 1.00 37.70 280 ILE B CA 1
ATOM 4524 C C . ILE B 1 280 ? -8.329 62.952 5.873 1.00 37.57 280 ILE B C 1
ATOM 4525 O O . ILE B 1 280 ? -7.635 62.180 5.210 1.00 37.66 280 ILE B O 1
ATOM 4530 N N . LEU B 1 281 ? -9.451 63.499 5.417 1.00 37.19 281 LEU B N 1
ATOM 4531 C CA . LEU B 1 281 ? -9.885 63.303 4.044 1.00 36.98 281 LEU B CA 1
ATOM 4532 C C . LEU B 1 281 ? -8.879 63.863 3.052 1.00 36.60 281 LEU B C 1
ATOM 4533 O O . LEU B 1 281 ? -8.567 63.203 2.060 1.00 36.67 281 LEU B O 1
ATOM 4538 N N . ALA B 1 282 ? -8.358 65.061 3.325 1.00 36.04 282 ALA B N 1
ATOM 4539 C CA . ALA B 1 282 ? -7.317 65.643 2.483 1.00 35.73 282 ALA B CA 1
ATOM 4540 C C . ALA B 1 282 ? -6.162 64.655 2.277 1.00 35.67 282 ALA B C 1
ATOM 4541 O O . ALA B 1 282 ? -5.715 64.450 1.144 1.00 35.68 282 ALA B O 1
ATOM 4543 N N . ALA B 1 283 ? -5.714 64.029 3.370 1.00 35.49 283 ALA B N 1
ATOM 4544 C CA . ALA B 1 283 ? -4.574 63.097 3.360 1.00 35.28 283 ALA B CA 1
ATOM 4545 C C . ALA B 1 283 ? -4.881 61.781 2.631 1.00 35.35 283 ALA B C 1
ATOM 4546 O O . ALA B 1 283 ? -4.091 61.292 1.839 1.00 35.11 283 ALA B O 1
ATOM 4548 N N . TYR B 1 284 ? -6.035 61.213 2.941 1.00 35.72 284 TYR B N 1
ATOM 4549 C CA . TYR B 1 284 ? -6.590 60.051 2.271 1.00 35.93 284 TYR B CA 1
ATOM 4550 C C . TYR B 1 284 ? -6.475 60.194 0.754 1.00 36.45 284 TYR B C 1
ATOM 4551 O O . TYR B 1 284 ? -5.895 59.332 0.080 1.00 36.78 284 TYR B O 1
ATOM 4560 N N . HIS B 1 285 ? -6.982 61.305 0.223 1.00 37.02 285 HIS B N 1
ATOM 4561 C CA . HIS B 1 285 ? -6.874 61.599 -1.208 1.00 37.26 285 HIS B CA 1
ATOM 4562 C C . HIS B 1 285 ? -5.444 61.850 -1.641 1.00 37.44 285 HIS B C 1
ATOM 4563 O O . HIS B 1 285 ? -5.036 61.388 -2.698 1.00 37.84 285 HIS B O 1
ATOM 4570 N N . LEU B 1 286 ? -4.685 62.558 -0.809 1.00 37.54 286 LEU B N 1
ATOM 4571 C CA . LEU B 1 286 ? -3.292 62.893 -1.109 1.00 37.67 286 LEU B CA 1
ATOM 4572 C C . LEU B 1 286 ? -2.343 61.696 -1.337 1.00 37.79 286 LEU B C 1
ATOM 4573 O O . LEU B 1 286 ? -1.644 61.686 -2.355 1.00 38.22 286 LEU B O 1
ATOM 4578 N N . VAL B 1 287 ? -2.298 60.712 -0.428 1.00 37.41 287 VAL B N 1
ATOM 4579 C CA . VAL B 1 287 ? -1.439 59.541 -0.653 1.00 37.58 287 VAL B CA 1
ATOM 4580 C C . VAL B 1 287 ? -1.841 58.768 -1.882 1.00 37.67 287 VAL B C 1
ATOM 4581 O O . VAL B 1 287 ? -0.978 58.280 -2.614 1.00 37.57 287 VAL B O 1
ATOM 4585 N N . ALA B 1 288 ? -3.148 58.630 -2.097 1.00 37.84 288 ALA B N 1
ATOM 4586 C CA . ALA B 1 288 ? -3.632 57.922 -3.277 1.00 38.01 288 ALA B CA 1
ATOM 4587 C C . ALA B 1 288 ? -3.248 58.669 -4.545 1.00 38.30 288 ALA B C 1
ATOM 4588 O O . ALA B 1 288 ? -2.743 58.060 -5.484 1.00 38.48 288 ALA B O 1
ATOM 4590 N N . ARG B 1 289 ? -3.443 59.986 -4.557 1.00 38.89 289 ARG B N 1
ATOM 4591 C CA . ARG B 1 289 ? -3.228 60.776 -5.777 1.00 40.13 289 ARG B CA 1
ATOM 4592 C C . ARG B 1 289 ? -1.758 61.070 -6.078 1.00 39.80 289 ARG B C 1
ATOM 4593 O O . ARG B 1 289 ? -1.381 61.321 -7.236 1.00 39.45 289 ARG B O 1
ATOM 4601 N N . VAL B 1 290 ? -0.926 61.011 -5.047 1.00 39.55 290 VAL B N 1
ATOM 4602 C CA . VAL B 1 290 ? 0.434 61.498 -5.185 1.00 39.56 290 VAL B CA 1
ATOM 4603 C C . VAL B 1 290 ? 1.507 60.427 -4.969 1.00 39.72 290 VAL B C 1
ATOM 4604 O O . VAL B 1 290 ? 2.610 60.549 -5.502 1.00 39.79 290 VAL B O 1
ATOM 4608 N N . GLU B 1 291 ? 1.167 59.366 -4.236 1.00 39.96 291 GLU B N 1
ATOM 4609 C CA . GLU B 1 291 ? 2.098 58.251 -3.989 1.00 40.13 291 GLU B CA 1
ATOM 4610 C C . GLU B 1 291 ? 1.728 56.976 -4.717 1.00 40.03 291 GLU B C 1
ATOM 4611 O O . GLU B 1 291 ? 2.607 56.221 -5.143 1.00 40.12 291 GLU B O 1
ATOM 4617 N N . GLY B 1 292 ? 0.423 56.756 -4.859 1.00 39.99 292 GLY B N 1
ATOM 4618 C CA . GLY B 1 292 ? -0.132 55.560 -5.479 1.00 39.40 292 GLY B CA 1
ATOM 4619 C C . GLY B 1 292 ? -0.547 54.551 -4.428 1.00 39.48 292 GLY B C 1
ATOM 4620 O O . GLY B 1 292 ? -0.682 53.359 -4.728 1.00 39.61 292 GLY B O 1
ATOM 4621 N N . VAL B 1 293 ? -0.743 55.013 -3.192 1.00 39.25 293 VAL B N 1
ATOM 4622 C CA . VAL B 1 293 ? -1.136 54.103 -2.109 1.00 39.48 293 VAL B CA 1
ATOM 4623 C C . VAL B 1 293 ? -2.555 54.369 -1.628 1.00 39.36 293 VAL B C 1
ATOM 4624 O O . VAL B 1 293 ? -2.882 55.470 -1.169 1.00 39.35 293 VAL B O 1
ATOM 4628 N N . PHE B 1 294 ? -3.399 53.358 -1.792 1.00 39.33 294 PHE B N 1
ATOM 4629 C CA . PHE B 1 294 ? -4.794 53.475 -1.455 1.00 39.28 294 PHE B CA 1
ATOM 4630 C C . PHE B 1 294 ? -4.913 53.014 -0.030 1.00 39.83 294 PHE B C 1
ATOM 4631 O O . PHE B 1 294 ? -4.760 51.846 0.299 1.00 40.18 294 PHE B O 1
ATOM 4639 N N . VAL B 1 295 ? -5.198 53.981 0.814 1.00 40.63 295 VAL B N 1
ATOM 4640 C CA . VAL B 1 295 ? -5.046 53.858 2.230 1.00 40.82 295 VAL B CA 1
ATOM 4641 C C . VAL B 1 295 ? -6.400 54.109 2.849 1.00 41.51 295 VAL B C 1
ATOM 4642 O O . VAL B 1 295 ? -7.176 54.944 2.379 1.00 42.13 295 VAL B O 1
ATOM 4646 N N . GLU B 1 296 ? -6.688 53.349 3.884 1.00 41.94 296 GLU B N 1
ATOM 4647 C CA . GLU B 1 296 ? -7.944 53.428 4.606 1.00 42.58 296 GLU B CA 1
ATOM 4648 C C . GLU B 1 296 ? -7.969 54.658 5.577 1.00 42.62 296 GLU B C 1
ATOM 4649 O O . GLU B 1 296 ? -6.910 55.113 6.027 1.00 42.68 296 GLU B O 1
ATOM 4655 N N . PRO B 1 297 ? -9.165 55.223 5.875 1.00 42.51 297 PRO B N 1
ATOM 4656 C CA . PRO B 1 297 ? -9.189 56.535 6.538 1.00 42.55 297 PRO B CA 1
ATOM 4657 C C . PRO B 1 297 ? -8.396 56.663 7.850 1.00 42.88 297 PRO B C 1
ATOM 4658 O O . PRO B 1 297 ? -7.829 57.726 8.119 1.00 42.97 297 PRO B O 1
ATOM 4662 N N . ALA B 1 298 ? -8.351 55.608 8.659 1.00 42.77 298 ALA B N 1
ATOM 4663 C CA . ALA B 1 298 ? -7.562 55.660 9.877 1.00 43.02 298 ALA B CA 1
ATOM 4664 C C . ALA B 1 298 ? -6.095 55.888 9.521 1.00 43.33 298 ALA B C 1
ATOM 4665 O O . ALA B 1 298 ? -5.409 56.711 10.132 1.00 43.86 298 ALA B O 1
ATOM 4667 N N . SER B 1 299 ? -5.629 55.160 8.515 1.00 43.40 299 SER B N 1
ATOM 4668 C CA . SER B 1 299 ? -4.270 55.295 8.018 1.00 43.44 299 SER B CA 1
ATOM 4669 C C . SER B 1 299 ? -4.024 56.707 7.511 1.00 43.49 299 SER B C 1
ATOM 4670 O O . SER B 1 299 ? -2.918 57.248 7.657 1.00 44.05 299 SER B O 1
ATOM 4673 N N . ALA B 1 300 ? -5.054 57.298 6.910 1.00 42.89 300 ALA B N 1
ATOM 4674 C CA . ALA B 1 300 ? -4.937 58.639 6.390 1.00 42.56 300 ALA B CA 1
ATOM 4675 C C . ALA B 1 300 ? -4.616 59.572 7.554 1.00 42.87 300 ALA B C 1
ATOM 4676 O O . ALA B 1 300 ? -3.699 60.390 7.458 1.00 42.79 300 ALA B O 1
ATOM 4678 N N . ALA B 1 301 ? -5.347 59.415 8.662 1.00 42.76 301 ALA B N 1
ATOM 4679 C CA . ALA B 1 301 ? -5.175 60.260 9.841 1.00 42.74 301 ALA B CA 1
ATOM 4680 C C . ALA B 1 301 ? -3.714 60.339 10.258 1.00 42.72 301 ALA B C 1
ATOM 4681 O O . ALA B 1 301 ? -3.189 61.432 10.472 1.00 42.51 301 ALA B O 1
ATOM 4683 N N . SER B 1 302 ? -3.070 59.172 10.362 1.00 42.57 302 SER B N 1
ATOM 4684 C CA . SER B 1 302 ? -1.650 59.078 10.683 1.00 42.38 302 SER B CA 1
ATOM 4685 C C . SER B 1 302 ? -0.860 60.108 9.883 1.00 42.11 302 SER B C 1
ATOM 4686 O O . SER B 1 302 ? -0.188 60.972 10.462 1.00 42.19 302 SER B O 1
ATOM 4689 N N . ILE B 1 303 ? -0.962 60.016 8.554 1.00 41.55 303 ILE B N 1
ATOM 4690 C CA . ILE B 1 303 ? -0.354 60.997 7.651 1.00 40.80 303 ILE B CA 1
ATOM 4691 C C . ILE B 1 303 ? -0.791 62.433 7.969 1.00 40.54 303 ILE B C 1
ATOM 4692 O O . ILE B 1 303 ? 0.056 63.297 8.186 1.00 40.93 303 ILE B O 1
ATOM 4697 N N . ALA B 1 304 ? -2.102 62.681 8.002 1.00 39.93 304 ALA B N 1
ATOM 4698 C CA . ALA B 1 304 ? -2.631 64.032 8.206 1.00 39.33 304 ALA B CA 1
ATOM 4699 C C . ALA B 1 304 ? -1.957 64.697 9.399 1.00 39.17 304 ALA B C 1
ATOM 4700 O O . ALA B 1 304 ? -1.449 65.808 9.286 1.00 39.02 304 ALA B O 1
ATOM 4702 N N . GLY B 1 305 ? -1.929 63.982 10.523 1.00 39.39 305 GLY B N 1
ATOM 4703 C CA . GLY B 1 305 ? -1.270 64.425 11.752 1.00 39.31 305 GLY B CA 1
ATOM 4704 C C . GLY B 1 305 ? 0.234 64.611 11.624 1.00 39.44 305 GLY B C 1
ATOM 4705 O O . GLY B 1 305 ? 0.807 65.446 12.323 1.00 39.12 305 GLY B O 1
ATOM 4706 N N . LEU B 1 306 ? 0.879 63.829 10.750 1.00 39.45 306 LEU B N 1
ATOM 4707 C CA . LEU B 1 306 ? 2.301 64.010 10.459 1.00 39.58 306 LEU B CA 1
ATOM 4708 C C . LEU B 1 306 ? 2.465 65.352 9.752 1.00 39.76 306 LEU B C 1
ATOM 4709 O O . LEU B 1 306 ? 3.214 66.228 10.214 1.00 39.70 306 LEU B O 1
ATOM 4714 N N . LEU B 1 307 ? 1.732 65.514 8.652 1.00 39.83 307 LEU B N 1
ATOM 4715 C CA . LEU B 1 307 ? 1.703 66.771 7.912 1.00 40.06 307 LEU B CA 1
ATOM 4716 C C . LEU B 1 307 ? 1.426 67.966 8.834 1.00 40.57 307 LEU B C 1
ATOM 4717 O O . LEU B 1 307 ? 2.124 68.975 8.762 1.00 40.89 307 LEU B O 1
ATOM 4722 N N . LYS B 1 308 ? 0.440 67.843 9.721 1.00 40.95 308 LYS B N 1
ATOM 4723 C CA . LYS B 1 308 ? 0.090 68.933 10.643 1.00 41.36 308 LYS B CA 1
ATOM 4724 C C . LYS B 1 308 ? 1.269 69.319 11.552 1.00 41.87 308 LYS B C 1
ATOM 4725 O O . LYS B 1 308 ? 1.484 70.504 11.839 1.00 42.12 308 LYS B O 1
ATOM 4731 N N . ALA B 1 309 ? 2.035 68.313 11.977 1.00 42.35 309 ALA B N 1
ATOM 4732 C CA . ALA B 1 309 ? 3.186 68.503 12.860 1.00 42.67 309 ALA B CA 1
ATOM 4733 C C . ALA B 1 309 ? 4.414 69.071 12.145 1.00 43.17 309 ALA B C 1
ATOM 4734 O O . ALA B 1 309 ? 5.189 69.790 12.774 1.00 43.07 309 ALA B O 1
ATOM 4736 N N . ILE B 1 310 ? 4.602 68.752 10.854 1.00 43.71 310 ILE B N 1
ATOM 4737 C CA . ILE B 1 310 ? 5.716 69.349 10.076 1.00 44.32 310 ILE B CA 1
ATOM 4738 C C . ILE B 1 310 ? 5.570 70.876 9.907 1.00 44.49 310 ILE B C 1
ATOM 4739 O O . ILE B 1 310 ? 6.598 71.627 9.858 1.00 44.52 310 ILE B O 1
ATOM 4744 N N . ASP B 1 311 ? 4.291 71.317 9.808 1.00 44.78 311 ASP B N 1
ATOM 4745 C CA . ASP B 1 311 ? 3.980 72.740 9.730 1.00 44.97 311 ASP B CA 1
ATOM 4746 C C . ASP B 1 311 ? 4.048 73.381 11.105 1.00 44.89 311 ASP B C 1
ATOM 4747 O O . ASP B 1 311 ? 4.545 74.500 11.238 1.00 44.95 311 ASP B O 1
ATOM 4752 N N . ASP B 1 312 ? 3.540 72.668 12.123 1.00 44.90 312 ASP B N 1
ATOM 4753 C CA . ASP B 1 312 ? 3.649 73.109 13.533 1.00 44.57 312 ASP B CA 1
ATOM 4754 C C . ASP B 1 312 ? 5.104 73.433 13.915 1.00 44.20 312 ASP B C 1
ATOM 4755 O O . ASP B 1 312 ? 5.363 74.279 14.820 1.00 44.42 312 ASP B O 1
ATOM 4760 N N . GLY B 1 313 ? 6.050 72.739 13.216 1.00 43.83 313 GLY B N 1
ATOM 4761 C CA . GLY B 1 313 ? 7.486 72.871 13.458 1.00 43.38 313 GLY B CA 1
A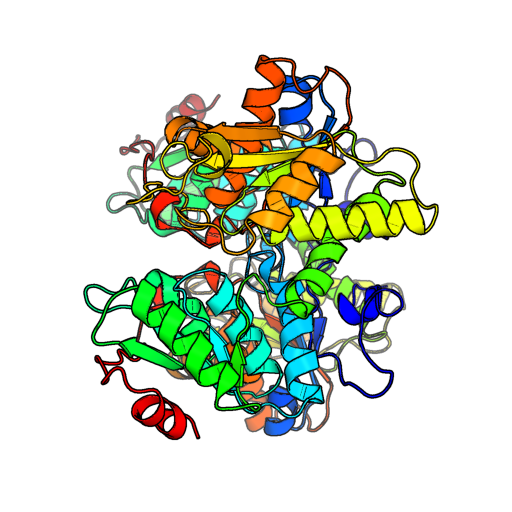TOM 4762 C C . GLY B 1 313 ? 8.028 71.752 14.302 1.00 43.21 313 GLY B C 1
ATOM 4763 O O . GLY B 1 313 ? 9.258 71.450 14.257 1.00 43.52 313 GLY B O 1
ATOM 4764 N N . TRP B 1 314 ? 7.013 70.981 15.074 1.00 42.62 314 TRP B N 1
ATOM 4765 C CA . TRP B 1 314 ? 7.418 69.875 15.949 1.00 42.24 314 TRP B CA 1
ATOM 4766 C C . TRP B 1 314 ? 8.310 68.837 15.230 1.00 42.41 314 TRP B C 1
ATOM 4767 O O . TRP B 1 314 ? 9.101 68.137 15.867 1.00 42.58 314 TRP B O 1
ATOM 4778 N N . VAL B 1 315 ? 8.190 68.750 13.909 1.00 42.41 315 VAL B N 1
ATOM 4779 C CA . VAL B 1 315 ? 9.060 67.871 13.128 1.00 42.79 315 VAL B CA 1
ATOM 4780 C C . VAL B 1 315 ? 10.136 68.719 12.405 1.00 43.30 315 VAL B C 1
ATOM 4781 O O . VAL B 1 315 ? 9.840 69.418 11.346 1.00 43.57 315 VAL B O 1
ATOM 4785 N N . ALA B 1 316 ? 11.424 68.447 12.899 1.00 43.48 316 ALA B N 1
ATOM 4786 C CA . ALA B 1 316 ? 12.576 69.188 12.387 1.00 43.39 316 ALA B CA 1
ATOM 4787 C C . ALA B 1 316 ? 12.667 69.024 10.870 1.00 43.59 316 ALA B C 1
ATOM 4788 O O . ALA B 1 316 ? 12.421 67.916 10.322 1.00 43.85 316 ALA B O 1
ATOM 4790 N N . ARG B 1 317 ? 12.996 70.141 10.204 1.00 43.77 317 ARG B N 1
ATOM 4791 C CA . ARG B 1 317 ? 13.286 70.146 8.768 1.00 43.81 317 ARG B CA 1
ATOM 4792 C C . ARG B 1 317 ? 14.258 69.022 8.412 1.00 43.57 317 ARG B C 1
ATOM 4793 O O . ARG B 1 317 ? 15.172 68.709 9.1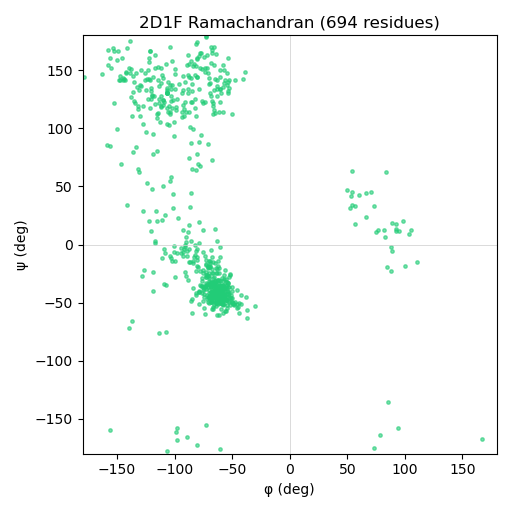82 1.00 43.61 317 ARG B O 1
ATOM 4801 N N . GLY B 1 318 ? 14.044 68.399 7.262 1.00 43.25 318 GLY B N 1
ATOM 4802 C CA . GLY B 1 318 ? 14.974 67.397 6.748 1.00 43.05 318 GLY B CA 1
ATOM 4803 C C . GLY B 1 318 ? 15.279 66.203 7.637 1.00 42.86 318 GLY B C 1
ATOM 4804 O O . GLY B 1 318 ? 16.285 65.516 7.420 1.00 43.03 318 GLY B O 1
ATOM 4805 N N . SER B 1 319 ? 14.431 65.951 8.638 1.00 42.41 319 SER B N 1
ATOM 4806 C CA . SER B 1 319 ? 14.554 64.723 9.430 1.00 42.19 319 SER B CA 1
ATOM 4807 C C . SER B 1 319 ? 13.903 63.526 8.722 1.00 41.82 319 SER B C 1
ATOM 4808 O O . SER B 1 319 ? 13.258 63.681 7.663 1.00 41.80 319 SER B O 1
ATOM 4811 N N . THR B 1 320 ? 14.101 62.331 9.294 1.00 41.45 320 THR B N 1
ATOM 4812 C CA . THR B 1 320 ? 13.552 61.112 8.713 1.00 41.27 320 THR B CA 1
ATOM 4813 C C . THR B 1 320 ? 12.278 60.705 9.432 1.00 41.08 320 THR B C 1
ATOM 4814 O O . THR B 1 320 ? 12.212 60.726 10.660 1.00 41.13 320 THR B O 1
ATOM 4818 N N . VAL B 1 321 ? 11.254 60.358 8.660 1.00 40.99 321 VAL B N 1
ATOM 4819 C CA . VAL B 1 321 ? 9.986 59.933 9.238 1.00 41.00 321 VAL B CA 1
ATOM 4820 C C . VAL B 1 321 ? 9.498 58.624 8.609 1.00 41.15 321 VAL B C 1
ATOM 4821 O O . VAL B 1 321 ? 9.523 58.465 7.387 1.00 41.61 321 VAL B O 1
ATOM 4825 N N . VAL B 1 322 ? 9.081 57.675 9.441 1.00 41.04 322 VAL B N 1
ATOM 4826 C CA . VAL B 1 322 ? 8.327 56.537 8.930 1.00 40.77 322 VAL B CA 1
ATOM 4827 C C . VAL B 1 322 ? 6.890 56.686 9.399 1.00 41.05 322 VAL B C 1
ATOM 4828 O O . VAL B 1 322 ? 6.606 56.798 10.607 1.00 40.77 322 VAL B O 1
ATOM 4832 N N . CYS B 1 323 ? 5.980 56.707 8.435 1.00 40.86 323 CYS B N 1
ATOM 4833 C CA . CYS B 1 323 ? 4.582 56.819 8.781 1.00 40.79 323 CYS B CA 1
ATOM 4834 C C . CYS B 1 323 ? 3.908 55.470 8.569 1.00 40.24 323 CYS B C 1
ATOM 4835 O O . CYS B 1 323 ? 3.883 54.949 7.457 1.00 40.45 323 CYS B O 1
ATOM 4838 N N . THR B 1 324 ? 3.392 54.879 9.639 1.00 39.61 324 THR B N 1
ATOM 4839 C CA . THR B 1 324 ? 2.707 53.616 9.462 1.00 38.90 324 THR B CA 1
ATOM 4840 C C . THR B 1 324 ? 1.364 53.939 8.857 1.00 38.97 324 THR B C 1
ATOM 4841 O O . THR B 1 324 ? 0.596 54.754 9.373 1.00 39.15 324 THR B O 1
ATOM 4845 N N . VAL B 1 325 ? 1.117 53.333 7.713 1.00 38.59 325 VAL B N 1
ATOM 4846 C CA . VAL B 1 325 ? -0.164 53.451 7.078 1.00 38.52 325 VAL B CA 1
ATOM 4847 C C . VAL B 1 325 ? -0.839 52.085 7.346 1.00 38.43 325 VAL B C 1
ATOM 4848 O O . VAL B 1 325 ? -0.484 51.078 6.774 1.00 38.60 325 VAL B O 1
ATOM 4852 N N . THR B 1 326 ? -1.761 52.065 8.300 1.00 38.62 326 THR B N 1
ATOM 4853 C CA . THR B 1 326 ? -2.133 50.830 9.009 1.00 38.19 326 THR B CA 1
ATOM 4854 C C . THR B 1 326 ? -3.084 49.861 8.305 1.00 38.20 326 THR B C 1
ATOM 4855 O O . THR B 1 326 ? -3.161 48.702 8.700 1.00 38.82 326 THR B O 1
ATOM 4859 N N . GLY B 1 327 ? -3.824 50.319 7.300 1.00 37.86 327 GLY B N 1
ATOM 4860 C CA . GLY B 1 327 ? -4.837 49.477 6.666 1.00 37.58 327 GLY B CA 1
ATOM 4861 C C . GLY B 1 327 ? -5.074 49.774 5.205 1.00 38.05 327 GLY B C 1
ATOM 4862 O O . GLY B 1 327 ? -4.767 50.861 4.721 1.00 38.01 327 GLY B O 1
ATOM 4863 N N . ASN B 1 328 ? -5.627 48.793 4.502 1.00 38.23 328 ASN B N 1
ATOM 4864 C CA . ASN B 1 328 ? -5.870 48.894 3.072 1.00 38.27 328 ASN B CA 1
ATOM 4865 C C . ASN B 1 328 ? -7.109 49.717 2.786 1.00 37.81 328 ASN B C 1
ATOM 4866 O O . ASN B 1 328 ? -8.143 49.507 3.403 1.00 37.28 328 ASN B O 1
ATOM 4871 N N . GLY B 1 329 ? -7.000 50.636 1.831 1.00 37.69 329 GLY B N 1
ATOM 4872 C CA . GLY B 1 329 ? -8.122 51.464 1.412 1.00 37.41 329 GLY B CA 1
ATOM 4873 C C . GLY B 1 329 ? -9.315 50.620 1.040 1.00 37.33 329 GLY B C 1
ATOM 4874 O O . GLY B 1 329 ? -10.451 51.011 1.252 1.00 37.28 329 GLY B O 1
ATOM 4875 N N . LEU B 1 330 ? -9.041 49.443 0.493 1.00 37.53 330 LEU B N 1
ATOM 4876 C CA . LEU B 1 330 ? -10.073 48.496 0.108 1.00 37.80 330 LEU B CA 1
ATOM 4877 C C . LEU B 1 330 ? -10.898 48.021 1.303 1.00 38.08 330 LEU B C 1
ATOM 4878 O O . LEU B 1 330 ? -11.995 47.505 1.125 1.00 38.53 330 LEU B O 1
ATOM 4883 N N . LYS B 1 331 ? -10.377 48.187 2.511 1.00 38.45 331 LYS B N 1
ATOM 4884 C CA . LYS B 1 331 ? -11.193 47.924 3.698 1.00 39.51 331 LYS B CA 1
ATOM 4885 C C . LYS B 1 331 ? -12.426 48.806 3.823 1.00 39.78 331 LYS B C 1
ATOM 4886 O O . LYS B 1 331 ? -13.424 48.337 4.351 1.00 40.28 331 LYS B O 1
ATOM 4892 N N . ASP B 1 332 ? -12.370 50.046 3.324 1.00 40.01 332 ASP B N 1
ATOM 4893 C CA . ASP B 1 332 ? -13.498 50.990 3.429 1.00 40.28 332 ASP B CA 1
ATOM 4894 C C . ASP B 1 332 ? -14.065 51.459 2.079 1.00 40.55 332 ASP B C 1
ATOM 4895 O O . ASP B 1 332 ? -13.793 52.584 1.650 1.00 40.21 332 ASP B O 1
ATOM 4900 N N . PRO B 1 333 ? -14.875 50.612 1.416 1.00 40.72 333 PRO B N 1
ATOM 4901 C CA . PRO B 1 333 ? -15.426 51.052 0.141 1.00 41.00 333 PRO B CA 1
ATOM 4902 C C . PRO B 1 333 ? -16.304 52.294 0.262 1.00 41.53 333 PRO B C 1
ATOM 4903 O O . PRO B 1 333 ? -16.278 53.137 -0.631 1.00 41.70 333 PRO B O 1
ATOM 4907 N N . ASP B 1 334 ? -17.044 52.422 1.361 1.00 42.32 334 ASP B N 1
ATOM 4908 C CA . ASP B 1 334 ? -17.985 53.540 1.527 1.00 43.13 334 ASP B CA 1
ATOM 4909 C C . ASP B 1 334 ? -17.347 54.925 1.431 1.00 43.61 334 ASP B C 1
ATOM 4910 O O . ASP B 1 334 ? -17.924 55.819 0.810 1.00 43.79 334 ASP B O 1
ATOM 4915 N N . THR B 1 335 ? -16.181 55.106 2.054 1.00 44.04 335 THR B N 1
ATOM 4916 C CA . THR B 1 335 ? -15.502 56.403 2.048 1.00 44.53 335 THR B CA 1
ATOM 4917 C C . THR B 1 335 ? -15.006 56.721 0.640 1.00 45.32 335 THR B C 1
ATOM 4918 O O . THR B 1 335 ? -15.049 57.888 0.206 1.00 45.36 335 THR B O 1
ATOM 4922 N N . ALA B 1 336 ? -14.569 55.678 -0.072 1.00 45.85 336 ALA B N 1
ATOM 4923 C CA . ALA B 1 336 ? -14.132 55.805 -1.463 1.00 46.82 336 ALA B CA 1
ATOM 4924 C C . ALA B 1 336 ? -15.216 56.379 -2.381 1.00 47.50 336 ALA B C 1
ATOM 4925 O O . ALA B 1 336 ? -14.903 57.150 -3.282 1.00 47.42 336 ALA B O 1
ATOM 4927 N N . LEU B 1 337 ? -16.474 56.000 -2.144 1.00 48.80 337 LEU B N 1
ATOM 4928 C CA . LEU B 1 337 ? -17.624 56.547 -2.877 1.00 50.42 337 LEU B CA 1
ATOM 4929 C C . LEU B 1 337 ? -17.837 58.048 -2.638 1.00 51.55 337 LEU B C 1
ATOM 4930 O O . LEU B 1 337 ? -18.039 58.795 -3.592 1.00 51.74 337 LEU B O 1
ATOM 4935 N N . LYS B 1 338 ? -17.804 58.479 -1.372 1.00 52.88 338 LYS B N 1
ATOM 4936 C CA . LYS B 1 338 ? -18.186 59.849 -0.998 1.00 54.30 338 LYS B CA 1
ATOM 4937 C C . LYS B 1 338 ? -17.381 60.900 -1.741 1.00 54.71 338 LYS B C 1
ATOM 4938 O O . LYS B 1 338 ? -16.182 60.723 -1.977 1.00 55.01 338 LYS B O 1
ATOM 4944 N N . ASP B 1 339 ? -18.064 61.978 -2.119 1.00 55.12 339 ASP B N 1
ATOM 4945 C CA . ASP B 1 339 ? -17.450 63.135 -2.779 1.00 55.51 339 ASP B CA 1
ATOM 4946 C C . ASP B 1 339 ? -16.556 62.744 -3.966 1.00 55.70 339 ASP B C 1
ATOM 4947 O O . ASP B 1 339 ? -15.434 63.231 -4.105 1.00 55.74 339 ASP B O 1
ATOM 4952 N N . MET B 1 340 ? -17.077 61.860 -4.812 1.00 56.01 340 MET B N 1
ATOM 4953 C CA . MET B 1 340 ? -16.383 61.401 -6.012 1.00 56.33 340 MET B CA 1
ATOM 4954 C C . MET B 1 340 ? -17.029 62.017 -7.257 1.00 56.44 340 MET B C 1
ATOM 4955 O O . MET B 1 340 ? -18.254 61.961 -7.411 1.00 56.25 340 MET B O 1
ATOM 4960 N N . PRO B 1 341 ? -16.205 62.611 -8.146 1.00 56.72 341 PRO B N 1
ATOM 4961 C CA . PRO B 1 341 ? -16.738 63.266 -9.335 1.00 57.07 341 PRO B CA 1
ATOM 4962 C C . PRO B 1 341 ? -17.522 62.298 -10.211 1.00 57.40 341 PRO B C 1
ATOM 4963 O O . PRO B 1 341 ? -17.052 61.193 -10.489 1.00 57.47 341 PRO B O 1
ATOM 4967 N N . SER B 1 342 ? -18.726 62.706 -10.601 1.00 57.82 342 SER B N 1
ATOM 4968 C CA . SER B 1 342 ? -19.465 62.027 -11.658 1.00 58.04 342 SER B CA 1
ATOM 4969 C C . SER B 1 342 ? -19.277 62.796 -12.946 1.00 57.95 342 SER B C 1
ATOM 4970 O O . SER B 1 342 ? -19.631 63.972 -13.036 1.00 57.91 342 SER B O 1
ATOM 4973 N N . VAL B 1 343 ? -18.676 62.131 -13.923 1.00 57.99 343 VAL B N 1
ATOM 4974 C CA . VAL B 1 343 ? -18.488 62.708 -15.239 1.00 58.13 343 VAL B CA 1
ATOM 4975 C C . VAL B 1 343 ? -19.689 62.291 -16.077 1.00 58.20 343 VAL B C 1
ATOM 4976 O O . VAL B 1 343 ? -20.232 61.196 -15.897 1.00 58.22 343 VAL B O 1
ATOM 4980 N N . SER B 1 344 ? -20.111 63.182 -16.968 1.00 58.23 344 SER B N 1
ATOM 4981 C CA . SER B 1 344 ? -21.248 62.938 -17.854 1.00 58.29 344 SER B CA 1
ATOM 4982 C C . SER B 1 344 ? -20.773 62.575 -19.275 1.00 58.23 344 SER B C 1
ATOM 4983 O O . SER B 1 344 ? -19.627 62.888 -19.633 1.00 58.31 344 SER B O 1
ATOM 4986 N N . PRO B 1 345 ? -21.639 61.892 -20.072 1.00 58.05 345 PRO B N 1
ATOM 4987 C CA . PRO B 1 345 ? -21.309 61.406 -21.428 1.00 57.83 345 PRO B CA 1
ATOM 4988 C C . PRO B 1 345 ? -20.737 62.452 -22.400 1.00 57.65 345 PRO B C 1
ATOM 4989 O O . PRO B 1 345 ? -21.177 63.605 -22.408 1.00 57.68 345 PRO B O 1
ATOM 4993 N N . VAL B 1 346 ? -19.770 62.019 -23.214 1.00 57.43 346 VAL B N 1
ATOM 4994 C CA . VAL B 1 346 ? -19.019 62.875 -24.145 1.00 57.12 346 VAL B CA 1
ATOM 4995 C C . VAL B 1 346 ? -18.999 62.243 -25.556 1.00 56.93 346 VAL B C 1
ATOM 4996 O O . VAL B 1 346 ? -18.842 61.028 -25.673 1.00 56.98 346 VAL B O 1
ATOM 5000 N N . PRO B 1 347 ? -19.192 63.059 -26.623 1.00 56.77 347 PRO B N 1
ATOM 5001 C CA . PRO B 1 347 ? -19.121 62.622 -28.033 1.00 56.56 347 PRO B CA 1
ATOM 5002 C C . PRO B 1 347 ? -17.994 61.623 -28.374 1.00 56.38 347 PRO B C 1
ATOM 5003 O O . PRO B 1 347 ? -16.880 61.743 -27.863 1.00 56.25 347 PRO B O 1
ATOM 5007 N N . VAL B 1 348 ? -18.297 60.669 -29.257 1.00 56.27 348 VAL B N 1
ATOM 5008 C CA . VAL B 1 348 ? -17.409 59.529 -29.570 1.00 56.00 348 VAL B CA 1
ATOM 5009 C C . VAL B 1 348 ? -16.073 59.833 -30.261 1.00 55.96 348 VAL B C 1
ATOM 5010 O O . VAL B 1 348 ? -15.118 59.069 -30.104 1.00 56.00 348 VAL B O 1
ATOM 5014 N N . ASP B 1 349 ? -16.004 60.919 -31.028 1.00 55.76 349 ASP B N 1
ATOM 5015 C CA . ASP B 1 349 ? -14.802 61.225 -31.815 1.00 55.62 349 ASP B CA 1
ATOM 5016 C C . ASP B 1 349 ? -13.536 61.422 -30.962 1.00 55.46 349 ASP B C 1
ATOM 5017 O O . ASP B 1 349 ? -13.577 62.121 -29.946 1.00 55.43 349 ASP B O 1
ATOM 5022 N N . PRO B 1 350 ? -12.414 60.788 -31.376 1.00 55.31 350 PRO B N 1
ATOM 5023 C CA . PRO B 1 350 ? -11.116 60.814 -30.687 1.00 55.17 350 PRO B CA 1
ATOM 5024 C C . PRO B 1 350 ? -10.486 62.194 -30.525 1.00 55.07 350 PRO B C 1
ATOM 5025 O O . PRO B 1 350 ? -9.498 62.331 -29.802 1.00 55.09 350 PRO B O 1
ATOM 5029 N N . VAL B 1 351 ? -11.040 63.202 -31.190 1.00 55.05 351 VAL B N 1
ATOM 5030 C CA . VAL B 1 351 ? -10.559 64.570 -31.016 1.00 54.97 351 VAL B CA 1
ATOM 5031 C C . VAL B 1 351 ? -11.168 65.176 -29.742 1.00 54.99 351 VAL B C 1
ATOM 5032 O O . VAL B 1 351 ? -10.473 65.842 -28.965 1.00 54.88 351 VAL B O 1
ATOM 5036 N N . ALA B 1 352 ? -12.457 64.907 -29.527 1.00 54.95 352 ALA B N 1
ATOM 5037 C CA . ALA B 1 352 ? -13.198 65.410 -28.371 1.00 54.91 352 ALA B CA 1
ATOM 5038 C C . ALA B 1 352 ? -12.747 64.789 -27.047 1.00 55.00 352 ALA B C 1
ATOM 5039 O O . ALA B 1 352 ? -13.218 65.178 -25.976 1.00 54.98 352 ALA B O 1
ATOM 5041 N N . VAL B 1 353 ? -11.833 63.827 -27.119 1.00 55.11 353 VAL B N 1
ATOM 5042 C CA . VAL B 1 353 ? -11.303 63.203 -25.910 1.00 55.21 353 VAL B CA 1
ATOM 5043 C C . VAL B 1 353 ? -9.859 63.637 -25.607 1.00 55.31 353 VAL B C 1
ATOM 5044 O O . VAL B 1 353 ? -9.498 63.826 -24.445 1.00 55.37 353 VAL B O 1
ATOM 5048 N N . VAL B 1 354 ? -9.061 63.848 -26.649 1.00 55.54 354 VAL B N 1
ATOM 5049 C CA . VAL B 1 354 ? -7.629 64.121 -26.482 1.00 55.79 354 VAL B CA 1
ATOM 5050 C C . VAL B 1 354 ? -7.254 65.434 -25.748 1.00 56.02 354 VAL B C 1
ATOM 5051 O O . VAL B 1 354 ? -6.276 65.448 -24.996 1.00 56.07 354 VAL B O 1
ATOM 5055 N N . GLU B 1 355 ? -8.006 66.520 -25.950 1.00 56.22 355 GLU B N 1
ATOM 5056 C CA . GLU B 1 355 ? -7.707 67.767 -25.223 1.00 56.54 355 GLU B CA 1
ATOM 5057 C C . GLU B 1 355 ? -8.527 67.926 -23.943 1.00 56.80 355 GLU B C 1
ATOM 5058 O O . GLU B 1 355 ? -8.293 68.847 -23.156 1.00 56.91 355 GLU B O 1
ATOM 5064 N N . LYS B 1 356 ? -9.482 67.022 -23.738 1.00 57.06 356 LYS B N 1
ATOM 5065 C CA . LYS B 1 356 ? -10.083 66.839 -22.422 1.00 57.31 356 LYS B CA 1
ATOM 5066 C C . LYS B 1 356 ? -9.084 65.997 -21.615 1.00 57.60 356 LYS B C 1
ATOM 5067 O O . LYS B 1 356 ? -9.433 65.357 -20.615 1.00 57.64 356 LYS B O 1
ATOM 5073 N N . LEU B 1 357 ? -7.837 66.001 -22.098 1.00 57.84 357 LEU B N 1
ATOM 5074 C CA . LEU B 1 357 ? -6.668 65.471 -21.393 1.00 58.02 357 LEU B CA 1
ATOM 5075 C C . LEU B 1 357 ? -5.497 66.455 -21.557 1.00 58.14 357 LEU B C 1
ATOM 5076 O O . LEU B 1 357 ? -5.051 67.072 -20.587 1.00 58.27 357 LEU B O 1
ATOM 5081 N N . GLY B 1 358 ? -5.020 66.610 -22.792 1.00 58.17 358 GLY B N 1
ATOM 5082 C CA . GLY B 1 358 ? -3.915 67.521 -23.092 1.00 58.09 358 GLY B CA 1
ATOM 5083 C C . GLY B 1 358 ? -2.678 66.794 -23.586 1.00 58.07 358 GLY B C 1
ATOM 5084 O O . GLY B 1 358 ? -1.677 66.665 -22.820 1.00 57.99 358 GLY B O 1
#

GO terms:
  GO:0004795 threonine synthase activity (F, IDA)
  GO:0030170 pyridoxal phosphate binding (F, IDA)
  GO:0009088 L-threonine biosynthetic process (P, IMP)
  GO:0005515 protein binding (F, IPI)

CATH classification: 3.40.50.1100 (+1 more: 3.40.50.1100)

Sequence (698 aa):
QPWPGVIAAYRDRLPVGDDWTPVTLLEGGTPLIAATNLSKQTGCTIHLKVEGLNPTGSFKDRGMTMAVTDALAHGQRAVLCASTGNTSASAAAYAARAGITCAVLIPQGKIAMGKLAQAVMHGAKIIQIDGNFDDCLELARKMAADFPTISLVNSVNPVRIEGQKTAAFEIVDVLGTAPDVHALPVGNAGNITAYWKGYTEYHQLGLIDKLPRMLGTQAAGAAPLVLGEPVSHPETIATAIRIGSPASWTSAVEAQQQSKGRFLAASDEEILAAYHLVARVEGVFVEPASAASIAGLLKAIDDGWVARGSTVVCTVTGNGLKDPDTALKDMPSVSPVPVDPVAVVEKLGQPWPGVIAAYRDRLPVGDDWTPVTLLEGGTPLIAATNLSKQTGCTIHLKVEGLNPTGSFKDRGMTMAVTDALAHGQRAVLCASTGNTSASAAAYAARAGITCAVLIPQGKIAMGKLAQAVMHGAKIIQIDGNFDDCLELARKMAADFPTISLVNSVNPVRIEGQKTAAFEIVDVLGTAPDVHALPVGNAGNITAYWKGYTEYHQLGLIDKLPRMLGTQAAGAAPLVLGEPVSHPETIATAIRIGSPASWTSAVEAQQQSKGRFLAASDEEILAAYHLVARVEGVFVEPASAASIAGLLKAIDDGWVARGSTVVCTVTGNGLKDPDTALKDMPSVSPVPVDPVAVVEKLG

B-factor: mean 40.94, std 5.75, range [27.55, 69.46]